Protein AF-T1I066-F1 (afdb_monomer_lite)

pLDDT: mean 80.57, std 16.74, range [31.91, 97.94]

Structure (mmCIF, N/CA/C/O backbone):
data_AF-T1I066-F1
#
_entry.id   AF-T1I066-F1
#
loop_
_atom_site.group_PDB
_atom_site.id
_atom_site.type_symbol
_atom_site.label_atom_id
_atom_site.label_alt_id
_atom_site.label_comp_id
_atom_site.label_asym_id
_atom_site.label_entity_id
_atom_site.label_seq_id
_atom_site.pdbx_PDB_ins_code
_atom_site.Cartn_x
_atom_site.Cartn_y
_atom_site.Cartn_z
_atom_site.occupancy
_atom_site.B_iso_or_equiv
_atom_site.auth_seq_id
_atom_site.auth_comp_id
_atom_site.auth_asym_id
_atom_site.auth_atom_id
_atom_site.pdbx_PDB_model_num
ATOM 1 N N . MET A 1 1 ? -7.038 36.282 51.465 1.00 53.53 1 MET A N 1
ATOM 2 C CA . MET A 1 1 ? -6.402 35.218 50.655 1.00 53.53 1 MET A CA 1
ATOM 3 C C . MET A 1 1 ? -6.785 33.832 51.149 1.00 53.53 1 MET A C 1
ATOM 5 O O . MET A 1 1 ? -7.350 33.109 50.353 1.00 53.53 1 MET A O 1
ATOM 9 N N . LEU A 1 2 ? -6.609 33.503 52.435 1.00 52.81 2 LEU A N 1
ATOM 10 C CA . LEU A 1 2 ? -6.987 32.193 53.000 1.00 52.81 2 LEU A CA 1
ATOM 11 C C . LEU A 1 2 ? -8.447 31.768 52.738 1.00 52.81 2 LEU A C 1
ATOM 13 O O . LEU A 1 2 ? -8.670 30.635 52.340 1.00 52.81 2 LEU A O 1
ATOM 17 N N . VAL A 1 3 ? -9.419 32.678 52.866 1.00 58.69 3 VAL A N 1
ATOM 18 C CA . VAL A 1 3 ? -10.846 32.373 52.619 1.00 58.69 3 VAL A CA 1
ATOM 19 C C . VAL A 1 3 ? -11.105 31.932 51.171 1.00 58.69 3 VAL A C 1
ATOM 21 O O . VAL A 1 3 ? -11.702 30.890 50.950 1.00 58.69 3 VAL A O 1
ATOM 24 N N . LYS A 1 4 ? -10.542 32.642 50.182 1.00 71.31 4 LYS A N 1
ATOM 25 C CA . LYS A 1 4 ? -10.666 32.272 48.759 1.00 71.31 4 LYS A CA 1
ATOM 26 C C . LYS A 1 4 ? -9.979 30.944 48.426 1.00 71.31 4 LYS A C 1
ATOM 28 O O . LYS A 1 4 ? -10.391 30.250 47.504 1.00 71.31 4 LYS A O 1
ATOM 33 N N . THR A 1 5 ? -8.917 30.593 49.151 1.00 76.56 5 THR A N 1
ATOM 34 C CA . THR A 1 5 ? -8.239 29.303 48.976 1.00 76.56 5 THR A CA 1
ATOM 35 C C . THR A 1 5 ? -9.090 28.156 49.517 1.00 76.56 5 THR A C 1
ATOM 37 O O . THR A 1 5 ? -9.154 27.111 48.880 1.00 76.56 5 THR A O 1
ATOM 40 N N . VAL A 1 6 ? -9.774 28.357 50.648 1.00 75.62 6 VAL A N 1
ATOM 41 C CA . VAL A 1 6 ? -10.694 27.363 51.225 1.00 75.62 6 VAL A CA 1
ATOM 42 C C . VAL A 1 6 ? -11.918 27.168 50.328 1.00 75.62 6 VAL A C 1
ATOM 44 O O . VAL A 1 6 ? -12.215 26.033 49.978 1.00 75.62 6 VAL A O 1
ATOM 47 N N . GLU A 1 7 ? -12.534 28.247 49.837 1.00 80.69 7 GLU A N 1
ATOM 48 C CA . GLU A 1 7 ? -13.676 28.173 48.907 1.00 80.69 7 GLU A CA 1
ATOM 49 C C . GLU A 1 7 ? -13.327 27.420 47.607 1.00 80.69 7 GLU A C 1
ATOM 51 O O . GLU A 1 7 ? -14.112 26.612 47.112 1.00 80.69 7 GLU A O 1
ATOM 56 N N . ASN A 1 8 ? -12.119 27.621 47.066 1.00 80.25 8 ASN A N 1
ATOM 57 C CA . ASN A 1 8 ? -11.657 26.883 45.886 1.00 80.25 8 ASN A CA 1
ATOM 58 C C . ASN A 1 8 ? -11.376 25.400 46.171 1.00 80.25 8 ASN A C 1
ATOM 60 O O . ASN A 1 8 ? -11.555 24.565 45.283 1.00 80.25 8 ASN A O 1
ATOM 64 N N . LEU A 1 9 ? -10.922 25.059 47.380 1.00 80.38 9 LEU A N 1
ATOM 65 C CA . LEU A 1 9 ? -10.704 23.667 47.781 1.00 80.38 9 LEU A CA 1
ATOM 66 C C . LEU A 1 9 ? -12.030 22.939 48.020 1.00 80.38 9 LEU A C 1
ATOM 68 O O . LEU A 1 9 ? -12.162 21.794 47.595 1.00 80.38 9 LEU A O 1
ATOM 72 N N . GLU A 1 10 ? -13.016 23.605 48.621 1.00 85.50 10 GLU A N 1
ATOM 73 C CA . GLU A 1 10 ? -14.371 23.069 48.792 1.00 85.50 10 GLU A CA 1
ATOM 74 C C . GLU A 1 10 ? -15.055 22.842 47.444 1.00 85.50 10 GLU A C 1
ATOM 76 O O . GLU A 1 10 ? -15.614 21.770 47.215 1.00 85.50 10 GLU A O 1
ATOM 81 N N . LYS A 1 11 ? -14.927 23.791 46.509 1.00 89.12 11 LYS A N 1
ATOM 82 C CA . LYS A 1 11 ? -15.463 23.639 45.152 1.00 89.12 11 LYS A CA 1
ATOM 83 C C . LYS A 1 11 ? -14.815 22.472 44.398 1.00 89.12 11 LYS A C 1
ATOM 85 O O . LYS A 1 11 ? -15.522 21.630 43.858 1.00 89.12 11 LYS A O 1
ATOM 90 N N . ASN A 1 12 ? -13.485 22.356 44.443 1.00 80.19 12 ASN A N 1
ATOM 91 C CA . ASN A 1 12 ? -12.772 21.222 43.841 1.00 80.19 12 ASN A CA 1
ATOM 92 C C . ASN A 1 12 ? -13.126 19.874 44.490 1.00 80.19 12 ASN A C 1
ATOM 94 O O . ASN A 1 12 ? -13.090 18.839 43.823 1.00 80.19 12 ASN A O 1
ATOM 98 N N . ALA A 1 13 ? -13.423 19.857 45.792 1.00 81.81 13 ALA A N 1
ATOM 99 C CA . ALA A 1 13 ? -13.867 18.650 46.476 1.00 81.81 13 ALA A CA 1
ATOM 100 C C . ALA A 1 13 ? -15.283 18.250 46.035 1.00 81.81 13 ALA A C 1
ATOM 102 O O . ALA A 1 13 ? -15.507 17.070 45.770 1.00 81.81 13 ALA A O 1
ATOM 103 N N . LEU A 1 14 ? -16.198 19.216 45.887 1.00 88.62 14 LEU A N 1
ATOM 104 C CA . LEU A 1 14 ? -17.549 18.975 45.372 1.00 88.62 14 LEU A CA 1
ATOM 105 C C . LEU A 1 14 ? -17.521 18.428 43.938 1.00 88.62 14 LEU A C 1
ATOM 107 O O . LEU A 1 14 ? -18.103 17.378 43.679 1.00 88.62 14 LEU A O 1
ATOM 111 N N . ASP A 1 15 ? -16.757 19.062 43.045 1.00 85.50 15 ASP A N 1
ATOM 112 C CA . ASP A 1 15 ? -16.645 18.639 41.641 1.00 85.50 15 ASP A CA 1
ATOM 113 C C . ASP A 1 15 ? -16.094 17.200 41.528 1.00 85.50 15 ASP A C 1
ATOM 115 O O . ASP A 1 15 ? -16.510 16.406 40.677 1.00 85.50 15 ASP A O 1
ATOM 119 N N . ARG A 1 16 ? -15.181 16.812 42.432 1.00 82.31 16 ARG A N 1
ATOM 120 C CA . ARG A 1 16 ? -14.657 15.438 42.519 1.00 82.31 16 ARG A CA 1
ATOM 121 C C . ARG A 1 16 ? -15.693 14.430 43.006 1.00 82.31 16 ARG A C 1
ATOM 123 O O . ARG A 1 16 ? -15.701 13.306 42.504 1.00 82.31 16 ARG A O 1
ATOM 130 N N . VAL A 1 17 ? -16.538 14.809 43.963 1.00 85.44 17 VAL A N 1
ATOM 131 C CA . VAL A 1 17 ? -17.626 13.953 44.457 1.00 85.44 17 VAL A CA 1
ATOM 132 C C . VAL A 1 17 ? -18.650 13.719 43.349 1.00 85.44 17 VAL A C 1
ATOM 134 O O . VAL A 1 17 ? -18.962 12.564 43.075 1.00 85.44 17 VAL A O 1
ATOM 137 N N . ASP A 1 18 ? -19.063 14.760 42.625 1.00 82.50 18 ASP A N 1
ATOM 138 C CA . ASP A 1 18 ? -20.015 14.636 41.510 1.00 82.50 18 ASP A CA 1
ATOM 139 C C . ASP A 1 18 ? -19.460 13.777 40.361 1.00 82.50 18 ASP A C 1
ATOM 141 O O . ASP A 1 18 ? -20.173 12.967 39.756 1.00 82.50 18 ASP A O 1
ATOM 145 N N . THR A 1 19 ? -18.155 13.889 40.091 1.00 83.38 19 THR A N 1
ATOM 146 C CA . THR A 1 19 ? -17.480 13.055 39.086 1.00 83.38 19 THR A CA 1
ATOM 147 C C . THR A 1 19 ? -17.452 11.581 39.504 1.00 83.38 19 THR A C 1
ATOM 149 O O . THR A 1 19 ? -17.725 10.701 38.685 1.00 83.38 19 THR A O 1
ATOM 152 N N . LEU A 1 20 ? -17.165 11.291 40.777 1.00 79.00 20 LEU A N 1
ATOM 153 C CA . LEU A 1 20 ? -17.186 9.925 41.315 1.00 79.00 20 LEU A CA 1
ATOM 154 C C . LEU A 1 20 ? -18.599 9.329 41.306 1.00 79.00 20 LEU A C 1
ATOM 156 O O . LEU A 1 20 ? -18.761 8.160 40.950 1.00 79.00 20 LEU A O 1
ATOM 160 N N . ASP A 1 21 ? -19.613 10.130 41.625 1.00 76.38 21 ASP A N 1
ATOM 161 C CA . ASP A 1 21 ? -21.015 9.708 41.631 1.00 76.38 21 ASP A CA 1
ATOM 162 C C . ASP A 1 21 ? -21.510 9.371 40.211 1.00 76.38 21 ASP A C 1
ATOM 164 O O . ASP A 1 21 ? -22.198 8.369 39.999 1.00 76.38 21 ASP A O 1
ATOM 168 N N . SER A 1 22 ? -21.085 10.147 39.208 1.00 75.88 22 SER A N 1
ATOM 169 C CA . SER A 1 22 ? -21.333 9.875 37.783 1.00 75.88 22 SER A CA 1
ATOM 170 C C . SER A 1 22 ? -20.680 8.568 37.313 1.00 75.88 22 SER A C 1
ATOM 172 O O . SER A 1 22 ? -21.327 7.741 36.660 1.00 75.88 22 SER A O 1
ATOM 174 N N . VAL A 1 23 ? -19.420 8.331 37.696 1.00 76.62 23 VAL A N 1
ATOM 175 C CA . VAL A 1 23 ? -18.688 7.094 37.370 1.00 76.62 23 VAL A CA 1
ATOM 176 C C . VAL A 1 23 ? -19.339 5.877 38.031 1.00 76.62 23 VAL A C 1
ATOM 178 O O . VAL A 1 23 ? -19.510 4.844 37.380 1.00 76.62 23 VAL A O 1
ATOM 181 N N . LEU A 1 24 ? -19.763 5.993 39.292 1.00 68.06 24 LEU A N 1
ATOM 182 C CA . LEU A 1 24 ? -20.443 4.915 40.011 1.00 68.06 24 LEU A CA 1
ATOM 183 C C . LEU A 1 24 ? -21.798 4.565 39.388 1.00 68.06 24 LEU A C 1
ATOM 185 O O . LEU A 1 24 ? -22.089 3.376 39.236 1.00 68.06 24 LEU A O 1
ATOM 189 N N . ARG A 1 25 ? -22.591 5.563 38.968 1.00 72.12 25 ARG A N 1
ATOM 190 C CA . ARG A 1 25 ? -23.880 5.349 38.278 1.00 72.12 25 ARG A CA 1
ATOM 191 C C . ARG A 1 25 ? -23.710 4.694 36.908 1.00 72.12 25 ARG A C 1
ATOM 193 O O . ARG A 1 25 ? -24.475 3.796 36.563 1.00 72.12 25 ARG A O 1
ATOM 200 N N . LYS A 1 26 ? -22.679 5.078 36.147 1.00 69.12 26 LYS A N 1
ATOM 201 C CA . LYS A 1 26 ? -22.337 4.408 34.878 1.00 69.12 26 LYS A CA 1
ATOM 202 C C . LYS A 1 26 ? -21.960 2.942 35.091 1.00 69.12 26 LYS A C 1
ATOM 204 O O . LYS A 1 26 ? -22.474 2.071 34.399 1.00 69.12 26 LYS A O 1
ATOM 209 N N . LYS A 1 27 ? -21.136 2.666 36.104 1.00 66.19 27 LYS A N 1
ATOM 210 C CA . LYS A 1 27 ? -20.667 1.309 36.418 1.00 66.19 27 LYS A CA 1
ATOM 211 C C . LYS A 1 27 ? -21.782 0.396 36.950 1.00 66.19 27 LYS A C 1
ATOM 213 O O . LYS A 1 27 ? -21.747 -0.810 36.729 1.00 66.19 27 LYS A O 1
ATOM 218 N N . THR A 1 28 ? -22.790 0.956 37.626 1.00 56.62 28 THR A N 1
ATOM 219 C CA . THR A 1 28 ? -23.986 0.201 38.046 1.00 56.62 28 THR A CA 1
ATOM 220 C C . THR A 1 28 ? -24.917 -0.105 36.873 1.00 56.62 28 THR A C 1
ATOM 222 O O . THR A 1 28 ? -25.391 -1.232 36.781 1.00 56.62 28 THR A O 1
ATOM 225 N N . ALA A 1 29 ? -25.101 0.832 35.936 1.00 58.97 29 ALA A N 1
ATOM 226 C CA . ALA A 1 29 ? -25.906 0.607 34.731 1.00 58.97 29 ALA A CA 1
ATOM 227 C C . ALA A 1 29 ? -25.288 -0.433 33.772 1.00 58.97 29 ALA A C 1
ATOM 229 O O . ALA A 1 29 ? -26.009 -1.208 33.146 1.00 58.97 29 ALA A O 1
ATOM 230 N N . GLU A 1 30 ? -23.956 -0.496 33.675 1.00 53.12 30 GLU A N 1
ATOM 231 C CA . GLU A 1 30 ? -23.261 -1.495 32.847 1.00 53.12 30 GLU A CA 1
ATOM 232 C C . GLU A 1 30 ? -23.347 -2.912 33.446 1.00 53.12 30 GLU A C 1
ATOM 234 O O . GLU A 1 30 ? -23.534 -3.883 32.706 1.00 53.12 30 GLU A O 1
ATOM 239 N N . ASN A 1 31 ? -23.324 -3.038 34.778 1.00 50.88 31 ASN A N 1
ATOM 240 C CA . ASN A 1 31 ? -23.429 -4.326 35.474 1.00 50.88 31 ASN A CA 1
ATOM 241 C C . ASN A 1 31 ? -24.823 -4.976 35.399 1.00 50.88 31 ASN A C 1
ATOM 243 O O . ASN A 1 31 ? -24.913 -6.199 35.477 1.00 50.88 31 ASN A O 1
ATOM 247 N N . GLU A 1 32 ? -25.901 -4.211 35.199 1.00 47.25 32 GLU A N 1
ATOM 248 C CA . GLU A 1 32 ? -27.258 -4.769 35.026 1.00 47.25 32 GLU A CA 1
ATOM 249 C C . GLU A 1 32 ? -27.488 -5.394 33.635 1.00 47.25 32 GLU A C 1
ATOM 251 O O . GLU A 1 32 ? -28.453 -6.131 33.436 1.00 47.25 32 GLU A O 1
ATOM 256 N N . SER A 1 33 ? -26.586 -5.154 32.674 1.00 46.78 33 SER A N 1
ATOM 257 C CA . SER A 1 33 ? -26.710 -5.630 31.286 1.00 46.78 33 SER A CA 1
ATOM 258 C C . SER A 1 33 ? -25.842 -6.850 30.938 1.00 46.78 33 SER A C 1
ATOM 260 O O . SER A 1 33 ? -25.941 -7.381 29.828 1.00 46.78 33 SER A O 1
ATOM 262 N N . ARG A 1 34 ? -24.991 -7.322 31.863 1.00 47.56 34 ARG A N 1
ATOM 263 C CA . ARG A 1 34 ? -24.011 -8.386 31.590 1.00 47.56 34 ARG A CA 1
ATOM 264 C C . ARG A 1 34 ? -24.592 -9.776 31.895 1.00 47.56 34 ARG A C 1
ATOM 266 O O . ARG A 1 34 ? -25.057 -10.008 33.011 1.00 47.56 34 ARG A O 1
ATOM 273 N N . PRO A 1 35 ? -24.570 -10.732 30.946 1.00 48.47 35 PRO A N 1
ATOM 274 C CA . PRO A 1 35 ? -24.986 -12.100 31.228 1.00 48.47 35 PRO A CA 1
ATOM 275 C C . PRO A 1 35 ? -24.038 -12.731 32.264 1.00 48.47 35 PRO A C 1
ATOM 277 O O . PRO A 1 35 ? -22.830 -12.489 32.206 1.00 48.47 35 PRO A O 1
ATOM 280 N N . PRO A 1 36 ? -24.551 -13.548 33.201 1.00 49.03 36 PRO A N 1
ATOM 281 C CA . PRO A 1 36 ? -23.745 -14.116 34.274 1.00 49.03 36 PRO A CA 1
ATOM 282 C C . PRO A 1 36 ? -22.596 -14.962 33.713 1.00 49.03 36 PRO A C 1
ATOM 284 O O . PRO A 1 36 ? -22.781 -15.767 32.794 1.00 49.03 36 PRO A O 1
ATOM 287 N N . CYS A 1 37 ? -21.401 -14.774 34.279 1.00 43.66 37 CYS A N 1
ATOM 288 C CA . CYS A 1 37 ? -20.200 -15.536 33.951 1.00 43.66 37 CYS A CA 1
ATOM 289 C C . CYS A 1 37 ? -20.472 -17.046 34.090 1.00 43.66 37 CYS A C 1
ATOM 291 O O . CYS A 1 37 ? -20.653 -17.564 35.193 1.00 43.66 37 CYS A O 1
ATOM 293 N N . LYS A 1 38 ? -20.503 -17.766 32.958 1.00 51.72 38 LYS A N 1
ATOM 294 C CA . LYS A 1 38 ? -20.820 -19.207 32.894 1.00 51.72 38 LYS A CA 1
ATOM 295 C C . LYS A 1 38 ? -19.755 -20.112 33.529 1.00 51.72 38 LYS A C 1
ATOM 297 O O . LYS A 1 38 ? -20.028 -21.286 33.751 1.00 51.72 38 LYS A O 1
ATOM 302 N N . ASN A 1 39 ? -18.571 -19.581 33.843 1.00 52.19 39 ASN A N 1
ATOM 303 C CA . ASN A 1 39 ? -17.419 -20.382 34.266 1.00 52.19 39 ASN A CA 1
ATOM 304 C C . ASN A 1 39 ? -17.207 -20.441 35.788 1.00 52.19 39 ASN A C 1
ATOM 306 O O . ASN A 1 39 ? -16.301 -21.139 36.236 1.00 52.19 39 ASN A O 1
ATOM 310 N N . CYS A 1 40 ? -18.035 -19.771 36.600 1.00 47.00 40 CYS A N 1
ATOM 311 C CA . CYS A 1 40 ? -17.955 -19.848 38.068 1.00 47.00 40 CYS A CA 1
ATOM 312 C C . CYS A 1 40 ? -19.335 -20.006 38.737 1.00 47.00 40 CYS A C 1
ATOM 314 O O . CYS A 1 40 ? -19.700 -19.194 39.593 1.00 47.00 40 CYS A O 1
ATOM 316 N N . PRO A 1 41 ? -20.122 -21.039 38.371 1.00 57.69 41 PRO A N 1
ATOM 317 C CA . PRO A 1 41 ? -21.463 -21.241 38.924 1.00 57.69 41 PRO A CA 1
ATOM 318 C C . PRO A 1 41 ? -21.449 -21.378 40.454 1.00 57.69 41 PRO A C 1
ATOM 320 O O . PRO A 1 41 ? -22.350 -20.885 41.123 1.00 57.69 41 PRO A O 1
ATOM 323 N N . ASP A 1 42 ? -20.392 -21.961 41.017 1.00 65.00 42 ASP A N 1
ATOM 324 C CA . ASP A 1 42 ? -20.318 -22.302 42.440 1.00 65.00 42 ASP A CA 1
ATOM 325 C C . ASP A 1 42 ? -20.172 -21.070 43.360 1.00 65.00 42 ASP A C 1
ATOM 327 O O . ASP A 1 42 ? -20.767 -20.996 44.435 1.00 65.00 42 ASP A O 1
ATOM 331 N N . LEU A 1 43 ? -19.440 -20.039 42.918 1.00 62.88 43 LEU A N 1
ATOM 332 C CA . LEU A 1 43 ? -19.257 -18.801 43.687 1.00 62.88 43 LEU A CA 1
ATOM 333 C C . LEU A 1 43 ? -20.469 -17.872 43.601 1.00 62.88 43 LEU A C 1
ATOM 335 O O . LEU A 1 43 ? -20.831 -17.274 44.612 1.00 62.88 43 LEU A O 1
ATOM 339 N N . ASN A 1 44 ? -21.121 -17.787 42.438 1.00 66.88 44 ASN A N 1
ATOM 340 C CA . ASN A 1 44 ? -22.350 -17.005 42.284 1.00 66.88 44 ASN A CA 1
ATOM 341 C C . ASN A 1 44 ? -23.497 -17.601 43.102 1.00 66.88 44 ASN A C 1
ATOM 343 O O . ASN A 1 44 ? -24.121 -16.884 43.881 1.00 66.88 44 ASN A O 1
ATOM 347 N N . VAL A 1 45 ? -23.687 -18.923 43.035 1.00 75.94 45 VAL A N 1
ATOM 348 C CA . VAL A 1 45 ? -24.672 -19.633 43.866 1.00 75.94 45 VAL A CA 1
ATOM 349 C C . VAL A 1 45 ? -24.379 -19.429 45.354 1.00 75.94 45 VAL A C 1
ATOM 351 O O . VAL A 1 45 ? -25.289 -19.164 46.139 1.00 75.94 45 VAL A O 1
ATOM 354 N N . ARG A 1 46 ? -23.106 -19.479 45.761 1.00 74.75 46 ARG A N 1
ATOM 355 C CA . ARG A 1 46 ? -22.713 -19.209 47.149 1.00 74.75 46 ARG A CA 1
ATOM 356 C C . ARG A 1 46 ? -22.991 -17.761 47.567 1.00 74.75 46 ARG A C 1
ATOM 358 O O . ARG A 1 46 ? -23.453 -17.542 48.684 1.00 74.75 46 ARG A O 1
ATOM 365 N N . CYS A 1 47 ? -22.749 -16.784 46.695 1.00 67.44 47 CYS A N 1
ATOM 366 C CA . CYS A 1 47 ? -23.046 -15.371 46.945 1.00 67.44 47 CYS A CA 1
ATOM 367 C C . CYS A 1 47 ? -24.551 -15.127 47.108 1.00 67.44 47 CYS A C 1
ATOM 369 O O . CYS A 1 47 ? -24.970 -14.441 48.043 1.00 67.44 47 CYS A O 1
ATOM 371 N N . ASP A 1 48 ? -25.363 -15.729 46.243 1.00 74.81 48 ASP A N 1
ATOM 372 C CA . ASP A 1 48 ? -26.820 -15.613 46.292 1.00 74.81 48 ASP A CA 1
ATOM 373 C C . ASP A 1 48 ? -27.402 -16.305 47.531 1.00 74.81 48 ASP A C 1
ATOM 375 O O . ASP A 1 48 ? -28.249 -15.727 48.218 1.00 74.81 48 ASP A O 1
ATOM 379 N N . ASN A 1 49 ? -26.871 -17.472 47.907 1.00 76.62 49 ASN A N 1
ATOM 380 C CA . ASN A 1 49 ? -27.230 -18.148 49.156 1.00 76.62 49 ASN A CA 1
ATOM 381 C C . ASN A 1 49 ? -26.875 -17.299 50.387 1.00 76.62 49 ASN A C 1
ATOM 383 O O . ASN A 1 49 ? -27.707 -17.125 51.276 1.00 76.62 49 ASN A O 1
ATOM 387 N N . MET A 1 50 ? -25.679 -16.702 50.431 1.00 73.31 50 MET A N 1
ATOM 388 C CA . MET A 1 50 ? -25.281 -15.825 51.540 1.00 73.31 50 MET A CA 1
ATOM 389 C C . MET A 1 50 ? -26.128 -14.547 51.608 1.00 73.31 50 MET A C 1
ATOM 391 O O . MET A 1 50 ? -26.465 -14.102 52.706 1.00 73.31 50 MET A O 1
ATOM 395 N N . LYS A 1 51 ? -26.522 -13.962 50.467 1.00 76.19 51 LYS A N 1
ATOM 396 C CA . LYS A 1 51 ? -27.468 -12.830 50.429 1.00 76.19 51 LYS A CA 1
ATOM 397 C C . LYS A 1 51 ? -28.836 -13.221 50.984 1.00 76.19 51 LYS A C 1
ATOM 399 O O . LYS A 1 51 ? -29.392 -12.479 51.792 1.00 76.19 51 LYS A O 1
ATOM 404 N N . ALA A 1 52 ? -29.360 -14.379 50.585 1.00 80.12 52 ALA A N 1
ATOM 405 C CA . ALA A 1 52 ? -30.633 -14.884 51.089 1.00 80.12 52 ALA A CA 1
ATOM 406 C C . ALA A 1 52 ? -30.579 -15.126 52.608 1.00 80.12 52 ALA A C 1
ATOM 408 O O . ALA A 1 52 ? -31.481 -14.719 53.341 1.00 80.12 52 ALA A O 1
ATOM 409 N N . GLU A 1 53 ? -29.489 -15.716 53.103 1.00 76.31 53 GLU A N 1
ATOM 410 C CA . GLU A 1 53 ? -29.248 -15.906 54.536 1.00 76.31 53 GLU A CA 1
ATOM 411 C C . GLU A 1 53 ? -29.127 -14.585 55.309 1.00 76.31 53 GLU A C 1
ATOM 413 O O . GLU A 1 53 ? -29.596 -14.495 56.449 1.00 76.31 53 GLU A O 1
ATOM 418 N N . LEU A 1 54 ? -28.508 -13.564 54.710 1.00 76.56 54 LEU A N 1
ATOM 419 C CA . LEU A 1 54 ? -28.385 -12.228 55.290 1.00 76.56 54 LEU A CA 1
ATOM 420 C C . LEU A 1 54 ? -29.755 -11.551 55.416 1.00 76.56 54 LEU A C 1
ATOM 422 O O . LEU A 1 54 ? -30.072 -11.013 56.477 1.00 76.56 54 LEU A O 1
ATOM 426 N N . GLU A 1 55 ? -30.584 -11.604 54.373 1.00 82.94 55 GLU A N 1
ATOM 427 C CA . GLU A 1 55 ? -31.939 -11.040 54.416 1.00 82.94 55 GLU A CA 1
ATOM 428 C C . GLU A 1 55 ? -32.830 -11.751 55.436 1.00 82.94 55 GLU A C 1
ATOM 430 O O . GLU A 1 55 ? -33.555 -11.107 56.200 1.00 82.94 55 GLU A O 1
ATOM 435 N N . ASN A 1 56 ? -32.712 -13.074 55.545 1.00 83.31 56 ASN A N 1
ATOM 436 C CA . ASN A 1 56 ? -33.462 -13.830 56.542 1.00 83.31 56 ASN A CA 1
ATOM 437 C C . ASN A 1 56 ? -33.028 -13.469 57.981 1.00 83.31 56 ASN A C 1
ATOM 439 O O . ASN A 1 56 ? -33.859 -13.329 58.885 1.00 83.31 56 ASN A O 1
ATOM 443 N N . ALA A 1 57 ? -31.727 -13.242 58.195 1.00 75.38 57 ALA A N 1
ATOM 444 C CA . ALA A 1 57 ? -31.198 -12.777 59.475 1.00 75.38 57 ALA A CA 1
ATOM 445 C C . ALA A 1 57 ? -31.673 -11.354 59.824 1.00 75.38 57 ALA A C 1
ATOM 447 O O . ALA A 1 57 ? -32.095 -11.128 60.960 1.00 75.38 57 ALA A O 1
ATOM 448 N N . LYS A 1 58 ? -31.685 -10.418 58.860 1.00 81.69 58 LYS A N 1
ATOM 449 C CA . LYS A 1 58 ? -32.241 -9.063 59.051 1.00 81.69 58 LYS A CA 1
ATOM 450 C C . LYS A 1 58 ? -33.707 -9.111 59.464 1.00 81.69 58 LYS A C 1
ATOM 452 O O . LYS A 1 58 ? -34.088 -8.473 60.443 1.00 81.69 58 LYS A O 1
ATOM 457 N N . LYS A 1 59 ? -34.515 -9.915 58.769 1.00 85.62 59 LYS A N 1
ATOM 458 C CA . LYS A 1 59 ? -35.935 -10.096 59.093 1.00 85.62 59 LYS A CA 1
ATOM 459 C C . LYS A 1 59 ? -36.131 -10.612 60.522 1.00 85.62 59 LYS A C 1
ATOM 461 O O . LYS A 1 59 ? -36.923 -10.053 61.275 1.00 85.62 59 LYS A O 1
ATOM 466 N N . THR A 1 60 ? -35.336 -11.603 60.925 1.00 81.75 60 THR A N 1
ATOM 467 C CA . THR A 1 60 ? -35.371 -12.162 62.288 1.00 81.75 60 THR A CA 1
ATOM 468 C C . THR A 1 60 ? -35.001 -11.122 63.355 1.00 81.75 60 THR A C 1
ATOM 470 O O . THR A 1 60 ? -35.558 -11.131 64.452 1.00 81.75 60 THR A O 1
ATOM 473 N N . ILE A 1 61 ? -34.050 -10.225 63.068 1.00 80.06 61 ILE A N 1
ATOM 474 C CA . ILE A 1 61 ? -33.672 -9.134 63.982 1.00 80.06 61 ILE A CA 1
ATOM 475 C C . ILE A 1 61 ? -34.841 -8.159 64.161 1.00 80.06 61 ILE A C 1
ATOM 477 O O . ILE A 1 61 ? -35.208 -7.878 65.302 1.00 80.06 61 ILE A O 1
ATOM 481 N N . ILE A 1 62 ? -35.474 -7.733 63.062 1.00 85.25 62 ILE A N 1
ATOM 482 C CA . ILE A 1 62 ? -36.628 -6.818 63.078 1.00 85.25 62 ILE A CA 1
ATOM 483 C C . ILE A 1 62 ? -37.790 -7.406 63.895 1.00 85.25 62 ILE A C 1
ATOM 485 O O . ILE A 1 62 ? -38.388 -6.719 64.725 1.00 85.25 62 ILE A O 1
ATOM 489 N N . GLU A 1 63 ? -38.096 -8.692 63.706 1.00 84.44 63 GLU A N 1
ATOM 490 C CA . GLU A 1 63 ? -39.146 -9.388 64.463 1.00 84.44 63 GLU A CA 1
ATOM 491 C C . GLU A 1 63 ? -38.854 -9.396 65.974 1.00 84.44 63 GLU A C 1
ATOM 493 O O . GLU A 1 63 ? -39.744 -9.134 66.790 1.00 84.44 63 GLU A O 1
ATOM 498 N N . LYS A 1 64 ? -37.594 -9.631 66.368 1.00 83.06 64 LYS A N 1
ATOM 499 C CA . LYS A 1 64 ? -37.185 -9.605 67.782 1.00 83.06 64 LYS A CA 1
ATOM 500 C C . LYS A 1 64 ? -37.194 -8.198 68.376 1.00 83.06 64 LYS A C 1
ATOM 502 O O . LYS A 1 64 ? -37.613 -8.046 69.522 1.00 83.06 64 LYS A O 1
ATOM 507 N N . GLU A 1 65 ? -36.790 -7.178 67.622 1.00 82.88 65 GLU A N 1
ATOM 508 C CA . GLU A 1 65 ? -36.896 -5.769 68.029 1.00 82.88 65 GLU A CA 1
ATOM 509 C C . GLU A 1 65 ? -38.348 -5.361 68.294 1.00 82.88 65 GLU A C 1
ATOM 511 O O . GLU A 1 65 ? -38.642 -4.739 69.317 1.00 82.88 65 GLU A O 1
ATOM 516 N N . CYS A 1 66 ? -39.269 -5.777 67.422 1.00 83.62 66 CYS A N 1
ATOM 517 C CA . CYS A 1 66 ? -40.700 -5.546 67.606 1.00 83.62 66 CYS A CA 1
ATOM 518 C C . CYS A 1 66 ? -41.228 -6.232 68.879 1.00 83.62 66 CYS A C 1
ATOM 520 O O . CYS A 1 66 ? -41.974 -5.634 69.656 1.00 83.62 66 CYS A O 1
ATOM 522 N N . CYS A 1 67 ? -40.785 -7.464 69.148 1.00 80.88 67 CYS A N 1
ATOM 523 C CA . CYS A 1 67 ? -41.143 -8.192 70.365 1.00 80.88 67 CYS A CA 1
ATOM 524 C C . CYS A 1 67 ? -40.633 -7.485 71.639 1.00 80.88 67 CYS A C 1
ATOM 526 O O . CYS A 1 67 ? -41.384 -7.309 72.600 1.00 80.88 67 CYS A O 1
ATOM 528 N N . ILE A 1 68 ? -39.390 -6.988 71.623 1.00 80.81 68 ILE A N 1
ATOM 529 C CA . ILE A 1 68 ? -38.816 -6.195 72.725 1.00 80.81 68 ILE A CA 1
ATOM 530 C C . ILE A 1 68 ? -39.616 -4.905 72.949 1.00 80.81 68 ILE A C 1
ATOM 532 O O . ILE A 1 68 ? -39.947 -4.587 74.090 1.00 80.81 68 ILE A O 1
ATOM 536 N N . GLN A 1 69 ? -39.966 -4.182 71.882 1.00 86.31 69 GLN A N 1
ATOM 537 C CA . GLN A 1 69 ? -40.801 -2.975 71.963 1.00 86.31 69 GLN A CA 1
ATOM 538 C C . GLN A 1 69 ? -42.166 -3.260 72.610 1.00 86.31 69 GLN A C 1
ATOM 540 O O . GLN A 1 69 ? -42.616 -2.498 73.470 1.00 86.31 69 GLN A O 1
ATOM 545 N N . ASN A 1 70 ? -42.801 -4.383 72.260 1.00 85.75 70 ASN A N 1
ATOM 546 C CA . ASN A 1 70 ? -44.073 -4.798 72.856 1.00 85.75 70 ASN A CA 1
ATOM 547 C C . ASN A 1 70 ? -43.942 -5.110 74.354 1.00 85.75 70 ASN A C 1
ATOM 549 O O . ASN A 1 70 ? -44.777 -4.665 75.144 1.00 85.75 70 ASN A O 1
ATOM 553 N N . HIS A 1 71 ? -42.889 -5.821 74.764 1.00 80.25 71 HIS A N 1
ATOM 554 C CA . HIS A 1 71 ? -42.643 -6.108 76.179 1.00 80.25 71 HIS A CA 1
ATOM 555 C C . HIS A 1 71 ? -42.306 -4.848 76.986 1.00 80.25 71 HIS A C 1
ATOM 557 O O . HIS A 1 71 ? -42.826 -4.681 78.088 1.00 80.25 71 HIS A O 1
ATOM 563 N N . LEU A 1 72 ? -41.523 -3.914 76.432 1.00 78.12 72 LEU A N 1
ATOM 564 C CA . LEU A 1 72 ? -41.266 -2.611 77.064 1.00 78.12 72 LEU A CA 1
ATOM 565 C C . LEU A 1 72 ? -42.565 -1.833 77.305 1.00 78.12 72 LEU A C 1
ATOM 567 O O . LEU A 1 72 ? -42.751 -1.249 78.372 1.00 78.12 72 LEU A O 1
ATOM 571 N N . LYS A 1 73 ? -43.491 -1.872 76.343 1.00 87.50 73 LYS A N 1
ATOM 572 C CA . LYS A 1 73 ? -44.813 -1.255 76.486 1.00 87.50 73 LYS A CA 1
ATOM 573 C C . LYS A 1 73 ? -45.645 -1.923 77.589 1.00 87.50 73 LYS A C 1
ATOM 575 O O . LYS A 1 73 ? -46.221 -1.218 78.412 1.00 87.50 73 LYS A O 1
ATOM 580 N N . GLN A 1 74 ? -45.659 -3.257 77.655 1.00 82.06 74 GLN A N 1
ATOM 581 C CA . GLN A 1 74 ? -46.336 -4.001 78.730 1.00 82.06 74 GLN A CA 1
ATOM 582 C C . GLN A 1 74 ? -45.764 -3.669 80.116 1.00 82.06 74 GLN A C 1
ATOM 584 O O . GLN A 1 74 ? -46.529 -3.437 81.050 1.00 82.06 74 GLN A O 1
ATOM 589 N N . ILE A 1 75 ? -44.435 -3.593 80.245 1.00 76.88 75 ILE A N 1
ATOM 590 C CA . ILE A 1 75 ? -43.745 -3.170 81.475 1.00 76.88 75 ILE A CA 1
ATOM 591 C C . ILE A 1 75 ? -44.211 -1.776 81.908 1.00 76.88 75 ILE A C 1
ATOM 593 O O . ILE A 1 75 ? -44.533 -1.561 83.078 1.00 76.88 75 ILE A O 1
ATOM 597 N N . GLU A 1 76 ? -44.273 -0.832 80.971 1.00 84.44 76 GLU A N 1
ATOM 598 C CA . GLU A 1 76 ? -44.692 0.546 81.233 1.00 84.44 76 GLU A CA 1
ATOM 599 C C . GLU A 1 76 ? -46.165 0.626 81.680 1.00 84.44 76 GLU A C 1
ATOM 601 O O . GLU A 1 76 ? -46.506 1.350 82.620 1.00 84.44 76 GLU A O 1
ATOM 606 N N . ASP A 1 77 ? -47.045 -0.161 81.060 1.00 81.88 77 ASP A N 1
ATOM 607 C CA . ASP A 1 77 ? -48.464 -0.240 81.420 1.00 81.88 77 ASP A CA 1
ATOM 608 C C . ASP A 1 77 ? -48.673 -0.903 82.796 1.00 81.88 77 ASP A C 1
ATOM 610 O O . ASP A 1 77 ? -49.472 -0.423 83.615 1.00 81.88 77 ASP A O 1
ATOM 614 N N . MET A 1 78 ? -47.902 -1.947 83.118 1.00 78.06 78 MET A N 1
ATOM 615 C CA . MET A 1 78 ? -47.881 -2.550 84.457 1.00 78.06 78 MET A CA 1
ATOM 616 C C . MET A 1 78 ? -47.380 -1.559 85.517 1.00 78.06 78 MET A C 1
ATOM 618 O O . MET A 1 78 ? -48.014 -1.406 86.562 1.00 78.06 78 MET A O 1
ATOM 622 N N . LYS A 1 79 ? -46.317 -0.794 85.237 1.00 78.31 79 LYS A N 1
ATOM 623 C CA . LYS A 1 79 ? -45.837 0.276 86.134 1.00 78.31 79 LYS A CA 1
ATOM 624 C C . LYS A 1 79 ? -46.904 1.347 86.380 1.00 78.31 79 LYS A C 1
ATOM 626 O O . LYS A 1 79 ? -47.114 1.756 87.524 1.00 78.31 79 LYS A O 1
ATOM 631 N N . LYS A 1 80 ? -47.639 1.765 85.343 1.00 81.00 80 LYS A N 1
ATOM 632 C CA . LYS A 1 80 ? -48.753 2.726 85.472 1.00 81.00 80 LYS A CA 1
ATOM 633 C C . LYS A 1 80 ? -49.915 2.181 86.303 1.00 81.00 80 LYS A C 1
ATOM 635 O O . LYS A 1 80 ? -50.510 2.931 87.076 1.00 81.00 80 LYS A O 1
ATOM 640 N N . THR A 1 81 ? -50.265 0.902 86.156 1.00 77.38 81 THR A N 1
ATOM 641 C CA . THR A 1 81 ? -51.339 0.281 86.957 1.00 77.38 81 THR A CA 1
ATOM 642 C C . THR A 1 81 ? -50.936 0.083 88.418 1.00 77.38 81 THR A C 1
ATOM 644 O O . THR A 1 81 ? -51.759 0.324 89.302 1.00 77.38 81 THR A O 1
ATOM 647 N N . LEU A 1 82 ? -49.670 -0.249 88.686 1.00 67.38 82 LEU A N 1
ATOM 648 C CA . LEU A 1 82 ? -49.086 -0.284 90.031 1.00 67.38 82 LEU A CA 1
ATOM 649 C C . LEU A 1 82 ? -49.094 1.097 90.699 1.00 67.38 82 LEU A C 1
ATOM 651 O O . LEU A 1 82 ? -49.536 1.228 91.839 1.00 67.38 82 LEU A O 1
ATOM 655 N N . SER A 1 83 ? -48.716 2.147 89.963 1.00 68.56 83 SER A N 1
ATOM 656 C CA . SER A 1 83 ? -48.772 3.534 90.445 1.00 68.56 83 SER A CA 1
ATOM 657 C C . SER A 1 83 ? -50.197 3.988 90.812 1.00 68.56 83 SER A C 1
ATOM 659 O O . SER A 1 83 ? -50.361 4.774 91.742 1.00 68.56 83 SER A O 1
ATOM 661 N N . LYS A 1 84 ? -51.233 3.455 90.144 1.00 67.06 84 LYS A N 1
ATOM 662 C CA . LYS A 1 84 ? -52.653 3.768 90.410 1.00 67.06 84 LYS A CA 1
ATOM 663 C C . LYS A 1 84 ? -53.299 2.936 91.529 1.00 67.06 84 LYS A C 1
ATOM 665 O O . LYS A 1 84 ? -54.310 3.366 92.076 1.00 67.06 84 LYS A O 1
ATOM 670 N N . LYS A 1 85 ? -52.765 1.756 91.871 1.00 56.38 85 LYS A N 1
ATOM 671 C CA . LYS A 1 85 ? -53.331 0.843 92.891 1.00 56.38 85 LYS A CA 1
ATOM 672 C C . LYS A 1 85 ? -52.812 1.074 94.319 1.00 56.38 85 LYS A C 1
ATOM 674 O O . LYS A 1 85 ? -53.264 0.389 95.232 1.00 56.38 85 LYS A O 1
ATOM 679 N N . SER A 1 86 ? -51.949 2.066 94.552 1.00 51.69 86 SER A N 1
ATOM 680 C CA . SER A 1 86 ? -51.376 2.384 95.875 1.00 51.69 86 SER A CA 1
ATOM 681 C C . SER A 1 86 ? -52.383 2.841 96.953 1.00 51.69 86 SER A C 1
ATOM 683 O O . SER A 1 86 ? -51.974 3.114 98.077 1.00 51.69 86 SER A O 1
ATOM 685 N N . ALA A 1 87 ? -53.691 2.882 96.657 1.00 52.41 87 ALA A N 1
ATOM 686 C CA . ALA A 1 87 ? -54.744 3.302 97.587 1.00 52.41 87 ALA A CA 1
ATOM 687 C C . ALA A 1 87 ? -55.608 2.163 98.184 1.00 52.41 87 ALA A C 1
ATOM 689 O O . ALA A 1 87 ? -56.358 2.427 99.120 1.00 52.41 87 ALA A O 1
ATOM 690 N N . VAL A 1 88 ? -55.528 0.908 97.708 1.00 55.38 88 VAL A N 1
ATOM 691 C CA . VAL A 1 88 ? -56.294 -0.222 98.291 1.00 55.38 88 VAL A CA 1
ATOM 692 C C . VAL A 1 88 ? -55.420 -1.477 98.374 1.00 55.38 88 VAL A C 1
ATOM 694 O O . VAL A 1 88 ? -55.067 -2.088 97.368 1.00 55.38 88 VAL A O 1
ATOM 697 N N . SER A 1 89 ? -55.061 -1.845 99.604 1.00 45.16 89 SER A N 1
ATOM 698 C CA . SER A 1 89 ? -54.161 -2.950 99.943 1.00 45.16 89 SER A CA 1
ATOM 699 C C . SER A 1 89 ? -54.829 -4.317 99.752 1.00 45.16 89 SER A C 1
ATOM 701 O O . SER A 1 89 ? -55.702 -4.694 100.528 1.00 45.16 89 SER A O 1
ATOM 703 N N . ASN A 1 90 ? -54.383 -5.076 98.745 1.00 54.56 90 ASN A N 1
ATOM 704 C CA . ASN A 1 90 ? -54.546 -6.531 98.666 1.00 54.56 90 ASN A CA 1
ATOM 705 C C . ASN A 1 90 ? -53.180 -7.164 98.339 1.00 54.56 90 ASN A C 1
ATOM 707 O O . ASN A 1 90 ? -52.682 -7.108 97.214 1.00 54.56 90 ASN A O 1
ATOM 711 N N . GLN A 1 91 ? -52.554 -7.763 99.353 1.00 56.44 91 GLN A N 1
ATOM 712 C CA . GLN A 1 91 ? -51.168 -8.255 99.336 1.00 56.44 91 GLN A CA 1
ATOM 713 C C . GLN A 1 91 ? -50.937 -9.449 98.382 1.00 56.44 91 GLN A C 1
ATOM 715 O O . GLN A 1 91 ? -49.817 -9.674 97.927 1.00 56.44 91 GLN A O 1
ATOM 720 N N . ALA A 1 92 ? -51.991 -10.201 98.040 1.00 58.88 92 ALA A N 1
ATOM 721 C CA . ALA A 1 92 ? -51.919 -11.345 97.124 1.00 58.88 92 ALA A CA 1
ATOM 722 C C . ALA A 1 92 ? -51.786 -10.924 95.648 1.00 58.88 92 ALA A C 1
ATOM 724 O O . ALA A 1 92 ? -51.020 -11.524 94.898 1.00 58.88 92 ALA A O 1
ATOM 725 N N . THR A 1 93 ? -52.471 -9.852 95.240 1.00 61.38 93 THR A N 1
ATOM 726 C CA . THR A 1 93 ? -52.385 -9.316 93.872 1.00 61.38 93 THR A CA 1
ATOM 727 C C . THR A 1 93 ? -51.034 -8.670 93.573 1.00 61.38 93 THR A C 1
ATOM 729 O O . THR A 1 93 ? -50.586 -8.718 92.435 1.00 61.38 93 THR A O 1
ATOM 732 N N . GLN A 1 94 ? -50.359 -8.121 94.587 1.00 64.81 94 GLN A N 1
ATOM 733 C CA . GLN A 1 94 ? -49.033 -7.522 94.423 1.00 64.81 94 GLN A CA 1
ATOM 734 C C . GLN A 1 94 ? -47.960 -8.586 94.135 1.00 64.81 94 GLN A C 1
ATOM 736 O O . GLN A 1 94 ? -47.222 -8.460 93.167 1.00 64.81 94 GLN A O 1
ATOM 741 N N . LYS A 1 95 ? -47.948 -9.695 94.892 1.00 70.69 95 LYS A N 1
ATOM 742 C CA . LYS A 1 95 ? -46.992 -10.799 94.680 1.00 70.69 95 LYS A CA 1
ATOM 743 C C . LYS A 1 95 ? -47.132 -11.479 93.311 1.00 70.69 95 LYS A C 1
ATOM 745 O O . LYS A 1 95 ? -46.134 -11.927 92.757 1.00 70.69 95 LYS A O 1
ATOM 750 N N . CYS A 1 96 ? -48.351 -11.563 92.773 1.00 72.19 96 CYS A N 1
ATOM 751 C CA . CYS A 1 96 ? -48.594 -12.108 91.432 1.00 72.19 96 CYS A CA 1
ATOM 752 C C . CYS A 1 96 ? -47.987 -11.206 90.346 1.00 72.19 96 CYS A C 1
ATOM 754 O O . CYS A 1 96 ? -47.257 -11.685 89.484 1.00 72.19 96 CYS A O 1
ATOM 756 N N . MET A 1 97 ? -48.219 -9.894 90.453 1.00 70.06 97 MET A N 1
ATOM 757 C CA . MET A 1 97 ? -47.675 -8.897 89.524 1.00 70.06 97 MET A CA 1
ATOM 758 C C . MET A 1 97 ? -46.141 -8.845 89.580 1.00 70.06 97 MET A C 1
ATOM 760 O O . MET A 1 97 ? -45.500 -8.754 88.539 1.00 70.06 97 MET A O 1
ATOM 764 N N . ASP A 1 98 ? -45.543 -8.956 90.771 1.00 74.06 98 ASP A N 1
ATOM 765 C CA . ASP A 1 98 ? -44.082 -8.952 90.930 1.00 74.06 98 ASP A CA 1
ATOM 766 C C . ASP A 1 98 ? -43.433 -10.207 90.302 1.00 74.06 98 ASP A C 1
ATOM 768 O O . ASP A 1 98 ? -42.357 -10.123 89.710 1.00 74.06 98 ASP A O 1
ATOM 772 N N . SER A 1 99 ? -44.099 -11.369 90.365 1.00 79.00 99 SER A N 1
ATOM 773 C CA . SER A 1 99 ? -43.655 -12.602 89.692 1.00 79.00 99 SER A CA 1
ATOM 774 C C . SER A 1 99 ? -43.724 -12.485 88.166 1.00 79.00 99 SER A C 1
ATOM 776 O O . SER A 1 99 ? -42.775 -12.863 87.480 1.00 79.00 99 SER A O 1
ATOM 778 N N . GLU A 1 100 ? -44.833 -11.973 87.628 1.00 77.75 100 GLU A N 1
ATOM 779 C CA . GLU A 1 100 ? -45.001 -11.747 86.184 1.00 77.75 100 GLU A CA 1
ATOM 780 C C . GLU A 1 100 ? -43.987 -10.724 85.656 1.00 77.75 100 GLU A C 1
ATOM 782 O O . GLU A 1 100 ? -43.393 -10.920 84.597 1.00 77.75 100 GLU A O 1
ATOM 787 N N . TYR A 1 101 ? -43.724 -9.672 86.432 1.00 73.62 101 TYR A N 1
ATOM 788 C CA . TYR A 1 101 ? -42.720 -8.661 86.117 1.00 73.62 101 TYR A CA 1
ATOM 789 C C . TYR A 1 101 ? -41.303 -9.255 86.060 1.00 73.62 101 TYR A C 1
ATOM 791 O O . TYR A 1 101 ? -40.565 -8.995 85.110 1.00 73.62 101 TYR A O 1
ATOM 799 N N . SER A 1 102 ? -40.947 -10.109 87.025 1.00 80.44 102 SER A N 1
ATOM 800 C CA . SER A 1 102 ? -39.642 -10.784 87.064 1.00 80.44 102 SER A CA 1
ATOM 801 C C . SER A 1 102 ? -39.446 -11.738 85.873 1.00 80.44 102 SER A C 1
ATOM 803 O O . SER A 1 102 ? -38.402 -11.724 85.222 1.00 80.44 102 SER A O 1
ATOM 805 N N . GLN A 1 103 ? -40.484 -12.507 85.513 1.00 83.06 103 GLN A N 1
ATOM 806 C CA . GLN A 1 103 ? -40.462 -13.378 84.327 1.00 83.06 103 GLN A CA 1
ATOM 807 C C . GLN A 1 103 ? -40.311 -12.577 83.025 1.00 83.06 103 GLN A C 1
ATOM 809 O O . GLN A 1 103 ? -39.616 -13.004 82.100 1.00 83.06 103 GLN A O 1
ATOM 814 N N . LEU A 1 104 ? -40.936 -11.400 82.950 1.00 79.88 104 LEU A N 1
ATOM 815 C CA . LEU A 1 104 ? -40.856 -10.520 81.789 1.00 79.88 104 LEU A CA 1
ATOM 816 C C . LEU A 1 104 ? -39.473 -9.863 81.648 1.00 79.88 104 LEU A C 1
ATOM 818 O O . LEU A 1 104 ? -38.951 -9.771 80.534 1.00 79.88 104 LEU A O 1
ATOM 822 N N . GLU A 1 105 ? -38.850 -9.449 82.755 1.00 78.81 105 GLU A N 1
ATOM 823 C CA . GLU A 1 105 ? -37.470 -8.942 82.755 1.00 78.81 105 GLU A CA 1
ATOM 824 C C . GLU A 1 105 ? -36.465 -10.019 82.324 1.00 78.81 105 GLU A C 1
ATOM 826 O O . GLU A 1 105 ? -35.582 -9.739 81.505 1.00 78.81 105 GLU A O 1
ATOM 831 N N . GLU A 1 106 ? -36.629 -11.258 82.792 1.00 89.25 106 GLU A N 1
ATOM 832 C CA . GLU A 1 106 ? -35.782 -12.386 82.389 1.00 89.25 106 GLU A CA 1
ATOM 833 C C . GLU A 1 106 ? -35.944 -12.720 80.894 1.00 89.25 106 GLU A C 1
ATOM 835 O O . GLU A 1 106 ? -34.951 -12.876 80.170 1.00 89.25 106 GLU A O 1
ATOM 840 N N . ALA A 1 107 ? -37.182 -12.735 80.385 1.00 84.31 107 ALA A N 1
ATOM 841 C CA . ALA A 1 107 ? -37.464 -12.926 78.961 1.00 84.31 107 ALA A CA 1
ATOM 842 C C . ALA A 1 107 ? -36.838 -11.819 78.091 1.00 84.31 107 ALA A C 1
ATOM 844 O O . ALA A 1 107 ? -36.240 -12.101 77.046 1.00 84.31 107 ALA A O 1
ATOM 845 N N . MET A 1 108 ? -36.911 -10.563 78.538 1.00 80.94 108 MET A N 1
ATOM 846 C CA . MET A 1 108 ? -36.319 -9.420 77.841 1.00 80.94 108 MET A CA 1
ATOM 847 C C . MET A 1 108 ? -34.784 -9.489 77.829 1.00 80.94 108 MET A C 1
ATOM 849 O O . MET A 1 108 ? -34.162 -9.220 76.796 1.00 80.94 108 MET A O 1
ATOM 853 N N . LEU A 1 109 ? -34.160 -9.893 78.940 1.00 89.38 109 LEU A N 1
ATOM 854 C CA . LEU A 1 109 ? -32.711 -10.084 79.019 1.00 89.38 109 LEU A CA 1
ATOM 855 C C . LEU A 1 109 ? -32.237 -11.201 78.072 1.00 89.38 109 LEU A C 1
ATOM 857 O O . LEU A 1 109 ? -31.221 -11.047 77.382 1.00 89.38 109 LEU A O 1
ATOM 861 N N . ASN A 1 110 ? -32.997 -12.294 77.978 1.00 91.19 110 ASN A N 1
ATOM 862 C CA . ASN A 1 110 ? -32.718 -13.394 77.055 1.00 91.19 110 ASN A CA 1
ATOM 863 C C . ASN A 1 110 ? -32.848 -12.945 75.586 1.00 91.19 110 ASN A C 1
ATOM 865 O O . ASN A 1 110 ? -31.931 -13.159 74.787 1.00 91.19 110 ASN A O 1
ATOM 869 N N . LEU A 1 111 ? -33.923 -12.225 75.239 1.00 87.81 111 LEU A N 1
ATOM 870 C CA . LEU A 1 111 ? -34.107 -11.648 73.901 1.00 87.81 111 LEU A CA 1
ATOM 871 C C . LEU A 1 111 ? -32.969 -10.693 73.526 1.00 87.81 111 LEU A C 1
ATOM 873 O O . LEU A 1 111 ? -32.407 -10.817 72.438 1.00 87.81 111 LEU A O 1
ATOM 877 N N . LYS A 1 112 ? -32.564 -9.799 74.436 1.00 88.25 112 LYS A N 1
ATOM 878 C CA . LYS A 1 112 ? -31.454 -8.857 74.218 1.00 88.25 112 LYS A CA 1
ATOM 879 C C . LYS A 1 112 ? -30.124 -9.580 73.983 1.00 88.25 112 LYS A C 1
ATOM 881 O O . LYS A 1 112 ? -29.360 -9.210 73.092 1.00 88.25 112 LYS A O 1
ATOM 886 N N . THR A 1 113 ? -29.877 -10.659 74.725 1.00 91.19 113 THR A N 1
ATOM 887 C CA . THR A 1 113 ? -28.692 -11.510 74.543 1.00 91.19 113 THR A CA 1
ATOM 888 C C . THR A 1 113 ? -28.704 -12.208 73.180 1.00 91.19 113 THR A C 1
ATOM 890 O O . THR A 1 113 ? -27.675 -12.262 72.502 1.00 91.19 113 THR A O 1
ATOM 893 N N . GLN A 1 114 ? -29.857 -12.719 72.740 1.00 87.56 114 GLN A N 1
ATOM 894 C CA . GLN A 1 114 ? -29.996 -13.311 71.407 1.00 87.56 114 GLN A CA 1
ATOM 895 C C . GLN A 1 114 ? -29.817 -12.280 70.288 1.00 87.56 114 GLN A C 1
ATOM 897 O O . GLN A 1 114 ? -29.213 -12.600 69.268 1.00 87.56 114 GLN A O 1
ATOM 902 N N . LEU A 1 115 ? -30.303 -11.053 70.478 1.00 84.56 115 LEU A N 1
ATOM 903 C CA . LEU A 1 115 ? -30.173 -9.974 69.499 1.00 84.56 115 LEU A CA 1
ATOM 904 C C . LEU A 1 115 ? -28.701 -9.592 69.300 1.00 84.56 115 LEU A C 1
ATOM 906 O O . LEU A 1 115 ? -28.227 -9.575 68.169 1.00 84.56 115 LEU A O 1
ATOM 910 N N . CYS A 1 116 ? -27.941 -9.459 70.392 1.00 90.31 116 CYS A N 1
ATOM 911 C CA . CYS A 1 116 ? -26.495 -9.227 70.335 1.00 90.31 116 CYS A CA 1
ATOM 912 C C . CYS A 1 116 ? -25.734 -10.371 69.632 1.00 90.31 116 CYS A C 1
ATOM 914 O O . CYS A 1 116 ? -24.805 -10.126 68.861 1.00 90.31 116 CYS A O 1
ATOM 916 N N . LYS A 1 117 ? -26.122 -11.636 69.861 1.00 91.31 117 LYS A N 1
ATOM 917 C CA . LYS A 1 117 ? -25.534 -12.784 69.143 1.00 91.31 117 LYS A CA 1
ATOM 918 C C . LYS A 1 117 ? -25.835 -12.727 67.643 1.00 91.31 117 LYS A C 1
ATOM 920 O O . LYS A 1 117 ? -24.926 -12.934 66.842 1.00 91.31 117 LYS A O 1
ATOM 925 N N . ASN A 1 118 ? -27.078 -12.420 67.274 1.00 85.69 118 ASN A N 1
ATOM 926 C CA . ASN A 1 118 ? -27.499 -12.315 65.879 1.00 85.69 118 ASN A CA 1
ATOM 927 C C . ASN A 1 118 ? -26.792 -11.166 65.152 1.00 85.69 118 ASN A C 1
ATOM 929 O O . ASN A 1 118 ? -26.356 -11.348 64.021 1.00 85.69 118 ASN A O 1
ATOM 933 N N . GLU A 1 119 ? -26.621 -10.020 65.808 1.00 90.25 119 GLU A N 1
ATOM 934 C CA . GLU A 1 119 ? -25.916 -8.859 65.257 1.00 90.25 119 GLU A CA 1
ATOM 935 C C . GLU A 1 119 ? -24.441 -9.173 64.957 1.00 90.25 119 GLU A C 1
ATOM 937 O O . GLU A 1 119 ? -23.948 -8.896 63.863 1.00 90.25 119 GLU A O 1
ATOM 942 N N . LYS A 1 120 ? -23.742 -9.852 65.879 1.00 91.38 120 LYS A N 1
ATOM 943 C CA . LYS A 1 120 ? -22.362 -10.316 65.644 1.00 91.38 120 LYS A CA 1
ATOM 944 C C . LYS A 1 120 ? -22.266 -11.272 64.454 1.00 91.38 120 LYS A C 1
ATOM 946 O O . LYS A 1 120 ? -21.337 -11.167 63.656 1.00 91.38 120 LYS A O 1
ATOM 951 N N . LEU A 1 121 ? -23.224 -12.188 64.329 1.00 88.44 121 LEU A N 1
ATOM 952 C CA . LEU A 1 121 ? -23.263 -13.176 63.248 1.00 88.44 121 LEU A CA 1
ATOM 953 C C . LEU A 1 121 ? -23.580 -12.516 61.893 1.00 88.44 121 LEU A C 1
ATOM 955 O O . LEU A 1 121 ? -23.000 -12.891 60.874 1.00 88.44 121 LEU A O 1
ATOM 959 N N . LEU A 1 122 ? -24.435 -11.488 61.891 1.00 85.69 122 LEU A N 1
ATOM 960 C CA . LEU A 1 122 ? -24.728 -10.658 60.722 1.00 85.69 122 LEU A CA 1
ATOM 961 C C . LEU A 1 122 ? -23.479 -9.904 60.239 1.00 85.69 122 LEU A C 1
ATOM 963 O O . LEU A 1 122 ? -23.191 -9.898 59.041 1.00 85.69 122 LEU A O 1
ATOM 967 N N . ASN A 1 123 ? -22.718 -9.310 61.162 1.00 89.06 123 ASN A N 1
ATOM 968 C CA . ASN A 1 123 ? -21.482 -8.597 60.832 1.00 89.06 123 ASN A CA 1
ATOM 969 C C . ASN A 1 123 ? -20.436 -9.536 60.221 1.00 89.06 123 ASN A C 1
ATOM 971 O O . ASN A 1 123 ? -19.891 -9.219 59.165 1.00 89.06 123 ASN A O 1
ATOM 975 N N . LEU A 1 124 ? -20.235 -10.719 60.814 1.00 91.62 124 LEU A N 1
ATOM 976 C CA . LEU A 1 124 ? -19.314 -11.730 60.285 1.00 91.62 124 LEU A CA 1
ATOM 977 C C . LEU A 1 124 ? -19.696 -12.154 58.855 1.00 91.62 124 LEU A C 1
ATOM 979 O O . LEU A 1 124 ? -18.868 -12.115 57.950 1.00 91.62 124 LEU A O 1
ATOM 983 N N . ARG A 1 125 ? -20.980 -12.457 58.617 1.00 85.19 125 ARG A N 1
ATOM 984 C CA . ARG A 1 125 ? -21.480 -12.804 57.274 1.00 85.19 125 ARG A CA 1
ATOM 985 C C . ARG A 1 125 ? -21.323 -11.668 56.266 1.00 85.19 125 ARG A C 1
ATOM 987 O O . ARG A 1 125 ? -21.087 -11.916 55.087 1.00 85.19 125 ARG A O 1
ATOM 994 N N . THR A 1 126 ? -21.464 -10.424 56.715 1.00 86.25 126 THR A N 1
ATOM 995 C CA . THR A 1 126 ? -21.287 -9.247 55.857 1.00 86.25 126 THR A CA 1
ATOM 996 C C . THR A 1 126 ? -19.830 -9.098 55.418 1.00 86.25 126 THR A C 1
ATOM 998 O O . THR A 1 126 ? -19.575 -8.743 54.266 1.00 86.25 126 THR A O 1
ATOM 1001 N N . GLU A 1 127 ? -18.867 -9.386 56.295 1.00 90.38 127 GLU A N 1
ATOM 1002 C CA . GLU A 1 127 ? -17.446 -9.406 55.928 1.00 90.38 127 GLU A CA 1
ATOM 1003 C C . GLU A 1 127 ? -17.105 -10.553 54.968 1.00 90.38 127 GLU A C 1
ATOM 1005 O O . GLU A 1 127 ? -16.427 -10.313 53.965 1.00 90.38 127 GLU A O 1
ATOM 1010 N N . ASP A 1 128 ? -17.649 -11.753 55.185 1.00 87.19 128 ASP A N 1
ATOM 1011 C CA . ASP A 1 128 ? -17.471 -12.891 54.268 1.00 87.19 128 ASP A CA 1
ATOM 1012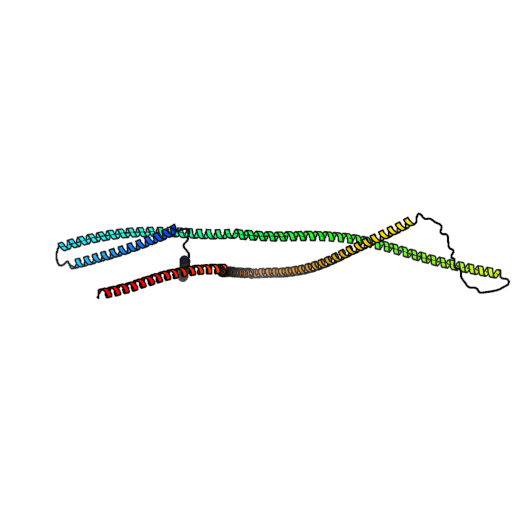 C C . ASP A 1 128 ? -18.019 -12.590 52.860 1.00 87.19 128 ASP A C 1
ATOM 1014 O O . ASP A 1 128 ? -17.370 -12.875 51.844 1.00 87.19 128 ASP A O 1
ATOM 1018 N N . LEU A 1 129 ? -19.188 -11.945 52.776 1.00 85.38 129 LEU A N 1
ATOM 1019 C CA . LEU A 1 129 ? -19.772 -11.470 51.516 1.00 85.38 129 LEU A CA 1
ATOM 1020 C C . LEU A 1 129 ? -18.887 -10.425 50.824 1.00 85.38 129 LEU A C 1
ATOM 1022 O O . LEU A 1 129 ? -18.705 -10.478 49.609 1.00 85.38 129 LEU A O 1
ATOM 1026 N N . LYS A 1 130 ? -18.297 -9.491 51.578 1.00 89.19 130 LYS A N 1
ATOM 1027 C CA . LYS A 1 130 ? -17.349 -8.517 51.013 1.00 89.19 130 LYS A CA 1
ATOM 1028 C C . LYS A 1 130 ? -16.104 -9.214 50.464 1.00 89.19 130 LYS A C 1
ATOM 1030 O O . LYS A 1 130 ? -15.707 -8.931 49.338 1.00 89.19 130 LYS A O 1
ATOM 1035 N N . CYS A 1 131 ? -15.515 -10.144 51.217 1.00 89.56 131 CYS A N 1
ATOM 1036 C CA . CYS A 1 131 ? -14.327 -10.889 50.791 1.00 89.56 131 CYS A CA 1
ATOM 1037 C C . CYS A 1 131 ? -14.588 -11.712 49.519 1.00 89.56 131 CYS A C 1
ATOM 1039 O O . CYS A 1 131 ? -13.786 -11.696 48.585 1.00 89.56 131 CYS A O 1
ATOM 1041 N N . THR A 1 132 ? -15.725 -12.407 49.455 1.00 85.50 132 THR A N 1
ATOM 1042 C CA . THR A 1 132 ? -16.103 -13.199 48.274 1.00 85.50 132 THR A CA 1
ATOM 1043 C C . THR A 1 132 ? -16.403 -12.331 47.057 1.00 85.50 132 THR A C 1
ATOM 1045 O O . THR A 1 132 ? -15.995 -12.698 45.957 1.00 85.50 132 THR A O 1
ATOM 1048 N N . LYS A 1 133 ? -17.017 -11.156 47.243 1.00 88.19 133 LYS A N 1
ATOM 1049 C CA . LYS A 1 133 ? -17.226 -10.185 46.163 1.00 88.19 133 LYS A CA 1
ATOM 1050 C C . LYS A 1 133 ? -15.905 -9.718 45.544 1.00 88.19 133 LYS A C 1
ATOM 1052 O O . LYS A 1 133 ? -15.779 -9.757 44.327 1.00 88.19 133 LYS A O 1
ATOM 1057 N N . TYR A 1 134 ? -14.913 -9.351 46.361 1.00 87.56 134 TYR A N 1
ATOM 1058 C CA . TYR A 1 134 ? -13.597 -8.939 45.854 1.00 87.56 134 TYR A CA 1
ATOM 1059 C C . TYR A 1 134 ? -12.914 -10.040 45.034 1.00 87.56 134 TYR A C 1
ATOM 1061 O O . TYR A 1 134 ? -12.407 -9.772 43.951 1.00 87.56 134 TYR A O 1
ATOM 1069 N N . LYS A 1 135 ? -12.969 -11.296 45.497 1.00 89.06 135 LYS A N 1
ATOM 1070 C CA . LYS A 1 135 ? -12.419 -12.437 44.744 1.00 89.06 135 LYS A CA 1
ATOM 1071 C C . LYS A 1 135 ? -13.124 -12.660 43.405 1.00 89.06 135 LYS A C 1
ATOM 1073 O O . LYS A 1 135 ? -12.488 -13.079 42.443 1.00 89.06 135 LYS A O 1
ATOM 1078 N N . LEU A 1 136 ? -14.433 -12.409 43.343 1.00 84.12 136 LEU A N 1
ATOM 1079 C CA . LEU A 1 136 ? -15.192 -12.516 42.099 1.00 84.12 136 LEU A CA 1
ATOM 1080 C C . LEU A 1 136 ? -14.763 -11.429 41.102 1.00 84.12 136 LEU A C 1
ATOM 1082 O O . LEU A 1 136 ? -14.500 -11.743 39.947 1.00 84.12 136 LEU A O 1
ATOM 1086 N N . GLU A 1 137 ? -14.617 -10.187 41.574 1.00 86.81 137 GLU A N 1
ATOM 1087 C CA . GLU A 1 137 ? -14.144 -9.054 40.765 1.00 86.81 137 GLU A CA 1
ATOM 1088 C C . GLU A 1 137 ? -12.717 -9.296 40.223 1.00 86.81 137 GLU A C 1
ATOM 1090 O O . GLU A 1 137 ? -12.447 -9.013 39.055 1.00 86.81 137 GLU A O 1
ATOM 1095 N N . GLU A 1 138 ? -11.811 -9.878 41.021 1.00 90.25 138 GLU A N 1
ATOM 1096 C CA . GLU A 1 138 ? -10.464 -10.270 40.566 1.00 90.25 138 GLU A CA 1
ATOM 1097 C C . GLU A 1 138 ? -10.498 -11.359 39.482 1.00 90.25 138 GLU A C 1
ATOM 1099 O O . GLU A 1 138 ? -9.780 -11.267 38.483 1.00 90.25 138 GLU A O 1
ATOM 1104 N N . MET A 1 139 ? -11.343 -12.385 39.640 1.00 86.06 139 MET A N 1
ATOM 1105 C CA . MET A 1 139 ? -11.494 -13.421 38.613 1.00 86.06 139 MET A CA 1
ATOM 1106 C C . MET A 1 139 ? -12.097 -12.875 37.317 1.00 86.06 139 MET A C 1
ATOM 1108 O O . MET A 1 139 ? -11.694 -13.303 36.236 1.00 86.06 139 MET A O 1
ATOM 1112 N N . GLU A 1 140 ? -13.053 -11.950 37.401 1.00 86.25 140 GLU A N 1
ATOM 1113 C CA . GLU A 1 140 ? -13.646 -11.316 36.221 1.00 86.25 140 GLU A CA 1
ATOM 1114 C C . GLU A 1 140 ? -12.598 -10.522 35.434 1.00 86.25 140 GLU A C 1
ATOM 1116 O O . GLU A 1 140 ? -12.488 -10.709 34.222 1.00 86.25 140 GLU A O 1
ATOM 1121 N N . GLN A 1 141 ? -11.761 -9.734 36.117 1.00 90.88 141 GLN A N 1
ATOM 1122 C CA . GLN A 1 141 ? -10.646 -9.016 35.485 1.00 90.88 141 GLN A CA 1
ATOM 1123 C C . GLN A 1 141 ? -9.634 -9.969 34.840 1.00 90.88 141 GLN A C 1
ATOM 1125 O O . GLN A 1 141 ? -9.174 -9.741 33.720 1.00 90.88 141 GLN A O 1
ATOM 1130 N N . MET A 1 142 ? -9.297 -11.067 35.522 1.00 91.06 142 MET A N 1
ATOM 1131 C CA . MET A 1 142 ? -8.399 -12.082 34.973 1.00 91.06 142 MET A CA 1
ATOM 1132 C C . MET A 1 142 ? -8.989 -12.739 33.717 1.00 91.06 142 MET A C 1
ATOM 1134 O O . MET A 1 142 ? -8.272 -12.960 32.742 1.00 91.06 142 MET A O 1
ATOM 1138 N N . ASN A 1 143 ? -10.294 -13.018 33.710 1.00 87.62 143 ASN A N 1
ATOM 1139 C CA . ASN A 1 143 ? -10.982 -13.615 32.568 1.00 87.62 143 ASN A CA 1
ATOM 1140 C C . ASN A 1 143 ? -11.060 -12.655 31.367 1.00 87.62 143 ASN A C 1
ATOM 1142 O O . ASN A 1 143 ? -10.875 -13.088 30.231 1.00 87.62 143 ASN A O 1
ATOM 1146 N N . GLU A 1 144 ? -11.272 -11.357 31.603 1.00 90.31 144 GLU A N 1
ATOM 1147 C CA . GLU A 1 144 ? -11.195 -10.324 30.558 1.00 90.31 144 GLU A CA 1
ATOM 1148 C C . GLU A 1 144 ? -9.794 -10.251 29.940 1.00 90.31 144 GLU A C 1
ATOM 1150 O O . GLU A 1 144 ? -9.651 -10.230 28.717 1.00 90.31 144 GLU A O 1
ATOM 1155 N N . MET A 1 145 ? -8.750 -10.292 30.773 1.00 91.31 145 MET A N 1
ATOM 1156 C CA . MET A 1 145 ? -7.362 -10.303 30.307 1.00 91.31 145 MET A CA 1
ATOM 1157 C C . MET A 1 145 ? -7.053 -11.552 29.464 1.00 91.31 145 MET A C 1
ATOM 1159 O O . MET A 1 145 ? -6.431 -11.447 28.407 1.00 91.31 145 MET A O 1
ATOM 1163 N N . LEU A 1 146 ? -7.535 -12.724 29.889 1.00 92.00 146 LEU A N 1
ATOM 1164 C CA . LEU A 1 146 ? -7.420 -13.985 29.147 1.00 92.00 146 LEU A CA 1
ATOM 1165 C C . LEU A 1 146 ? -8.165 -13.951 27.807 1.00 92.00 146 LEU A C 1
ATOM 1167 O O . LEU A 1 146 ? -7.650 -14.461 26.812 1.00 92.00 146 LEU A O 1
ATOM 1171 N N . GLN A 1 147 ? -9.353 -13.343 27.755 1.00 89.00 147 GLN A N 1
ATOM 1172 C CA . GLN A 1 147 ? -10.090 -13.157 26.503 1.00 89.00 147 GLN A CA 1
ATOM 1173 C C . GLN A 1 147 ? -9.340 -12.235 25.540 1.00 89.00 147 GLN A C 1
ATOM 1175 O O . GLN A 1 147 ? -9.167 -12.601 24.377 1.00 89.00 147 GLN A O 1
ATOM 1180 N N . ALA A 1 148 ? -8.821 -11.104 26.025 1.00 89.00 148 ALA A N 1
ATOM 1181 C CA . ALA A 1 148 ? -8.020 -10.190 25.212 1.00 89.00 148 ALA A CA 1
ATOM 1182 C C . ALA A 1 148 ? -6.755 -10.874 24.656 1.00 89.00 148 ALA A C 1
ATOM 1184 O O . ALA A 1 148 ? -6.394 -10.685 23.494 1.00 89.00 148 ALA A O 1
ATOM 1185 N N . GLU A 1 149 ? -6.094 -11.716 25.452 1.00 90.38 149 GLU A N 1
ATOM 1186 C CA . GLU A 1 149 ? -4.912 -12.463 25.007 1.00 90.38 149 GLU A CA 1
ATOM 1187 C C . GLU A 1 149 ? -5.257 -13.561 23.983 1.00 90.38 149 GLU A C 1
ATOM 1189 O O . GLU A 1 149 ? -4.532 -13.773 23.003 1.00 90.38 149 GLU A O 1
ATOM 1194 N N . ALA A 1 150 ? -6.407 -14.220 24.145 1.00 88.38 150 ALA A N 1
ATOM 1195 C CA . ALA A 1 150 ? -6.919 -15.175 23.166 1.00 88.38 150 ALA A CA 1
ATOM 1196 C C . ALA A 1 150 ? -7.275 -14.496 21.831 1.00 88.38 150 ALA A C 1
ATOM 1198 O O . ALA A 1 150 ? -7.022 -15.065 20.766 1.00 88.38 150 ALA A O 1
ATOM 1199 N N . GLU A 1 151 ? -7.826 -13.281 21.859 1.00 89.19 151 GLU A N 1
ATOM 1200 C CA . GLU A 1 151 ? -8.111 -12.490 20.656 1.00 89.19 151 GLU A CA 1
ATOM 1201 C C . GLU A 1 151 ? -6.834 -12.084 19.918 1.00 89.19 151 GLU A C 1
ATOM 1203 O O . GLU A 1 151 ? -6.747 -12.293 18.705 1.00 89.19 151 GLU A O 1
ATOM 1208 N N . LYS A 1 152 ? -5.801 -11.618 20.634 1.00 89.31 152 LYS A N 1
ATOM 1209 C CA . LYS A 1 152 ? -4.478 -11.366 20.031 1.00 89.31 152 LYS A CA 1
ATOM 1210 C C . LYS A 1 152 ? -3.920 -12.619 19.362 1.00 89.31 152 LYS A C 1
ATOM 1212 O O . LYS A 1 152 ? -3.463 -12.557 18.222 1.00 89.31 152 LYS A O 1
ATOM 1217 N N . SER A 1 153 ? -4.019 -13.765 20.035 1.00 90.75 153 SER A N 1
ATOM 1218 C CA . SER A 1 153 ? -3.548 -15.047 19.500 1.00 90.75 153 SER A CA 1
ATOM 1219 C C . SER A 1 153 ? -4.283 -15.455 18.217 1.00 90.75 153 SER A C 1
ATOM 1221 O O . SER A 1 153 ? -3.668 -16.012 17.310 1.00 90.75 153 SER A O 1
ATOM 1223 N N . ARG A 1 154 ? -5.577 -15.123 18.078 1.00 90.56 154 ARG A N 1
ATOM 1224 C CA . ARG A 1 154 ? -6.346 -15.357 16.838 1.00 90.56 154 ARG A CA 1
ATOM 1225 C C . ARG A 1 154 ? -5.918 -14.464 15.671 1.00 90.56 154 ARG A C 1
ATOM 1227 O O . ARG A 1 154 ? -6.168 -14.829 14.524 1.00 90.56 154 ARG A O 1
ATOM 1234 N N . CYS A 1 155 ? -5.298 -13.315 15.932 1.00 91.19 155 CYS A N 1
ATOM 1235 C CA . CYS A 1 155 ? -4.811 -12.416 14.883 1.00 91.19 155 CYS A CA 1
ATOM 1236 C C . CYS A 1 155 ? -3.447 -12.837 14.313 1.00 91.19 155 CYS A C 1
ATOM 1238 O O . CYS A 1 155 ? -3.142 -12.489 13.172 1.00 91.19 155 CYS A O 1
ATOM 1240 N N . ILE A 1 156 ? -2.651 -13.619 15.054 1.00 91.31 156 ILE A N 1
ATOM 1241 C CA . ILE A 1 156 ? -1.308 -14.055 14.631 1.00 91.31 156 ILE A CA 1
ATOM 1242 C C . ILE A 1 156 ? -1.317 -14.769 13.262 1.00 91.31 156 ILE A C 1
ATOM 1244 O O . ILE A 1 156 ? -0.526 -14.368 12.407 1.00 91.31 156 ILE A O 1
ATOM 1248 N N . PRO A 1 157 ? -2.205 -15.745 12.977 1.00 92.88 157 PRO A N 1
ATOM 1249 C CA . PRO A 1 157 ? -2.213 -16.431 11.683 1.00 92.88 157 PRO A CA 1
ATOM 1250 C C . PRO A 1 157 ? -2.512 -15.500 10.503 1.00 92.88 157 PRO A C 1
ATOM 1252 O O . PRO A 1 157 ? -1.884 -15.619 9.457 1.00 92.88 157 PRO A O 1
ATOM 1255 N N . LYS A 1 158 ? -3.414 -14.523 10.681 1.00 91.69 158 LYS A N 1
ATOM 1256 C CA . LYS A 1 158 ? -3.744 -13.537 9.636 1.00 91.69 158 LYS A CA 1
ATOM 1257 C C . LYS A 1 158 ? -2.552 -12.641 9.310 1.00 91.69 158 LYS A C 1
ATOM 1259 O O . LYS A 1 158 ? -2.299 -12.335 8.150 1.00 91.69 158 LYS A O 1
ATOM 1264 N N . LEU A 1 159 ? -1.803 -12.231 10.336 1.00 91.38 159 LEU A N 1
ATOM 1265 C CA . LEU A 1 159 ? -0.571 -11.465 10.147 1.00 91.38 159 LEU A CA 1
ATOM 1266 C C . LEU A 1 159 ? 0.508 -12.309 9.458 1.00 91.38 159 LEU A C 1
ATOM 1268 O O . LEU A 1 159 ? 1.206 -11.801 8.587 1.00 91.38 159 LEU A O 1
ATOM 1272 N N . GLN A 1 160 ? 0.627 -13.593 9.802 1.00 94.25 160 GLN A N 1
ATOM 1273 C CA . GLN A 1 160 ? 1.557 -14.512 9.139 1.00 94.25 160 GLN A CA 1
ATOM 1274 C C . GLN A 1 160 ? 1.209 -14.720 7.658 1.00 94.25 160 GLN A C 1
ATOM 1276 O O . GLN A 1 160 ? 2.110 -14.707 6.823 1.00 94.25 160 GLN A O 1
ATOM 1281 N N . GLU A 1 161 ? -0.076 -14.845 7.324 1.00 95.19 161 GLU A N 1
ATOM 1282 C CA . GLU A 1 161 ? -0.561 -14.924 5.941 1.00 95.19 161 GLU A CA 1
ATOM 1283 C C . GLU A 1 161 ? -0.239 -13.642 5.157 1.00 95.19 161 GLU A C 1
ATOM 1285 O O . GLU A 1 161 ? 0.344 -13.711 4.075 1.00 95.19 161 GLU A O 1
ATOM 1290 N N . ALA A 1 162 ? -0.512 -12.466 5.733 1.00 92.69 162 ALA A N 1
ATOM 1291 C CA . ALA A 1 162 ? -0.180 -11.182 5.113 1.00 92.69 162 ALA A CA 1
ATOM 1292 C C . ALA A 1 162 ? 1.335 -11.008 4.885 1.00 92.69 162 ALA A C 1
ATOM 1294 O O . ALA A 1 162 ? 1.753 -10.525 3.833 1.00 92.69 162 ALA A O 1
ATOM 1295 N N . ILE A 1 163 ? 2.168 -11.438 5.841 1.00 94.19 163 ILE A N 1
ATOM 1296 C CA . ILE A 1 163 ? 3.632 -11.457 5.688 1.00 94.19 163 ILE A CA 1
ATOM 1297 C C . ILE A 1 163 ? 4.053 -12.399 4.549 1.00 94.19 163 ILE A C 1
ATOM 1299 O O . ILE A 1 163 ? 4.984 -12.070 3.815 1.00 94.19 163 ILE A O 1
ATOM 1303 N N . GLY A 1 164 ? 3.381 -13.544 4.391 1.00 95.56 164 GLY A N 1
ATOM 1304 C CA . GLY A 1 164 ? 3.605 -14.472 3.280 1.00 95.56 164 GLY A CA 1
ATOM 1305 C C . GLY A 1 164 ? 3.353 -13.814 1.923 1.00 95.56 164 GLY A C 1
ATOM 1306 O O . GLY A 1 164 ? 4.254 -13.769 1.093 1.00 95.56 164 GLY A O 1
ATOM 1307 N N . LEU A 1 165 ? 2.183 -13.195 1.749 1.00 94.69 165 LEU A N 1
ATOM 1308 C CA . LEU A 1 165 ? 1.821 -12.498 0.508 1.00 94.69 165 LEU A CA 1
ATOM 1309 C C . LEU A 1 165 ? 2.792 -11.360 0.163 1.00 94.69 165 LEU A C 1
ATOM 1311 O O . LEU A 1 165 ? 3.170 -11.188 -0.995 1.00 94.69 165 LEU A O 1
ATOM 1315 N N . LEU A 1 166 ? 3.228 -10.590 1.165 1.00 94.19 166 LEU A N 1
ATOM 1316 C CA . LEU A 1 166 ? 4.223 -9.536 0.960 1.00 94.19 166 LEU A CA 1
ATOM 1317 C C . LEU A 1 166 ? 5.585 -10.103 0.548 1.00 94.19 166 LEU A C 1
ATOM 1319 O O . LEU A 1 166 ? 6.260 -9.506 -0.287 1.00 94.19 166 LEU A O 1
ATOM 1323 N N . ARG A 1 167 ? 5.988 -11.249 1.106 1.00 97.00 167 ARG A N 1
ATOM 1324 C CA . ARG A 1 167 ? 7.234 -11.922 0.723 1.00 97.00 167 ARG A CA 1
ATOM 1325 C C . ARG A 1 167 ? 7.188 -12.390 -0.728 1.00 97.00 167 ARG A C 1
ATOM 1327 O O . ARG A 1 167 ? 8.153 -12.171 -1.450 1.00 97.00 167 ARG A O 1
ATOM 1334 N N . ASP A 1 168 ? 6.074 -12.974 -1.154 1.00 93.69 168 ASP A N 1
ATOM 1335 C CA . ASP A 1 168 ? 5.901 -13.432 -2.535 1.00 93.69 168 ASP A CA 1
ATOM 1336 C C . ASP A 1 168 ? 5.939 -12.257 -3.522 1.00 93.69 168 ASP A C 1
ATOM 1338 O O . ASP A 1 168 ? 6.627 -12.327 -4.539 1.00 93.69 168 ASP A O 1
ATOM 1342 N N . ALA A 1 169 ? 5.298 -11.134 -3.179 1.00 93.94 169 ALA A N 1
ATOM 1343 C CA . ALA A 1 169 ? 5.345 -9.917 -3.986 1.00 93.94 169 ALA A CA 1
ATOM 1344 C C . ALA A 1 169 ? 6.761 -9.318 -4.086 1.00 93.94 169 ALA A C 1
ATOM 1346 O O . ALA A 1 169 ? 7.152 -8.839 -5.149 1.00 93.94 169 ALA A O 1
ATOM 1347 N N . VAL A 1 170 ? 7.542 -9.339 -2.998 1.00 94.00 170 VAL A N 1
ATOM 1348 C CA . VAL A 1 170 ? 8.950 -8.900 -3.024 1.00 94.00 170 VAL A CA 1
ATOM 1349 C C . VAL A 1 170 ? 9.781 -9.815 -3.922 1.00 94.00 170 VAL A C 1
ATOM 1351 O O . VAL A 1 170 ? 10.492 -9.311 -4.786 1.00 94.00 170 VAL A O 1
ATOM 1354 N N . ASN A 1 171 ? 9.619 -11.135 -3.800 1.00 94.12 171 ASN A N 1
ATOM 1355 C CA . ASN A 1 171 ? 10.329 -12.099 -4.643 1.00 94.12 171 ASN A CA 1
ATOM 1356 C C . ASN A 1 171 ? 10.017 -11.900 -6.137 1.00 94.12 171 ASN A C 1
ATOM 1358 O O . ASN A 1 171 ? 10.917 -11.973 -6.970 1.00 94.12 171 ASN A O 1
ATOM 1362 N N . GLU A 1 172 ? 8.762 -11.604 -6.491 1.00 96.12 172 GLU A N 1
ATOM 1363 C CA . GLU A 1 172 ? 8.380 -11.286 -7.873 1.00 96.12 172 GLU A CA 1
ATOM 1364 C C . GLU A 1 172 ? 9.122 -10.043 -8.394 1.00 96.12 172 GLU A C 1
ATOM 1366 O O . GLU A 1 172 ? 9.620 -10.034 -9.522 1.00 96.12 172 GLU A O 1
ATOM 1371 N N . LYS A 1 173 ? 9.240 -8.994 -7.568 1.00 93.06 173 LYS A N 1
ATOM 1372 C CA . LYS A 1 173 ? 9.987 -7.781 -7.932 1.00 93.06 173 LYS A CA 1
ATOM 1373 C C . LYS A 1 173 ? 11.486 -8.031 -8.057 1.00 93.06 173 LYS A C 1
ATOM 1375 O O . LYS A 1 173 ? 12.090 -7.472 -8.971 1.00 93.06 173 LYS A O 1
ATOM 1380 N N . ASP A 1 174 ? 12.060 -8.883 -7.216 1.00 93.81 174 ASP A N 1
ATOM 1381 C CA . ASP A 1 174 ? 13.469 -9.271 -7.315 1.00 93.81 174 ASP A CA 1
ATOM 1382 C C . ASP A 1 174 ? 13.749 -10.033 -8.621 1.00 93.81 174 ASP A C 1
ATOM 1384 O O . ASP A 1 174 ? 14.721 -9.719 -9.310 1.00 93.81 174 ASP A O 1
ATOM 1388 N N . CYS A 1 175 ? 12.858 -10.940 -9.042 1.00 92.44 175 CYS A N 1
ATOM 1389 C CA . CYS A 1 175 ? 12.974 -11.610 -10.344 1.00 92.44 175 CYS A CA 1
ATOM 1390 C C . CYS A 1 175 ? 12.919 -10.623 -11.522 1.00 92.44 175 CYS A C 1
ATOM 1392 O O . CYS A 1 175 ? 13.686 -10.754 -12.475 1.00 92.44 175 CYS A O 1
ATOM 1394 N N . ILE A 1 176 ? 12.036 -9.621 -11.464 1.00 93.88 176 ILE A N 1
ATOM 1395 C CA . ILE A 1 176 ? 11.948 -8.578 -12.500 1.00 93.88 176 ILE A CA 1
ATOM 1396 C C . ILE A 1 176 ? 13.227 -7.725 -12.524 1.00 93.88 176 ILE A C 1
ATOM 1398 O O . ILE A 1 176 ? 13.741 -7.407 -13.595 1.00 93.88 176 ILE A O 1
ATOM 1402 N N . LEU A 1 177 ? 13.775 -7.371 -11.359 1.00 92.06 177 LEU A N 1
ATOM 1403 C CA . LEU A 1 177 ? 15.041 -6.638 -11.273 1.00 92.06 177 LEU A CA 1
ATOM 1404 C C . LEU A 1 177 ? 16.210 -7.439 -11.852 1.00 92.06 177 LEU A C 1
ATOM 1406 O O . LEU A 1 177 ? 17.079 -6.866 -12.507 1.00 92.06 177 LEU A O 1
ATOM 1410 N N . GLU A 1 178 ? 16.238 -8.753 -11.640 1.00 94.50 178 GLU A N 1
ATOM 1411 C CA . GLU A 1 178 ? 17.258 -9.626 -12.219 1.00 94.50 178 GLU A CA 1
ATOM 1412 C C . GLU A 1 178 ? 17.161 -9.683 -13.752 1.00 94.50 178 GLU A C 1
ATOM 1414 O O . GLU A 1 178 ? 18.187 -9.613 -14.429 1.00 94.50 178 GLU A O 1
ATOM 1419 N N . GLN A 1 179 ? 15.945 -9.697 -14.310 1.00 92.62 179 GLN A N 1
ATOM 1420 C CA . GLN A 1 179 ? 15.730 -9.584 -15.758 1.00 92.62 179 GLN A CA 1
ATOM 1421 C C . GLN A 1 179 ? 16.250 -8.252 -16.312 1.00 92.62 179 GLN A C 1
ATOM 1423 O O . GLN A 1 179 ? 16.980 -8.249 -17.303 1.00 92.62 179 GLN A O 1
ATOM 1428 N N . TYR A 1 180 ? 15.953 -7.129 -15.649 1.00 91.62 180 TYR A N 1
ATOM 1429 C CA . TYR A 1 180 ? 16.472 -5.827 -16.075 1.00 91.62 180 TYR A CA 1
ATOM 1430 C C . TYR A 1 180 ? 17.998 -5.739 -15.987 1.00 91.62 180 TYR A C 1
ATOM 1432 O O . TYR A 1 180 ? 18.624 -5.143 -16.861 1.00 91.62 180 TYR A O 1
ATOM 1440 N N . HIS A 1 181 ? 18.625 -6.347 -14.977 1.00 91.56 181 HIS A N 1
ATOM 1441 C CA . HIS A 1 181 ? 20.087 -6.412 -14.920 1.00 91.56 181 HIS A CA 1
ATOM 1442 C C . HIS A 1 181 ? 20.675 -7.195 -16.100 1.00 91.56 181 HIS A C 1
ATOM 1444 O O . HIS A 1 181 ? 21.638 -6.730 -16.709 1.00 91.56 181 HIS A O 1
ATOM 1450 N N . GLN A 1 182 ? 20.078 -8.335 -16.462 1.00 92.31 182 GLN A N 1
ATOM 1451 C CA . GLN A 1 182 ? 20.514 -9.118 -17.624 1.00 92.31 182 GLN A CA 1
ATOM 1452 C C . GLN A 1 182 ? 20.369 -8.331 -18.933 1.00 92.31 182 GLN A C 1
ATOM 1454 O O . GLN A 1 182 ? 21.272 -8.363 -19.770 1.00 92.31 182 GLN A O 1
ATOM 1459 N N . GLU A 1 183 ? 19.270 -7.593 -19.100 1.00 93.12 183 GLU A N 1
ATOM 1460 C CA . GLU A 1 183 ? 19.040 -6.738 -20.269 1.00 93.12 183 GLU A CA 1
ATOM 1461 C C . GLU A 1 183 ? 20.070 -5.602 -20.353 1.00 93.12 183 GLU A C 1
ATOM 1463 O O . GLU A 1 183 ? 20.679 -5.392 -21.402 1.00 93.12 183 GLU A O 1
ATOM 1468 N N . ILE A 1 184 ? 20.347 -4.929 -19.231 1.00 90.31 184 ILE A N 1
ATOM 1469 C CA . ILE A 1 184 ? 21.381 -3.888 -19.149 1.00 90.31 184 ILE A CA 1
ATOM 1470 C C . ILE A 1 184 ? 22.754 -4.443 -19.544 1.00 90.31 184 ILE A C 1
ATOM 1472 O O . ILE A 1 184 ? 23.502 -3.778 -20.262 1.00 90.31 184 ILE A O 1
ATOM 1476 N N . ASP A 1 185 ? 23.110 -5.643 -19.090 1.00 90.50 185 ASP A N 1
ATOM 1477 C CA . ASP A 1 185 ? 24.399 -6.246 -19.430 1.00 90.50 185 ASP A CA 1
ATOM 1478 C C . ASP A 1 185 ? 24.471 -6.678 -20.904 1.00 90.50 185 ASP A C 1
ATOM 1480 O O . ASP A 1 185 ? 25.524 -6.527 -21.528 1.00 90.50 185 ASP A O 1
ATOM 1484 N N . CYS A 1 186 ? 23.359 -7.120 -21.502 1.00 90.31 186 CYS A N 1
ATOM 1485 C CA . CYS A 1 186 ? 23.281 -7.350 -22.948 1.00 90.31 186 CYS A CA 1
ATOM 1486 C C . CYS A 1 186 ? 23.510 -6.050 -23.733 1.00 90.31 186 CYS A C 1
ATOM 1488 O O . CYS A 1 186 ? 24.365 -6.016 -24.618 1.00 90.31 186 CYS A O 1
ATOM 1490 N N . LEU A 1 187 ? 22.828 -4.964 -23.354 1.00 90.38 187 LEU A N 1
ATOM 1491 C CA . LEU A 1 187 ? 22.978 -3.657 -24.001 1.00 90.38 187 LEU A CA 1
ATOM 1492 C C . LEU A 1 187 ? 24.402 -3.100 -23.869 1.00 90.38 187 LEU A C 1
ATOM 1494 O O . LEU A 1 187 ? 24.934 -2.537 -24.824 1.00 90.38 187 LEU A O 1
ATOM 1498 N N . LYS A 1 188 ? 25.066 -3.291 -22.721 1.00 91.25 188 LYS A N 1
ATOM 1499 C CA . LYS A 1 188 ? 26.483 -2.916 -22.564 1.00 91.25 188 LYS A CA 1
ATOM 1500 C C . LYS A 1 188 ? 27.382 -3.665 -23.545 1.00 91.25 188 LYS A C 1
ATOM 1502 O O . LYS A 1 188 ? 28.263 -3.048 -24.138 1.00 91.25 188 LYS A O 1
ATOM 1507 N N . ASN A 1 189 ? 27.166 -4.968 -23.729 1.00 89.75 189 ASN A N 1
ATOM 1508 C CA . ASN A 1 189 ? 27.952 -5.755 -24.680 1.00 89.75 189 ASN A CA 1
ATOM 1509 C C . ASN A 1 189 ? 27.737 -5.260 -26.119 1.00 89.75 189 ASN A C 1
ATOM 1511 O O . ASN A 1 189 ? 28.704 -5.091 -26.863 1.00 89.75 189 ASN A O 1
ATOM 1515 N N . GLU A 1 190 ? 26.495 -4.953 -26.499 1.00 89.94 190 GLU A N 1
ATOM 1516 C CA . GLU A 1 190 ? 26.187 -4.366 -27.810 1.00 89.94 190 GLU A CA 1
ATOM 1517 C C . GLU A 1 190 ? 26.855 -2.998 -28.002 1.00 89.94 190 GLU A C 1
ATOM 1519 O O . GLU A 1 190 ? 27.454 -2.749 -29.049 1.00 89.94 190 GLU A O 1
ATOM 1524 N N . MET A 1 191 ? 26.840 -2.136 -26.979 1.00 86.25 191 MET A N 1
ATOM 1525 C CA . MET A 1 191 ? 27.556 -0.858 -27.012 1.00 86.25 191 MET A CA 1
ATOM 1526 C C . MET A 1 191 ? 29.058 -1.048 -27.239 1.00 86.25 191 MET A C 1
ATOM 1528 O O . MET A 1 191 ? 29.621 -0.404 -28.122 1.00 86.25 191 MET A O 1
ATOM 1532 N N . THR A 1 192 ? 29.704 -1.966 -26.513 1.00 88.62 192 THR A N 1
ATOM 1533 C CA . THR A 1 192 ? 31.138 -2.240 -26.718 1.00 88.62 192 THR A CA 1
ATOM 1534 C C . THR A 1 192 ? 31.432 -2.763 -28.126 1.00 88.62 192 THR A C 1
ATOM 1536 O O . THR A 1 192 ? 32.438 -2.398 -28.731 1.00 88.62 192 THR A O 1
ATOM 1539 N N . GLN A 1 193 ? 30.526 -3.559 -28.702 1.00 88.75 193 GLN A N 1
ATOM 1540 C CA . GLN A 1 193 ? 30.664 -4.031 -30.077 1.00 88.75 193 GLN A CA 1
ATOM 1541 C C . GLN A 1 193 ? 30.541 -2.885 -31.093 1.00 88.75 193 GLN A C 1
ATOM 1543 O O . GLN A 1 193 ? 31.266 -2.880 -32.091 1.00 88.75 193 GLN A O 1
ATOM 1548 N N . MET A 1 194 ? 29.650 -1.917 -30.856 1.00 85.81 194 MET A N 1
ATOM 1549 C CA . MET A 1 194 ? 29.559 -0.718 -31.695 1.00 85.81 194 MET A CA 1
ATOM 1550 C C . MET A 1 194 ? 30.840 0.116 -31.629 1.00 85.81 194 MET A C 1
ATOM 1552 O O . MET A 1 194 ? 31.354 0.508 -32.672 1.00 85.81 194 MET A O 1
ATOM 1556 N N . GLU A 1 195 ? 31.417 0.307 -30.441 1.00 87.81 195 GLU A N 1
ATOM 1557 C CA . GLU A 1 195 ? 32.687 1.032 -30.279 1.00 87.81 195 GLU A CA 1
ATOM 1558 C C . GLU A 1 195 ? 33.841 0.365 -31.056 1.00 87.81 195 GLU A C 1
ATOM 1560 O O . GLU A 1 195 ? 34.660 1.039 -31.692 1.00 87.81 195 GLU A O 1
ATOM 1565 N N . GLU A 1 196 ? 33.892 -0.972 -31.073 1.00 89.69 196 GLU A N 1
ATOM 1566 C CA . GLU A 1 196 ? 34.849 -1.717 -31.900 1.00 89.69 196 GLU A CA 1
ATOM 1567 C C . GLU A 1 196 ? 34.610 -1.521 -33.405 1.00 89.69 196 GLU A C 1
ATOM 1569 O O . GLU A 1 196 ? 35.566 -1.469 -34.189 1.00 89.69 196 GLU A O 1
ATOM 1574 N N . GLN A 1 197 ? 33.347 -1.446 -33.833 1.00 87.81 197 GLN A N 1
ATOM 1575 C CA . GLN A 1 197 ? 32.997 -1.172 -35.228 1.00 87.81 197 GLN A CA 1
ATOM 1576 C C . GLN A 1 197 ? 33.383 0.252 -35.632 1.00 87.81 197 GLN A C 1
ATOM 1578 O O . GLN A 1 197 ? 33.988 0.419 -36.692 1.00 87.81 197 GLN A O 1
ATOM 1583 N N . ASP A 1 198 ? 33.150 1.246 -34.777 1.00 88.25 198 ASP A N 1
ATOM 1584 C CA . ASP A 1 198 ? 33.574 2.631 -35.009 1.00 88.25 198 ASP A CA 1
ATOM 1585 C C . ASP A 1 198 ? 35.095 2.723 -35.171 1.00 88.25 198 ASP A C 1
ATOM 1587 O O . ASP A 1 198 ? 35.596 3.357 -36.102 1.00 88.25 198 ASP A O 1
ATOM 1591 N N . CYS A 1 199 ? 35.856 1.999 -34.346 1.00 88.50 199 CYS A N 1
ATOM 1592 C CA . CYS A 1 199 ? 37.308 1.895 -34.505 1.00 88.50 199 CYS A CA 1
ATOM 1593 C C . CYS A 1 199 ? 37.720 1.322 -35.874 1.00 88.50 199 CYS A C 1
ATOM 1595 O O . CYS A 1 199 ? 38.681 1.806 -36.480 1.00 88.50 199 CYS A O 1
ATOM 1597 N N . LYS A 1 200 ? 37.001 0.318 -36.394 1.00 90.94 200 LYS A N 1
ATOM 1598 C CA . LYS A 1 200 ? 37.242 -0.228 -37.745 1.00 90.94 200 LYS A CA 1
ATOM 1599 C C . LYS A 1 200 ? 36.885 0.781 -38.834 1.00 90.94 200 LYS A C 1
ATOM 1601 O O . LYS A 1 200 ? 37.615 0.876 -39.819 1.00 90.94 200 LYS A O 1
ATOM 1606 N N . ILE A 1 201 ? 35.806 1.544 -38.657 1.00 88.81 201 ILE A N 1
ATOM 1607 C CA . ILE A 1 201 ? 35.413 2.611 -39.584 1.00 88.81 201 ILE A CA 1
ATOM 1608 C C . ILE A 1 201 ? 36.530 3.654 -39.679 1.00 88.81 201 ILE A C 1
ATOM 1610 O O . ILE A 1 201 ? 36.994 3.923 -40.785 1.00 88.81 201 ILE A O 1
ATOM 1614 N N . TYR A 1 202 ? 37.055 4.145 -38.552 1.00 91.00 202 TYR A N 1
ATOM 1615 C CA . TYR A 1 202 ? 38.171 5.101 -38.557 1.00 91.00 202 TYR A CA 1
ATOM 1616 C C . TYR A 1 202 ? 39.411 4.570 -39.300 1.00 91.00 202 TYR A C 1
ATOM 1618 O O . TYR A 1 202 ? 40.029 5.292 -40.084 1.00 91.00 202 TYR A O 1
ATOM 1626 N N . GLN A 1 203 ? 39.757 3.291 -39.119 1.00 91.50 203 GLN A N 1
ATOM 1627 C CA . GLN A 1 203 ? 40.876 2.666 -39.842 1.00 91.50 203 GLN A CA 1
ATOM 1628 C C . GLN A 1 203 ? 40.637 2.598 -41.360 1.00 91.50 203 GLN A C 1
ATOM 1630 O O . GLN A 1 203 ? 41.564 2.800 -42.157 1.00 91.50 203 GLN A O 1
ATOM 1635 N N . LEU A 1 204 ? 39.400 2.314 -41.775 1.00 90.12 204 LEU A N 1
ATOM 1636 C CA . LEU A 1 204 ? 39.018 2.299 -43.186 1.00 90.12 204 LEU A CA 1
ATOM 1637 C C . LEU A 1 204 ? 39.040 3.706 -43.788 1.00 90.12 204 LEU A C 1
ATOM 1639 O O . LEU A 1 204 ? 39.552 3.873 -44.894 1.00 90.12 204 LEU A O 1
ATOM 1643 N N . GLU A 1 205 ? 38.561 4.719 -43.069 1.00 90.44 205 GLU A N 1
ATOM 1644 C CA . GLU A 1 205 ? 38.605 6.116 -43.515 1.00 90.44 205 GLU A CA 1
ATOM 1645 C C . GLU A 1 205 ? 40.037 6.596 -43.768 1.00 90.44 205 GLU A C 1
ATOM 1647 O O . GLU A 1 205 ? 40.313 7.227 -44.792 1.00 90.44 205 GLU A O 1
ATOM 1652 N N . ASP A 1 206 ? 40.973 6.269 -42.878 1.00 93.06 206 ASP A N 1
ATOM 1653 C CA . ASP A 1 206 ? 42.380 6.624 -43.067 1.00 93.06 206 ASP A CA 1
ATOM 1654 C C . ASP A 1 206 ? 43.012 5.876 -44.248 1.00 93.06 206 ASP A C 1
ATOM 1656 O O . ASP A 1 206 ? 43.779 6.462 -45.021 1.00 93.06 206 ASP A O 1
ATOM 1660 N N . SER A 1 207 ? 42.624 4.616 -44.459 1.00 92.06 207 SER A N 1
ATOM 1661 C CA . SER A 1 207 ? 43.028 3.852 -45.644 1.00 92.06 207 SER A CA 1
ATOM 1662 C C . SER A 1 207 ? 42.501 4.494 -46.934 1.00 92.06 207 SER A C 1
ATOM 1664 O O . SER A 1 207 ? 43.248 4.632 -47.904 1.00 92.06 207 SER A O 1
ATOM 1666 N N . ILE A 1 208 ? 41.241 4.942 -46.948 1.00 92.88 208 ILE A N 1
ATOM 1667 C CA . ILE A 1 208 ? 40.638 5.650 -48.087 1.00 92.88 208 ILE A CA 1
ATOM 1668 C C . ILE A 1 208 ? 41.406 6.943 -48.375 1.00 92.88 208 ILE A C 1
ATOM 1670 O O . ILE A 1 208 ? 41.836 7.141 -49.513 1.00 92.88 208 ILE A O 1
ATOM 1674 N N . LYS A 1 209 ? 41.666 7.781 -47.360 1.00 95.19 209 LYS A N 1
ATOM 1675 C CA . LYS A 1 209 ? 42.449 9.024 -47.523 1.00 95.19 209 LYS A CA 1
ATOM 1676 C C . LYS A 1 209 ? 43.826 8.755 -48.131 1.00 95.19 209 LYS A C 1
ATOM 1678 O O . LYS A 1 209 ? 44.271 9.493 -49.015 1.00 95.19 209 LYS A O 1
ATOM 1683 N N . TYR A 1 210 ? 44.498 7.693 -47.683 1.00 96.00 210 TYR A N 1
ATOM 1684 C CA . TYR A 1 210 ? 45.780 7.275 -48.244 1.00 96.00 210 TYR A CA 1
ATOM 1685 C C . TYR A 1 210 ? 45.658 6.923 -49.735 1.00 96.00 210 TYR A C 1
ATOM 1687 O O . TYR A 1 210 ? 46.408 7.456 -50.561 1.00 96.00 210 TYR A O 1
ATOM 1695 N N . TYR A 1 211 ? 44.689 6.083 -50.111 1.00 93.75 211 TYR A N 1
ATOM 1696 C CA . TYR A 1 211 ? 44.491 5.693 -51.511 1.00 93.75 211 TYR A CA 1
ATOM 1697 C C . TYR A 1 211 ? 44.069 6.864 -52.404 1.00 93.75 211 TYR A C 1
ATOM 1699 O O . TYR A 1 211 ? 44.560 6.972 -53.529 1.00 93.75 211 TYR A O 1
ATOM 1707 N N . GLU A 1 212 ? 43.243 7.789 -51.914 1.00 93.50 212 GLU A N 1
ATOM 1708 C CA . GLU A 1 212 ? 42.905 9.024 -52.630 1.00 93.50 212 GLU A CA 1
ATOM 1709 C C . GLU A 1 212 ? 44.147 9.872 -52.932 1.00 93.50 212 GLU A C 1
ATOM 1711 O O . GLU A 1 212 ? 44.279 10.436 -54.023 1.00 93.50 212 GLU A O 1
ATOM 1716 N N . GLN A 1 213 ? 45.086 9.962 -51.986 1.00 95.12 213 GLN A N 1
ATOM 1717 C CA . GLN A 1 213 ? 46.339 10.684 -52.191 1.00 95.12 213 GLN A CA 1
ATOM 1718 C C . GLN A 1 213 ? 47.217 10.003 -53.248 1.00 95.12 213 GLN A C 1
ATOM 1720 O O . GLN A 1 213 ? 47.783 10.684 -54.110 1.00 95.12 213 GLN A O 1
ATOM 1725 N N . VAL A 1 214 ? 47.303 8.670 -53.219 1.00 95.19 214 VAL A N 1
ATOM 1726 C CA . VAL A 1 214 ? 48.025 7.888 -54.234 1.00 95.19 214 VAL A CA 1
ATOM 1727 C C . VAL A 1 214 ? 47.399 8.081 -55.616 1.00 95.19 214 VAL A C 1
ATOM 1729 O O . VAL A 1 214 ? 48.126 8.327 -56.582 1.00 95.19 214 VAL A O 1
ATOM 1732 N N . LEU A 1 215 ? 46.068 8.037 -55.724 1.00 92.25 215 LEU A N 1
ATOM 1733 C CA . LEU A 1 215 ? 45.350 8.276 -56.979 1.00 92.25 215 LEU A CA 1
ATOM 1734 C C . LEU A 1 215 ? 45.638 9.676 -57.532 1.00 92.25 215 LEU A C 1
ATOM 1736 O O . LEU A 1 215 ? 46.065 9.790 -58.680 1.00 92.25 215 LEU A O 1
ATOM 1740 N N . LYS A 1 216 ? 45.566 10.723 -56.698 1.00 95.12 216 LYS A N 1
ATOM 1741 C CA . LYS A 1 216 ? 45.929 12.098 -57.100 1.00 95.12 216 LYS A CA 1
ATOM 1742 C C . LYS A 1 216 ? 47.352 12.192 -57.664 1.00 95.12 216 LYS A C 1
ATOM 1744 O O . LYS A 1 216 ? 47.589 12.901 -58.643 1.00 95.12 216 LYS A O 1
ATOM 1749 N N . GLN A 1 217 ? 48.314 11.477 -57.076 1.00 95.44 217 GLN A N 1
ATOM 1750 C CA . GLN A 1 217 ? 49.686 11.432 -57.599 1.00 95.44 217 GLN A CA 1
ATOM 1751 C C . GLN A 1 217 ? 49.773 10.712 -58.952 1.00 95.44 217 GLN A C 1
ATOM 1753 O O . GLN A 1 217 ? 50.523 11.145 -59.835 1.00 95.44 217 GLN A O 1
ATOM 1758 N N . LYS A 1 218 ? 49.023 9.617 -59.128 1.00 93.50 218 LYS A N 1
ATOM 1759 C CA . LYS A 1 218 ? 48.957 8.871 -60.393 1.00 93.50 218 LYS A CA 1
ATOM 1760 C C . LYS A 1 218 ? 48.309 9.701 -61.499 1.00 93.50 218 LYS A C 1
ATOM 1762 O O . LYS A 1 218 ? 48.877 9.755 -62.589 1.00 93.50 218 LYS A O 1
ATOM 1767 N N . ASP A 1 219 ? 47.230 10.419 -61.205 1.00 95.06 219 ASP A N 1
ATOM 1768 C CA . ASP A 1 219 ? 46.573 11.326 -62.153 1.00 95.06 219 ASP A CA 1
ATOM 1769 C C . ASP A 1 219 ? 47.517 12.441 -62.617 1.00 95.06 219 ASP A C 1
ATOM 1771 O O . ASP A 1 219 ? 47.634 12.708 -63.816 1.00 95.06 219 ASP A O 1
ATOM 1775 N N . LEU A 1 220 ? 48.289 13.032 -61.696 1.00 96.06 220 LEU A N 1
ATOM 1776 C CA . LEU A 1 220 ? 49.300 14.035 -62.042 1.00 96.06 220 LEU A CA 1
ATOM 1777 C C . LEU A 1 220 ? 50.383 13.470 -62.978 1.00 96.06 220 LEU A C 1
ATOM 1779 O O . LEU A 1 220 ? 50.814 14.147 -63.916 1.00 96.06 220 LEU A O 1
ATOM 1783 N N . MET A 1 221 ? 50.849 12.241 -62.736 1.00 94.94 221 MET A N 1
ATOM 1784 C CA . MET A 1 221 ? 51.802 11.572 -63.631 1.00 94.94 221 MET A CA 1
ATOM 1785 C C . MET A 1 221 ? 51.192 11.291 -65.006 1.00 94.94 221 MET A C 1
ATOM 1787 O O . MET A 1 221 ? 51.863 11.471 -66.024 1.00 94.94 221 MET A O 1
ATOM 1791 N N . LEU A 1 222 ? 49.927 10.885 -65.042 1.00 93.94 222 LEU A N 1
ATOM 1792 C CA . LEU A 1 222 ? 49.210 10.591 -66.275 1.00 93.94 222 LEU A CA 1
ATOM 1793 C C . LEU A 1 222 ? 49.038 11.857 -67.131 1.00 93.94 222 LEU A C 1
ATOM 1795 O O . LEU A 1 222 ? 49.278 11.810 -68.339 1.00 93.94 222 LEU A O 1
ATOM 1799 N N . GLU A 1 223 ? 48.742 13.007 -66.520 1.00 95.12 223 GLU A N 1
ATOM 1800 C CA . GLU A 1 223 ? 48.712 14.300 -67.219 1.00 95.12 223 GLU A CA 1
ATOM 1801 C C . GLU A 1 223 ? 50.088 14.721 -67.760 1.00 95.12 223 GLU A C 1
ATOM 1803 O O . GLU A 1 223 ? 50.194 15.174 -68.904 1.00 95.12 223 GLU A O 1
ATOM 1808 N N . LYS A 1 224 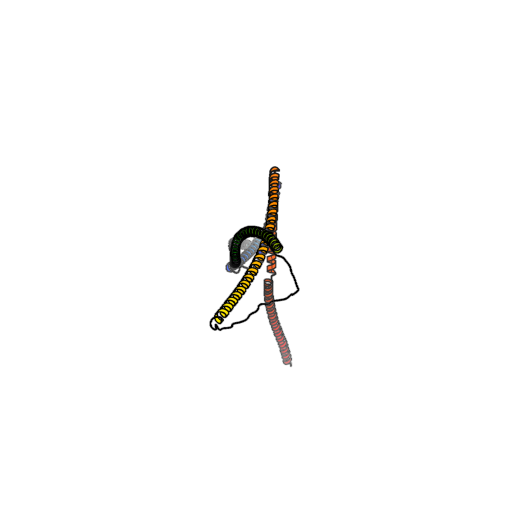? 51.176 14.489 -67.009 1.00 95.56 224 LYS A N 1
ATOM 1809 C CA . LYS A 1 224 ? 52.545 14.716 -67.519 1.00 95.56 224 LYS A CA 1
ATOM 1810 C C . LYS A 1 224 ? 52.853 13.843 -68.739 1.00 95.56 224 LYS A C 1
ATOM 1812 O O . LYS A 1 224 ? 53.404 14.334 -69.724 1.00 95.56 224 LYS A O 1
ATOM 1817 N N . LEU A 1 225 ? 52.476 12.564 -68.703 1.00 94.25 225 LEU A N 1
ATOM 1818 C CA . LEU A 1 225 ? 52.658 11.647 -69.832 1.00 94.25 225 LEU A CA 1
ATOM 1819 C C . LEU A 1 225 ? 51.829 12.071 -71.050 1.00 94.25 225 LEU A C 1
ATOM 1821 O O . LEU A 1 225 ? 52.358 12.097 -72.162 1.00 94.25 225 LEU A O 1
ATOM 1825 N N . LYS A 1 226 ? 50.567 12.477 -70.857 1.00 94.31 226 LYS A N 1
ATOM 1826 C CA . LYS A 1 226 ? 49.731 13.043 -71.932 1.00 94.31 226 LYS A CA 1
ATOM 1827 C C . LYS A 1 226 ? 50.387 14.270 -72.571 1.00 94.31 226 LYS A C 1
ATOM 1829 O O . LYS A 1 226 ? 50.410 14.375 -73.800 1.00 94.31 226 LYS A O 1
ATOM 1834 N N . ALA A 1 227 ? 50.955 15.172 -71.767 1.00 93.88 227 ALA A N 1
ATOM 1835 C CA . ALA A 1 227 ? 51.669 16.347 -72.265 1.00 93.88 227 ALA A CA 1
ATOM 1836 C C . ALA A 1 227 ? 52.903 15.963 -73.104 1.00 93.88 227 ALA A C 1
ATOM 1838 O O . ALA A 1 227 ? 53.082 16.497 -74.202 1.00 93.88 227 ALA A O 1
ATOM 1839 N N . HIS A 1 228 ? 53.701 14.991 -72.652 1.00 93.06 228 HIS A N 1
ATOM 1840 C CA . HIS A 1 228 ? 54.833 14.469 -73.426 1.00 93.06 228 HIS A CA 1
ATOM 1841 C C . HIS A 1 228 ? 54.401 13.813 -74.742 1.00 93.06 228 HIS A C 1
ATOM 1843 O O . HIS A 1 228 ? 54.990 14.095 -75.785 1.00 93.06 228 HIS A O 1
ATOM 1849 N N . ILE A 1 229 ? 53.344 12.995 -74.735 1.00 93.44 229 ILE A N 1
ATOM 1850 C CA . ILE A 1 229 ? 52.793 12.395 -75.962 1.00 93.44 229 ILE A CA 1
ATOM 1851 C C . ILE A 1 229 ? 52.370 13.490 -76.949 1.00 93.44 229 ILE A C 1
ATOM 1853 O O . ILE A 1 229 ? 52.637 13.380 -78.146 1.00 93.44 229 ILE A O 1
ATOM 1857 N N . LYS A 1 230 ? 51.745 14.571 -76.467 1.00 94.31 230 LYS A N 1
ATOM 1858 C CA . LYS A 1 230 ? 51.360 15.714 -77.306 1.00 94.31 230 LYS A CA 1
ATOM 1859 C C . LYS A 1 230 ? 52.579 16.399 -77.936 1.00 94.31 230 LYS A C 1
ATOM 1861 O O . LYS A 1 230 ? 52.549 16.677 -79.133 1.00 94.31 230 LYS A O 1
ATOM 1866 N N . GLN A 1 231 ? 53.646 16.625 -77.166 1.00 93.62 231 GLN A N 1
ATOM 1867 C CA . GLN A 1 231 ? 54.908 17.177 -77.677 1.00 93.62 231 GLN A CA 1
ATOM 1868 C C . GLN A 1 231 ? 55.536 16.266 -78.739 1.00 93.62 231 GLN A C 1
ATOM 1870 O O . GLN A 1 231 ? 55.893 16.740 -79.814 1.00 93.62 231 GLN A O 1
ATOM 1875 N N . LEU A 1 232 ? 55.604 14.956 -78.482 1.00 92.94 232 LEU A N 1
ATOM 1876 C CA . LEU A 1 232 ? 56.128 13.981 -79.443 1.00 92.94 232 LEU A CA 1
ATOM 1877 C C . LEU A 1 232 ? 55.328 13.986 -80.749 1.00 92.94 232 LEU A C 1
ATOM 1879 O O . LEU A 1 232 ? 55.921 14.034 -81.823 1.00 92.94 232 LEU A O 1
ATOM 1883 N N . ARG A 1 233 ? 53.989 14.010 -80.676 1.00 91.75 233 ARG A N 1
ATOM 1884 C CA . ARG A 1 233 ? 53.122 14.135 -81.863 1.00 91.75 233 ARG A CA 1
ATOM 1885 C C . ARG A 1 233 ? 53.401 15.419 -82.649 1.00 91.75 233 ARG A C 1
ATOM 1887 O O . ARG A 1 233 ? 53.408 15.384 -83.875 1.00 91.75 233 ARG A O 1
ATOM 1894 N N . GLN A 1 234 ? 53.656 16.534 -81.964 1.00 90.56 234 GLN A N 1
ATOM 1895 C CA . GLN A 1 234 ? 53.998 17.802 -82.611 1.00 90.56 234 GLN A CA 1
ATOM 1896 C C . GLN A 1 234 ? 55.361 17.736 -83.317 1.00 90.56 234 GLN A C 1
ATOM 1898 O O . GLN A 1 234 ? 55.459 18.156 -84.469 1.00 90.56 234 GLN A O 1
ATOM 1903 N N . CYS A 1 235 ? 56.386 17.167 -82.676 1.00 88.69 235 CYS A N 1
ATOM 1904 C CA . CYS A 1 235 ? 57.696 16.948 -83.297 1.00 88.69 235 CYS A CA 1
ATOM 1905 C C . CYS A 1 235 ? 57.600 16.021 -84.516 1.00 88.69 235 CYS A C 1
ATOM 1907 O O . CYS A 1 235 ? 58.168 16.325 -85.562 1.00 88.69 235 CYS A O 1
ATOM 1909 N N . LEU A 1 236 ? 56.844 14.923 -84.409 1.00 86.56 236 LEU A N 1
ATOM 1910 C CA . LEU A 1 236 ? 56.605 14.006 -85.526 1.00 86.56 236 LEU A CA 1
ATOM 1911 C C . LEU A 1 236 ? 55.912 14.712 -86.696 1.00 86.56 236 LEU A C 1
ATOM 1913 O O . LEU A 1 236 ? 56.349 14.568 -87.830 1.00 86.56 236 LEU A O 1
ATOM 1917 N N . SER A 1 237 ? 54.896 15.536 -86.429 1.00 86.31 237 SER A N 1
ATOM 1918 C CA . SER A 1 237 ? 54.224 16.330 -87.466 1.00 86.31 237 SER A CA 1
ATOM 1919 C C . SER A 1 237 ? 55.166 17.336 -88.144 1.00 86.31 237 SER A C 1
ATOM 1921 O O . SER A 1 237 ? 55.101 17.511 -89.360 1.00 86.31 237 SER A O 1
ATOM 1923 N N . GLN A 1 238 ? 56.081 17.963 -87.395 1.00 85.44 238 GLN A N 1
ATOM 1924 C CA . GLN A 1 238 ? 57.102 18.852 -87.963 1.00 85.44 238 GLN A CA 1
ATOM 1925 C C . GLN A 1 238 ? 58.106 18.102 -88.841 1.00 85.44 238 GLN A C 1
ATOM 1927 O O . GLN A 1 238 ? 58.429 18.583 -89.927 1.00 85.44 238 GLN A O 1
ATOM 1932 N N . LEU A 1 239 ? 58.577 16.934 -88.393 1.00 81.88 239 LEU A N 1
ATOM 1933 C CA . LEU A 1 239 ? 59.452 16.063 -89.180 1.00 81.88 239 LEU A CA 1
ATOM 1934 C C . LEU A 1 239 ? 58.753 15.599 -90.460 1.00 81.88 239 LEU A C 1
ATOM 1936 O O . LEU A 1 239 ? 59.347 15.662 -91.530 1.00 81.88 239 LEU A O 1
ATOM 1940 N N . GLN A 1 240 ? 57.473 15.237 -90.375 1.00 79.88 240 GLN A N 1
ATOM 1941 C CA . GLN A 1 240 ? 56.673 14.858 -91.535 1.00 79.88 240 GLN A CA 1
ATOM 1942 C C . GLN A 1 240 ? 56.510 16.027 -92.518 1.00 79.88 240 GLN A C 1
ATOM 1944 O O . GLN A 1 240 ? 56.761 15.854 -93.700 1.00 79.88 240 GLN A O 1
ATOM 1949 N N . CYS A 1 241 ? 56.253 17.253 -92.044 1.00 73.25 241 CYS A N 1
ATOM 1950 C CA . CYS A 1 241 ? 56.230 18.443 -92.908 1.00 73.25 241 CYS A CA 1
ATOM 1951 C C . CYS A 1 241 ? 57.592 18.749 -93.560 1.00 73.25 241 CYS A C 1
ATOM 1953 O O . CYS A 1 241 ? 57.646 19.309 -94.656 1.00 73.25 241 CYS A O 1
ATOM 1955 N N . GLN A 1 242 ? 58.706 18.458 -92.880 1.00 75.19 242 GLN A N 1
ATOM 1956 C CA . GLN A 1 242 ? 60.047 18.600 -93.455 1.00 75.19 242 GLN A CA 1
ATOM 1957 C C . GLN A 1 242 ? 60.297 17.545 -94.529 1.00 75.19 242 GLN A C 1
ATOM 1959 O O . GLN A 1 242 ? 60.804 17.889 -95.594 1.00 75.19 242 GLN A O 1
ATOM 1964 N N . GLN A 1 243 ? 59.888 16.306 -94.271 1.00 73.75 243 GLN A N 1
ATOM 1965 C CA . GLN A 1 243 ? 59.981 15.207 -95.218 1.00 73.75 243 GLN A CA 1
ATOM 1966 C C . GLN A 1 243 ? 59.105 15.462 -96.448 1.00 73.75 243 GLN A C 1
ATOM 1968 O O . GLN A 1 243 ? 59.616 15.408 -97.559 1.00 73.75 243 GLN A O 1
ATOM 1973 N N . ASP A 1 244 ? 57.863 15.916 -96.267 1.00 72.56 244 ASP A N 1
ATOM 1974 C CA . ASP A 1 244 ? 56.978 16.329 -97.361 1.00 72.56 244 ASP A CA 1
ATOM 1975 C C . ASP A 1 244 ? 57.594 17.474 -98.181 1.00 72.56 244 ASP A C 1
ATOM 1977 O O . ASP A 1 244 ? 57.525 17.469 -99.407 1.00 72.56 244 ASP A O 1
ATOM 1981 N N . ARG A 1 245 ? 58.259 18.450 -97.539 1.00 69.00 245 ARG A N 1
ATOM 1982 C CA . ARG A 1 245 ? 58.998 19.523 -98.238 1.00 69.00 245 ARG A CA 1
ATOM 1983 C C . ARG A 1 245 ? 60.221 19.006 -98.994 1.00 69.00 245 ARG A C 1
ATOM 1985 O O . ARG A 1 245 ? 60.541 19.543 -100.057 1.00 69.00 245 ARG A O 1
ATOM 1992 N N . GLU A 1 246 ? 60.941 18.030 -98.453 1.00 66.56 246 GLU A N 1
ATOM 1993 C CA . GLU A 1 246 ? 62.070 17.391 -99.134 1.00 66.56 246 GLU A CA 1
ATOM 1994 C C . GLU A 1 246 ? 61.614 16.530 -100.306 1.00 66.56 246 GLU A C 1
ATOM 1996 O O . GLU A 1 246 ? 62.231 16.584 -101.369 1.00 66.56 246 GLU A O 1
ATOM 2001 N N . ASP A 1 247 ? 60.514 15.805 -100.152 1.00 66.75 247 ASP A N 1
ATOM 2002 C CA . ASP A 1 247 ? 59.924 14.989 -101.202 1.00 66.75 247 ASP A CA 1
ATOM 2003 C C . ASP A 1 247 ? 59.329 15.881 -102.300 1.00 66.75 247 ASP A C 1
ATOM 2005 O O . ASP A 1 247 ? 59.596 15.642 -103.477 1.00 66.75 247 ASP A O 1
ATOM 2009 N N . TYR A 1 248 ? 58.711 17.021 -101.959 1.00 59.94 248 TYR A N 1
ATOM 2010 C CA . TYR A 1 248 ? 58.350 18.057 -102.939 1.00 59.94 248 TYR A CA 1
ATOM 2011 C C . TYR A 1 248 ? 59.581 18.618 -103.674 1.00 59.94 248 TYR A C 1
ATOM 2013 O O . TYR A 1 248 ? 59.535 18.832 -104.884 1.00 59.94 248 TYR A O 1
ATOM 2021 N N . ARG A 1 249 ? 60.718 18.833 -102.988 1.00 58.44 249 ARG A N 1
ATOM 2022 C CA . ARG A 1 249 ? 61.978 19.259 -103.640 1.00 58.44 249 ARG A CA 1
ATOM 2023 C C . ARG A 1 249 ? 62.586 18.175 -104.531 1.00 58.44 249 ARG A C 1
ATOM 2025 O O . ARG A 1 249 ? 63.204 18.527 -105.534 1.00 58.44 249 ARG A O 1
ATOM 2032 N N . LYS A 1 250 ? 62.458 16.894 -104.174 1.00 57.12 250 LYS A N 1
ATOM 2033 C CA . LYS A 1 250 ? 62.917 15.762 -104.997 1.00 57.12 250 LYS A CA 1
ATOM 2034 C C . LYS A 1 250 ? 62.040 15.602 -106.237 1.00 57.12 250 LYS A C 1
ATOM 2036 O O . LYS A 1 250 ? 62.584 15.500 -107.331 1.00 57.12 250 LYS A O 1
ATOM 2041 N N . ILE A 1 251 ? 60.717 15.709 -106.098 1.00 55.31 251 ILE A N 1
ATOM 2042 C CA . ILE A 1 251 ? 59.768 15.713 -107.223 1.00 55.31 251 ILE A CA 1
ATOM 2043 C C . ILE A 1 251 ? 60.062 16.893 -108.169 1.00 55.31 251 ILE A C 1
ATOM 2045 O O . ILE A 1 251 ? 60.105 16.715 -109.384 1.00 55.31 251 ILE A O 1
ATOM 2049 N N . ASN A 1 252 ? 60.405 18.071 -107.635 1.00 44.59 252 ASN A N 1
ATOM 2050 C CA . ASN A 1 252 ? 60.762 19.247 -108.443 1.00 44.59 252 ASN A CA 1
ATOM 2051 C C . ASN A 1 252 ? 62.180 19.195 -109.065 1.00 44.59 252 ASN A C 1
ATOM 2053 O O . ASN A 1 252 ? 62.549 20.082 -109.831 1.00 44.59 252 ASN A O 1
ATOM 2057 N N . ARG A 1 253 ? 62.991 18.171 -108.753 1.00 42.28 253 ARG A N 1
ATOM 2058 C CA . ARG A 1 253 ? 64.273 17.874 -109.428 1.00 42.28 253 ARG A CA 1
ATOM 2059 C C . ARG A 1 253 ? 64.171 16.731 -110.442 1.00 42.28 253 ARG A C 1
ATOM 2061 O O . ARG A 1 253 ? 65.162 16.439 -111.106 1.00 42.28 253 ARG A O 1
ATOM 2068 N N . SER A 1 254 ? 63.010 16.090 -110.579 1.00 38.78 254 SER A N 1
ATOM 2069 C CA . SER A 1 254 ? 62.851 14.895 -111.419 1.00 38.78 254 SER A CA 1
ATOM 2070 C C . SER A 1 254 ? 61.561 14.874 -112.244 1.00 38.78 254 SER A C 1
ATOM 2072 O O . SER A 1 254 ? 61.171 13.812 -112.711 1.00 38.78 254 SER A O 1
ATOM 2074 N N . SER A 1 255 ? 60.920 16.023 -112.478 1.00 32.44 255 SER A N 1
ATOM 2075 C CA . SER A 1 255 ? 59.742 16.113 -113.349 1.00 32.44 255 SER A CA 1
ATOM 2076 C C . SER A 1 255 ? 60.061 16.873 -114.638 1.00 32.44 255 SER A C 1
ATOM 2078 O O . SER A 1 255 ? 59.985 18.100 -114.706 1.00 32.44 255 SER A O 1
ATOM 2080 N N . SER A 1 256 ? 60.462 16.111 -115.658 1.00 33.81 256 SER A N 1
ATOM 2081 C CA . SER A 1 256 ? 60.240 16.442 -117.062 1.00 33.81 256 SER A CA 1
ATOM 2082 C C . SER A 1 256 ? 59.039 15.630 -117.541 1.00 33.81 256 SER A C 1
ATOM 2084 O O . SER A 1 256 ? 59.105 14.409 -117.474 1.00 33.81 256 SER A O 1
ATOM 2086 N N . TYR A 1 257 ? 58.030 16.333 -118.054 1.00 33.56 257 TYR A N 1
ATOM 2087 C CA . TYR A 1 257 ? 56.920 15.862 -118.891 1.00 33.56 257 TYR A CA 1
ATOM 2088 C C . TYR A 1 257 ? 55.994 14.741 -118.382 1.00 33.56 257 TYR A C 1
ATOM 2090 O O . TYR A 1 257 ? 56.427 13.655 -118.027 1.00 33.56 257 TYR A O 1
ATOM 2098 N N . GLU A 1 258 ? 54.698 15.048 -118.558 1.00 31.91 258 GLU A N 1
ATOM 2099 C CA . GLU A 1 258 ? 53.599 14.129 -118.906 1.00 31.91 258 GLU A CA 1
ATOM 2100 C C . GLU A 1 258 ? 53.129 13.146 -117.819 1.00 31.91 258 GLU A C 1
ATOM 2102 O O . GLU A 1 258 ? 53.905 12.583 -117.066 1.00 31.91 258 GLU A O 1
ATOM 2107 N N . GLU A 1 259 ? 51.852 12.815 -117.655 1.00 34.00 259 GLU A N 1
ATOM 2108 C CA . GLU A 1 259 ? 50.548 13.280 -118.133 1.00 34.00 259 GLU A CA 1
ATOM 2109 C C . GLU A 1 259 ? 49.525 12.412 -117.347 1.00 34.00 259 GLU A C 1
ATOM 2111 O O . GLU A 1 259 ? 49.886 11.365 -116.810 1.00 34.00 259 GLU A O 1
ATOM 2116 N N . ASN A 1 260 ? 48.244 12.786 -117.384 1.00 32.22 260 ASN A N 1
ATOM 2117 C CA . ASN A 1 260 ? 47.087 11.872 -117.381 1.00 32.22 260 ASN A CA 1
ATOM 2118 C C . ASN A 1 260 ? 46.461 11.299 -116.080 1.00 32.22 260 ASN A C 1
ATOM 2120 O O . ASN A 1 260 ? 47.061 10.503 -115.373 1.00 32.22 260 ASN A O 1
ATOM 2124 N N . TYR A 1 261 ? 45.159 11.646 -115.941 1.00 32.06 261 TYR A N 1
ATOM 2125 C CA . TYR A 1 261 ? 43.968 10.866 -115.512 1.00 32.06 261 TYR A CA 1
ATOM 2126 C C . TYR A 1 261 ? 44.004 10.101 -114.170 1.00 32.06 261 TYR A C 1
ATOM 2128 O O . TYR A 1 261 ? 45.018 9.592 -113.737 1.00 32.06 261 TYR A O 1
ATOM 2136 N N . SER A 1 262 ? 42.914 9.803 -113.468 1.00 33.62 262 SER A N 1
ATOM 2137 C CA . SER A 1 262 ? 41.554 10.318 -113.274 1.00 33.62 262 SER A CA 1
ATOM 2138 C C . SER A 1 262 ? 40.937 9.385 -112.217 1.00 33.62 262 SER A C 1
ATOM 2140 O O . SER A 1 262 ? 41.186 8.189 -112.289 1.00 33.62 262 SER A O 1
ATOM 2142 N N . VAL A 1 263 ? 40.128 9.931 -111.303 1.00 36.75 263 VAL A N 1
ATOM 2143 C CA . VAL A 1 263 ? 38.902 9.356 -110.694 1.00 36.75 263 VAL A CA 1
ATOM 2144 C C . VAL A 1 263 ? 38.864 7.848 -110.368 1.00 36.75 263 VAL A C 1
ATOM 2146 O O . VAL A 1 263 ? 38.892 7.015 -111.266 1.00 36.75 263 VAL A O 1
ATOM 2149 N N . GLY A 1 264 ? 38.572 7.491 -109.108 1.00 33.38 264 GLY A N 1
ATOM 2150 C CA . GLY A 1 264 ? 38.026 6.156 -108.823 1.00 33.38 264 GLY A CA 1
ATOM 2151 C C . GLY A 1 264 ? 38.049 5.697 -107.369 1.00 33.38 264 GLY A C 1
ATOM 2152 O O . GLY A 1 264 ? 38.987 5.065 -106.914 1.00 33.38 264 GLY A O 1
ATOM 2153 N N . GLU A 1 265 ? 36.965 6.026 -106.689 1.00 40.59 265 GLU A N 1
ATOM 2154 C CA . GLU A 1 265 ? 36.375 5.489 -105.460 1.00 40.59 265 GLU A CA 1
ATOM 2155 C C . GLU A 1 265 ? 36.401 3.934 -105.289 1.00 40.59 265 GLU A C 1
ATOM 2157 O O . GLU A 1 265 ? 36.429 3.196 -106.270 1.00 40.59 265 GLU A O 1
ATOM 2162 N N . VAL A 1 266 ? 36.228 3.478 -104.028 1.00 36.94 266 VAL A N 1
ATOM 2163 C CA . VAL A 1 266 ? 35.545 2.229 -103.564 1.00 36.94 266 VAL A CA 1
ATOM 2164 C C . VAL A 1 266 ? 36.377 1.053 -102.970 1.00 36.94 266 VAL A C 1
ATOM 2166 O O . VAL A 1 266 ? 37.146 0.395 -103.651 1.00 36.94 266 VAL A O 1
ATOM 2169 N N . SER A 1 267 ? 36.036 0.734 -101.701 1.00 46.53 267 SER A N 1
ATOM 2170 C CA . SER A 1 267 ? 35.821 -0.586 -101.039 1.00 46.53 267 SER A CA 1
ATOM 2171 C C . SER A 1 267 ? 36.908 -1.670 -100.957 1.00 46.53 267 SER A C 1
ATOM 2173 O O . SER A 1 267 ? 37.606 -1.984 -101.911 1.00 46.53 267 SER A O 1
ATOM 2175 N N . GLY A 1 268 ? 36.911 -2.380 -99.820 1.00 34.75 268 GLY A N 1
ATOM 2176 C CA . GLY A 1 268 ? 37.545 -3.693 -99.697 1.00 34.75 268 GLY A CA 1
ATOM 2177 C C . GLY A 1 268 ? 37.428 -4.311 -98.304 1.00 34.75 268 GLY A C 1
ATOM 2178 O O . GLY A 1 268 ? 38.303 -4.123 -97.466 1.00 34.75 268 GLY A O 1
ATOM 2179 N N . TYR A 1 269 ? 36.350 -5.064 -98.075 1.00 38.88 269 TYR A N 1
ATOM 2180 C CA . TYR A 1 269 ? 36.191 -6.022 -96.975 1.00 38.88 269 TYR A CA 1
ATOM 2181 C C . TYR A 1 269 ? 37.276 -7.112 -97.013 1.00 38.88 269 TYR A C 1
ATOM 2183 O O . TYR A 1 269 ? 37.672 -7.550 -98.091 1.00 38.88 269 TYR A O 1
ATOM 2191 N N . ALA A 1 270 ? 37.653 -7.642 -95.847 1.00 36.91 270 ALA A N 1
ATOM 2192 C CA . ALA A 1 270 ? 38.354 -8.919 -95.739 1.00 36.91 270 ALA A CA 1
ATOM 2193 C C . ALA A 1 270 ? 37.593 -9.854 -94.788 1.00 36.91 270 ALA A C 1
ATOM 2195 O O . ALA A 1 270 ? 37.450 -9.595 -93.595 1.00 36.91 270 ALA A O 1
ATOM 2196 N N . THR A 1 271 ? 37.090 -10.953 -95.343 1.00 41.53 271 THR A N 1
ATOM 2197 C CA . THR A 1 271 ? 36.574 -12.118 -94.623 1.00 41.53 271 THR A CA 1
ATOM 2198 C C . THR A 1 271 ? 37.097 -13.348 -95.351 1.00 41.53 271 THR A C 1
ATOM 2200 O O . THR A 1 271 ? 36.810 -13.506 -96.534 1.00 41.53 271 THR A O 1
ATOM 2203 N N . LEU A 1 272 ? 37.819 -14.227 -94.656 1.00 39.69 272 LEU A N 1
ATOM 2204 C CA . LEU A 1 272 ? 37.993 -15.622 -95.061 1.00 39.69 272 LEU A CA 1
ATOM 2205 C C . LEU A 1 272 ? 37.851 -16.533 -93.831 1.00 39.69 272 LEU A C 1
ATOM 2207 O O . LEU A 1 272 ? 38.677 -16.535 -92.924 1.00 39.69 272 LEU A O 1
ATOM 2211 N N . ARG A 1 273 ? 36.724 -17.255 -93.850 1.00 38.62 273 ARG A N 1
ATOM 2212 C CA . ARG A 1 273 ? 36.460 -18.620 -93.353 1.00 38.62 273 ARG A CA 1
ATOM 2213 C C . ARG A 1 273 ? 37.524 -19.605 -93.874 1.00 38.62 273 ARG A C 1
ATOM 2215 O O . ARG A 1 273 ? 38.122 -19.309 -94.900 1.00 38.62 273 ARG A O 1
ATOM 2222 N N . ASN A 1 274 ? 37.759 -20.812 -93.368 1.00 43.47 274 ASN A N 1
ATOM 2223 C CA . ASN A 1 274 ? 37.204 -21.718 -92.350 1.00 43.47 274 ASN A CA 1
ATOM 2224 C C . ASN A 1 274 ? 38.304 -22.785 -92.144 1.00 43.47 274 ASN A C 1
ATOM 2226 O O . ASN A 1 274 ? 39.056 -23.010 -93.084 1.00 43.47 274 ASN A O 1
ATOM 2230 N N . ASP A 1 275 ? 38.332 -23.479 -91.005 1.00 37.88 275 ASP A N 1
ATOM 2231 C CA . ASP A 1 275 ? 38.563 -24.934 -90.972 1.00 37.88 275 ASP A CA 1
ATOM 2232 C C . ASP A 1 275 ? 38.131 -25.484 -89.603 1.00 37.88 275 ASP A C 1
ATOM 2234 O O . ASP A 1 275 ? 38.796 -25.306 -88.584 1.00 37.88 275 ASP A O 1
ATOM 2238 N N . ASP A 1 276 ? 36.963 -26.129 -89.611 1.00 43.03 276 ASP A N 1
ATOM 2239 C CA . ASP A 1 276 ? 36.485 -27.030 -88.569 1.00 43.03 276 ASP A CA 1
ATOM 2240 C C . ASP A 1 276 ? 37.240 -28.359 -88.694 1.00 43.03 276 ASP A C 1
ATOM 2242 O O . ASP A 1 276 ? 37.059 -29.099 -89.663 1.00 43.03 276 ASP A O 1
ATOM 2246 N N . ALA A 1 277 ? 38.047 -28.696 -87.689 1.00 42.50 277 ALA A N 1
ATOM 2247 C CA . ALA A 1 277 ? 38.569 -30.043 -87.494 1.00 42.50 277 ALA A CA 1
ATOM 2248 C C . ALA A 1 277 ? 38.671 -30.363 -85.993 1.00 42.50 277 ALA A C 1
ATOM 2250 O O . ALA A 1 277 ? 39.651 -30.052 -85.330 1.00 42.50 277 ALA A O 1
ATOM 2251 N N . ILE A 1 278 ? 37.605 -30.985 -85.482 1.00 46.88 278 ILE A N 1
ATOM 2252 C CA . ILE A 1 278 ? 37.613 -32.115 -84.540 1.00 46.88 278 ILE A CA 1
ATOM 2253 C C . ILE A 1 278 ? 38.675 -32.049 -83.421 1.00 46.88 278 ILE A C 1
ATOM 2255 O O . ILE A 1 278 ? 39.773 -32.578 -83.555 1.00 46.88 278 ILE A O 1
ATOM 2259 N N . MET A 1 279 ? 38.261 -31.551 -82.252 1.00 45.31 279 MET A N 1
ATOM 2260 C CA . MET A 1 279 ? 38.764 -31.999 -80.945 1.00 45.31 279 MET A CA 1
ATOM 2261 C C . MET A 1 279 ? 37.573 -32.307 -80.025 1.00 45.31 279 MET A C 1
ATOM 2263 O O . MET A 1 279 ? 37.293 -31.626 -79.043 1.00 45.31 279 MET A O 1
ATOM 2267 N N . ALA A 1 280 ? 36.827 -33.354 -80.379 1.00 51.16 280 ALA A N 1
ATOM 2268 C CA . ALA A 1 280 ? 35.828 -33.945 -79.499 1.00 51.16 280 ALA A CA 1
ATOM 2269 C C . ALA A 1 280 ? 36.548 -34.670 -78.348 1.00 51.16 280 ALA A C 1
ATOM 2271 O O . ALA A 1 280 ? 37.123 -35.739 -78.548 1.00 51.16 280 ALA A O 1
ATOM 2272 N N . GLY A 1 281 ? 36.534 -34.067 -77.157 1.00 48.03 281 GLY A N 1
ATOM 2273 C CA . GLY A 1 281 ? 37.008 -34.707 -75.927 1.00 48.03 281 GLY A CA 1
ATOM 2274 C C . GLY A 1 281 ? 37.235 -33.781 -74.727 1.00 48.03 281 GLY A C 1
ATOM 2275 O O . GLY A 1 281 ? 37.152 -34.266 -73.608 1.00 48.03 281 GLY A O 1
ATOM 2276 N N . GLY A 1 282 ? 37.477 -32.476 -74.930 1.00 52.72 282 GLY A N 1
ATOM 2277 C CA . GLY A 1 282 ? 37.845 -31.547 -73.839 1.00 52.72 282 GLY A CA 1
ATOM 2278 C C . GLY A 1 282 ? 36.844 -30.424 -73.522 1.00 52.72 282 GLY A C 1
ATOM 2279 O O . GLY A 1 282 ? 36.771 -29.9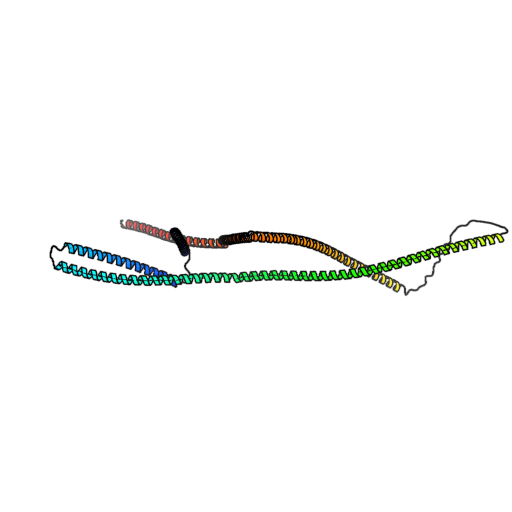71 -72.384 1.00 52.72 282 GLY A O 1
ATOM 2280 N N . ASP A 1 283 ? 36.023 -29.996 -74.487 1.00 54.75 283 ASP A N 1
ATOM 2281 C CA . ASP A 1 283 ? 35.171 -28.804 -74.313 1.00 54.75 283 ASP A CA 1
ATOM 2282 C C . ASP A 1 283 ? 33.915 -29.050 -73.465 1.00 54.75 283 ASP A C 1
ATOM 2284 O O . ASP A 1 283 ? 33.400 -28.128 -72.836 1.00 54.75 283 ASP A O 1
ATOM 2288 N N . SER A 1 284 ? 33.427 -30.293 -73.390 1.00 63.47 284 SER A N 1
ATOM 2289 C CA . SER A 1 284 ? 32.264 -30.617 -72.551 1.00 63.47 284 SER A CA 1
ATOM 2290 C C . SER A 1 284 ? 32.575 -30.482 -71.060 1.00 63.47 284 SER A C 1
ATOM 2292 O O . SER A 1 284 ? 31.692 -30.115 -70.290 1.00 63.47 284 SER A O 1
ATOM 2294 N N . GLU A 1 285 ? 33.812 -30.766 -70.652 1.00 69.44 285 GLU A N 1
ATOM 2295 C CA . GLU A 1 285 ? 34.253 -30.652 -69.260 1.00 69.44 285 GLU A CA 1
ATOM 2296 C C . GLU A 1 285 ? 34.488 -29.180 -68.885 1.00 69.44 285 GLU A C 1
ATOM 2298 O O . GLU A 1 285 ? 34.043 -28.722 -67.836 1.00 69.44 285 GLU A O 1
ATOM 2303 N N . LEU A 1 286 ? 35.061 -28.398 -69.806 1.00 75.69 286 LEU A N 1
ATOM 2304 C CA . LEU A 1 286 ? 35.283 -26.957 -69.653 1.00 75.69 286 LEU A CA 1
ATOM 2305 C C . LEU A 1 286 ? 33.973 -26.155 -69.578 1.00 75.69 286 LEU A C 1
ATOM 2307 O O . LEU A 1 286 ? 33.838 -25.254 -68.748 1.00 75.69 286 LEU A O 1
ATOM 2311 N N . VAL A 1 287 ? 32.984 -26.493 -70.411 1.00 78.62 287 VAL A N 1
ATOM 2312 C CA . VAL A 1 287 ? 31.653 -25.863 -70.382 1.00 78.62 287 VAL A CA 1
ATOM 2313 C C . VAL A 1 287 ? 30.903 -26.214 -69.098 1.00 78.62 287 VAL A C 1
ATOM 2315 O O . VAL A 1 287 ? 30.259 -25.341 -68.510 1.00 78.62 287 VAL A O 1
ATOM 2318 N N . GLU A 1 288 ? 31.001 -27.457 -68.632 1.00 79.94 288 GLU A N 1
ATOM 2319 C CA . GLU A 1 288 ? 30.354 -27.870 -67.386 1.00 79.94 288 GLU A CA 1
ATOM 2320 C C . GLU A 1 288 ? 31.034 -27.239 -66.161 1.00 79.94 288 GLU A C 1
ATOM 2322 O O . GLU A 1 288 ? 30.360 -26.798 -65.227 1.00 79.94 288 GLU A O 1
ATOM 2327 N N . GLU A 1 289 ? 32.356 -27.063 -66.198 1.00 82.94 289 GLU A N 1
ATOM 2328 C CA . GLU A 1 289 ? 33.079 -26.341 -65.155 1.00 82.94 289 GLU A CA 1
ATOM 2329 C C . GLU A 1 289 ? 32.747 -24.839 -65.133 1.00 82.94 289 GLU A C 1
ATOM 2331 O O . GLU A 1 289 ? 32.576 -24.260 -64.056 1.00 82.94 289 GLU A O 1
ATOM 2336 N N . LEU A 1 290 ? 32.573 -24.200 -66.295 1.00 83.88 290 LEU A N 1
ATOM 2337 C CA . LEU A 1 290 ? 32.101 -22.812 -66.376 1.00 83.88 290 LEU A CA 1
ATOM 2338 C C . LEU A 1 290 ? 30.666 -22.661 -65.854 1.00 83.88 290 LEU A C 1
ATOM 2340 O O . LEU A 1 290 ? 30.379 -21.703 -65.135 1.00 83.88 290 LEU A O 1
ATOM 2344 N N . ARG A 1 291 ? 29.771 -23.616 -66.142 1.00 85.81 291 ARG A N 1
ATOM 2345 C CA . ARG A 1 291 ? 28.410 -23.628 -65.573 1.00 85.81 291 ARG A CA 1
ATOM 2346 C C . ARG A 1 291 ? 28.424 -23.787 -64.061 1.00 85.81 291 ARG A C 1
ATOM 2348 O O . ARG A 1 291 ? 27.680 -23.083 -63.382 1.00 85.81 291 ARG A O 1
ATOM 2355 N N . LYS A 1 292 ? 29.283 -24.659 -63.531 1.00 88.12 292 LYS A N 1
ATOM 2356 C CA . LYS A 1 292 ? 29.441 -24.852 -62.085 1.00 88.12 292 LYS A CA 1
ATOM 2357 C C . LYS A 1 292 ? 29.986 -23.597 -61.402 1.00 88.12 292 LYS A C 1
ATOM 2359 O O . LYS A 1 292 ? 29.477 -23.215 -60.354 1.00 88.12 292 LYS A O 1
ATOM 2364 N N . LYS A 1 293 ? 30.962 -22.912 -62.009 1.00 89.31 293 LYS A N 1
ATOM 2365 C CA . LYS A 1 293 ? 31.468 -21.619 -61.511 1.00 89.31 293 LYS A CA 1
ATOM 2366 C C . LYS A 1 293 ? 30.376 -20.549 -61.512 1.00 89.31 293 LYS A C 1
ATOM 2368 O O . LYS A 1 293 ? 30.198 -19.883 -60.500 1.00 89.31 293 LYS A O 1
ATOM 2373 N N . LEU A 1 294 ? 29.593 -20.457 -62.588 1.00 88.69 294 LEU A N 1
ATOM 2374 C CA . LEU A 1 294 ? 28.477 -19.513 -62.686 1.00 88.69 294 LEU A CA 1
ATOM 2375 C C . LEU A 1 294 ? 27.358 -19.815 -61.672 1.00 88.69 294 LEU A C 1
ATOM 2377 O O . LEU A 1 294 ? 26.747 -18.894 -61.138 1.00 88.69 294 LEU A O 1
ATOM 2381 N N . ALA A 1 295 ? 27.075 -21.093 -61.407 1.00 86.94 295 ALA A N 1
ATOM 2382 C CA . ALA A 1 295 ? 26.119 -21.504 -60.381 1.00 86.94 295 ALA A CA 1
ATOM 2383 C C . ALA A 1 295 ? 26.617 -21.134 -58.975 1.00 86.94 295 ALA A C 1
ATOM 2385 O O . ALA A 1 295 ? 25.894 -20.472 -58.238 1.00 86.94 295 ALA A O 1
ATOM 2386 N N . ASN A 1 296 ? 27.877 -21.443 -58.655 1.00 89.69 296 ASN A N 1
ATOM 2387 C CA . ASN A 1 296 ? 28.490 -21.073 -57.377 1.00 89.69 296 ASN A CA 1
ATOM 2388 C C . ASN A 1 296 ? 28.504 -19.550 -57.155 1.00 89.69 296 ASN A C 1
ATOM 2390 O O . ASN A 1 296 ? 28.294 -19.083 -56.039 1.00 89.69 296 ASN A O 1
ATOM 2394 N N . GLU A 1 297 ? 28.748 -18.765 -58.206 1.00 89.38 297 GLU A N 1
ATOM 2395 C CA . GLU A 1 297 ? 28.747 -17.302 -58.129 1.00 89.38 297 GLU A CA 1
ATOM 2396 C C . GLU A 1 297 ? 27.338 -16.745 -57.881 1.00 89.38 297 GLU A C 1
ATOM 2398 O O . GLU A 1 297 ? 27.173 -15.830 -57.074 1.00 89.38 297 GLU A O 1
ATOM 2403 N N . LYS A 1 298 ? 26.305 -17.347 -58.488 1.00 90.31 298 LYS A N 1
ATOM 2404 C CA . LYS A 1 298 ? 24.902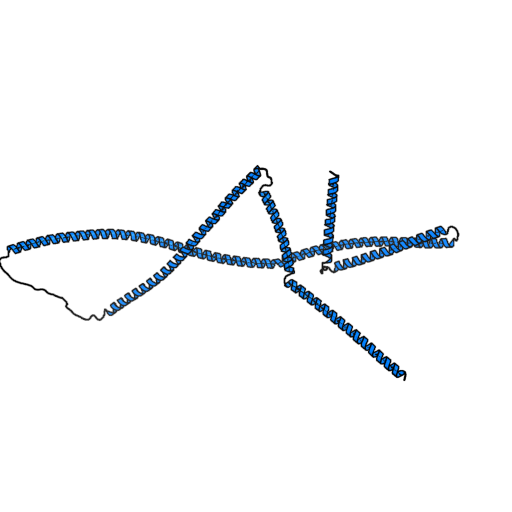 -17.017 -58.193 1.00 90.31 298 LYS A CA 1
ATOM 2405 C C . LYS A 1 298 ? 24.510 -17.384 -56.765 1.00 90.31 298 LYS A C 1
ATOM 2407 O O . LYS A 1 298 ? 23.870 -16.573 -56.103 1.00 90.31 298 LYS A O 1
ATOM 2412 N N . ASP A 1 299 ? 24.914 -18.555 -56.280 1.00 89.75 299 ASP A N 1
ATOM 2413 C CA . ASP A 1 299 ? 24.638 -18.980 -54.904 1.00 89.75 299 ASP A CA 1
ATOM 2414 C C . ASP A 1 299 ? 25.322 -18.048 -53.892 1.00 89.75 299 ASP A C 1
ATOM 2416 O O . ASP A 1 299 ? 24.704 -17.626 -52.914 1.00 89.75 299 ASP A O 1
ATOM 2420 N N . MET A 1 300 ? 26.562 -17.633 -54.171 1.00 92.19 300 MET A N 1
ATOM 2421 C CA . MET A 1 300 ? 27.274 -16.630 -53.376 1.00 92.19 300 MET A CA 1
ATOM 2422 C C . MET A 1 300 ? 26.570 -15.266 -53.414 1.00 92.19 300 MET A C 1
ATOM 2424 O O . MET A 1 300 ? 26.444 -14.610 -52.381 1.00 92.19 300 MET A O 1
ATOM 2428 N N . GLN A 1 301 ? 26.069 -14.841 -54.576 1.00 90.06 301 GLN A N 1
ATOM 2429 C CA . GLN A 1 301 ? 25.330 -13.585 -54.714 1.00 90.06 301 GLN A CA 1
ATOM 2430 C C . GLN A 1 301 ? 23.998 -13.610 -53.947 1.00 90.06 301 GLN A C 1
ATOM 2432 O O . GLN A 1 301 ? 23.627 -12.612 -53.325 1.00 90.06 301 GLN A O 1
ATOM 2437 N N . ILE A 1 302 ? 23.299 -14.749 -53.943 1.00 90.44 302 ILE A N 1
ATOM 2438 C CA . ILE A 1 302 ? 22.075 -14.954 -53.155 1.00 90.44 302 ILE A CA 1
ATOM 2439 C C . ILE A 1 302 ? 22.393 -14.901 -51.657 1.00 90.44 302 ILE A C 1
ATOM 2441 O O . ILE A 1 302 ? 21.709 -14.186 -50.924 1.00 90.44 302 ILE A O 1
ATOM 2445 N N . ALA A 1 303 ? 23.448 -15.588 -51.209 1.00 92.56 303 ALA A N 1
ATOM 2446 C CA . ALA A 1 303 ? 23.878 -15.577 -49.811 1.00 92.56 303 ALA A CA 1
ATOM 2447 C C . ALA A 1 303 ? 24.251 -14.163 -49.333 1.00 92.56 303 ALA A C 1
ATOM 2449 O O . ALA A 1 303 ? 23.762 -13.718 -48.297 1.00 92.56 303 ALA A O 1
ATOM 2450 N N . LEU A 1 304 ? 25.027 -13.420 -50.131 1.00 91.06 304 LEU A N 1
ATOM 2451 C CA . LEU A 1 304 ? 25.376 -12.025 -49.845 1.00 91.06 304 LEU A CA 1
ATOM 2452 C C . LEU A 1 304 ? 24.139 -11.126 -49.776 1.00 91.06 304 LEU A C 1
ATOM 2454 O O . LEU A 1 304 ? 24.045 -10.269 -48.905 1.00 91.06 304 LEU A O 1
ATOM 2458 N N . THR A 1 305 ? 23.173 -11.320 -50.676 1.00 92.44 305 THR A N 1
ATOM 2459 C CA . THR A 1 305 ? 21.935 -10.525 -50.677 1.00 92.44 305 THR A CA 1
ATOM 2460 C C . THR A 1 305 ? 21.104 -10.787 -49.420 1.00 92.44 305 THR A C 1
ATOM 2462 O O . THR A 1 305 ? 20.578 -9.844 -48.830 1.00 92.44 305 THR A O 1
ATOM 2465 N N . ALA A 1 306 ? 21.009 -12.048 -48.989 1.00 91.00 306 ALA A N 1
ATOM 2466 C CA . ALA A 1 306 ? 20.317 -12.420 -47.758 1.00 91.00 306 ALA A CA 1
ATOM 2467 C C . ALA A 1 306 ? 21.010 -11.836 -46.516 1.00 91.00 306 ALA A C 1
ATOM 2469 O O . ALA A 1 306 ? 20.344 -11.247 -45.666 1.00 91.00 306 ALA A O 1
ATOM 2470 N N . GLU A 1 307 ? 22.341 -11.920 -46.449 1.00 94.19 307 GLU A N 1
ATOM 2471 C CA . GLU A 1 307 ? 23.116 -11.356 -45.341 1.00 94.19 307 GLU A CA 1
ATOM 2472 C C . GLU A 1 307 ? 22.985 -9.826 -45.280 1.00 94.19 307 GLU A C 1
ATOM 2474 O O . GLU A 1 307 ? 22.752 -9.266 -44.211 1.00 94.19 307 GLU A O 1
ATOM 2479 N N . VAL A 1 308 ? 23.051 -9.133 -46.423 1.00 94.19 308 VAL A N 1
ATOM 2480 C CA . VAL A 1 308 ? 22.861 -7.673 -46.483 1.00 94.19 308 VAL A CA 1
ATOM 2481 C C . VAL A 1 308 ? 21.469 -7.269 -45.992 1.00 94.19 308 VAL A C 1
ATOM 2483 O O . VAL A 1 308 ? 21.357 -6.290 -45.254 1.00 94.19 308 VAL A O 1
ATOM 2486 N N . ALA A 1 309 ? 20.421 -8.015 -46.354 1.00 90.19 309 ALA A N 1
ATOM 2487 C CA . ALA A 1 309 ? 19.065 -7.748 -45.877 1.00 90.19 309 ALA A CA 1
ATOM 2488 C C . ALA A 1 309 ? 18.951 -7.931 -44.352 1.00 90.19 309 ALA A C 1
ATOM 2490 O O . ALA A 1 309 ? 18.465 -7.039 -43.659 1.00 90.19 309 ALA A O 1
ATOM 2491 N N . GLU A 1 310 ? 19.487 -9.026 -43.808 1.00 92.12 310 GLU A N 1
ATOM 2492 C CA . GLU A 1 310 ? 19.468 -9.292 -42.364 1.00 92.12 310 GLU A CA 1
ATOM 2493 C C . GLU A 1 310 ? 20.257 -8.239 -41.565 1.00 92.12 310 GLU A C 1
ATOM 2495 O O . GLU A 1 310 ? 19.821 -7.772 -40.502 1.00 92.12 310 GLU A O 1
ATOM 2500 N N . LYS A 1 311 ? 21.419 -7.818 -42.081 1.00 92.88 311 LYS A N 1
ATOM 2501 C CA . LYS A 1 311 ? 22.213 -6.743 -41.472 1.00 92.88 311 LYS A CA 1
ATOM 2502 C C . LYS A 1 311 ? 21.505 -5.395 -41.561 1.00 92.88 311 LYS A C 1
ATOM 2504 O O . LYS A 1 311 ? 21.539 -4.651 -40.584 1.00 92.88 311 LYS A O 1
ATOM 2509 N N . HIS A 1 312 ? 20.832 -5.095 -42.670 1.00 92.38 312 HIS A N 1
ATOM 2510 C CA . HIS A 1 312 ? 20.034 -3.878 -42.811 1.00 92.38 312 HIS A CA 1
ATOM 2511 C C . HIS A 1 312 ? 18.884 -3.836 -41.793 1.00 92.38 312 HIS A C 1
ATOM 2513 O O . HIS A 1 312 ? 18.702 -2.824 -41.115 1.00 92.38 312 HIS A O 1
ATOM 2519 N N . ASP A 1 313 ? 18.155 -4.937 -41.615 1.00 92.38 313 ASP A N 1
ATOM 2520 C CA . ASP A 1 313 ? 17.067 -5.022 -40.632 1.00 92.38 313 ASP A CA 1
ATOM 2521 C C . ASP A 1 313 ? 17.581 -4.893 -39.192 1.00 92.38 313 ASP A C 1
ATOM 2523 O O . ASP A 1 313 ? 16.949 -4.271 -38.336 1.00 92.38 313 ASP A O 1
ATOM 2527 N N . SER A 1 314 ? 18.763 -5.444 -38.915 1.00 88.81 314 SER A N 1
ATOM 2528 C CA . SER A 1 314 ? 19.426 -5.290 -37.616 1.00 88.81 314 SER A CA 1
ATOM 2529 C C . SER A 1 314 ? 19.867 -3.844 -37.370 1.00 88.81 314 SER A C 1
ATOM 2531 O O . SER A 1 314 ? 19.626 -3.314 -36.287 1.00 88.81 314 SER A O 1
ATOM 2533 N N . LEU A 1 315 ? 20.409 -3.169 -38.387 1.00 91.62 315 LEU A N 1
ATOM 2534 C CA . LEU A 1 315 ? 20.779 -1.753 -38.318 1.00 91.62 315 LEU A CA 1
ATOM 2535 C C . LEU A 1 315 ? 19.553 -0.865 -38.076 1.00 91.62 315 LEU A C 1
ATOM 2537 O O . LEU A 1 315 ? 19.605 0.043 -37.247 1.00 91.62 315 LEU A O 1
ATOM 2541 N N . MET A 1 316 ? 18.434 -1.141 -38.748 1.00 90.06 316 MET A N 1
ATOM 2542 C CA . MET A 1 316 ? 17.186 -0.404 -38.534 1.00 90.06 316 MET A CA 1
ATOM 2543 C C . MET A 1 316 ? 16.663 -0.575 -37.106 1.00 90.06 316 MET A C 1
ATOM 2545 O O . MET A 1 316 ? 16.323 0.421 -36.470 1.00 90.06 316 MET A O 1
ATOM 2549 N N . ARG A 1 317 ? 16.693 -1.798 -36.559 1.00 91.75 317 ARG A N 1
ATOM 2550 C CA . ARG A 1 317 ? 16.338 -2.038 -35.152 1.00 91.75 317 ARG A CA 1
ATOM 2551 C C . ARG A 1 317 ? 17.253 -1.281 -34.196 1.00 91.75 317 ARG A C 1
ATOM 2553 O O . ARG A 1 317 ? 16.750 -0.634 -33.285 1.00 91.75 317 ARG A O 1
ATOM 2560 N N . MET A 1 318 ? 18.568 -1.314 -34.400 1.00 91.62 318 MET A N 1
ATOM 2561 C CA . MET A 1 318 ? 19.507 -0.569 -33.550 1.00 91.62 318 MET A CA 1
ATOM 2562 C C . MET A 1 318 ? 19.254 0.941 -33.608 1.00 91.62 318 MET A C 1
ATOM 2564 O O . MET A 1 318 ? 19.274 1.613 -32.581 1.00 91.62 318 MET A O 1
ATOM 2568 N N . LYS A 1 319 ? 18.941 1.475 -34.792 1.00 90.00 319 LYS A N 1
ATOM 2569 C CA . LYS A 1 319 ? 18.590 2.888 -34.967 1.00 90.00 319 LYS A CA 1
ATOM 2570 C C . LYS A 1 319 ? 17.307 3.273 -34.224 1.00 90.00 319 LYS A C 1
ATOM 2572 O O . LYS A 1 319 ? 17.210 4.391 -33.720 1.00 90.00 319 LYS A O 1
ATOM 2577 N N . ASP A 1 320 ? 16.329 2.376 -34.159 1.00 90.56 320 ASP A N 1
ATOM 2578 C CA . ASP A 1 320 ? 15.112 2.584 -33.369 1.00 90.56 320 ASP A CA 1
ATOM 2579 C C . ASP A 1 320 ? 15.430 2.604 -31.868 1.00 90.56 320 ASP A C 1
ATOM 2581 O O . ASP A 1 320 ? 15.081 3.570 -31.194 1.00 90.56 320 ASP A O 1
ATOM 2585 N N . HIS A 1 321 ? 16.210 1.635 -31.377 1.00 90.81 321 HIS A N 1
ATOM 2586 C CA . HIS A 1 321 ? 16.638 1.594 -29.972 1.00 90.81 321 HIS A CA 1
ATOM 2587 C C . HIS A 1 321 ? 17.466 2.823 -29.574 1.00 90.81 321 HIS A C 1
ATOM 2589 O O . HIS A 1 321 ? 17.261 3.378 -28.498 1.00 90.81 321 HIS A O 1
ATOM 2595 N N . MET A 1 322 ? 18.367 3.296 -30.443 1.00 90.88 322 MET A N 1
ATOM 2596 C CA . MET A 1 322 ? 19.119 4.532 -30.199 1.00 90.88 322 MET A CA 1
ATOM 2597 C C . MET A 1 322 ? 18.193 5.735 -30.017 1.00 90.88 322 MET A C 1
ATOM 2599 O O . MET A 1 322 ? 18.393 6.516 -29.090 1.00 90.88 322 MET A O 1
ATOM 2603 N N . ARG A 1 323 ? 17.161 5.873 -30.859 1.00 88.75 323 ARG A N 1
ATOM 2604 C CA . ARG A 1 323 ? 16.192 6.972 -30.733 1.00 88.75 323 ARG A CA 1
ATOM 2605 C C . ARG A 1 323 ? 15.408 6.901 -29.427 1.00 88.75 323 ARG A C 1
ATOM 2607 O O . ARG A 1 323 ? 15.185 7.934 -28.798 1.00 88.75 323 ARG A O 1
ATOM 2614 N N . ASP A 1 324 ? 15.023 5.702 -29.006 1.00 88.62 324 ASP A N 1
ATOM 2615 C CA . ASP A 1 324 ? 14.311 5.511 -27.743 1.00 88.62 324 ASP A CA 1
ATOM 2616 C C . ASP A 1 324 ? 15.202 5.852 -26.539 1.00 88.62 324 ASP A C 1
ATOM 2618 O O . ASP A 1 324 ? 14.760 6.541 -25.618 1.00 88.62 324 ASP A O 1
ATOM 2622 N N . LEU A 1 325 ? 16.475 5.444 -26.566 1.00 91.88 325 LEU A N 1
ATOM 2623 C CA . LEU A 1 325 ? 17.454 5.785 -25.529 1.00 91.88 325 LEU A CA 1
ATOM 2624 C C . LEU A 1 325 ? 17.747 7.293 -25.475 1.00 91.88 325 LEU A C 1
ATOM 2626 O O . LEU A 1 325 ? 17.835 7.857 -24.383 1.00 91.88 325 LEU A O 1
ATOM 2630 N N . GLU A 1 326 ? 17.847 7.968 -26.622 1.00 90.44 326 GLU A N 1
ATOM 2631 C CA . GLU A 1 326 ? 18.005 9.427 -26.689 1.00 90.44 326 GLU A CA 1
ATOM 2632 C C . GLU A 1 326 ? 16.806 10.164 -26.068 1.00 90.44 326 GLU A C 1
ATOM 2634 O O . GLU A 1 326 ? 16.986 11.123 -25.311 1.00 90.44 326 GLU A O 1
ATOM 2639 N N . GLU A 1 327 ? 15.576 9.706 -26.325 1.00 89.69 327 GLU A N 1
ATOM 2640 C CA . GLU A 1 327 ? 14.381 10.297 -25.713 1.00 89.69 327 GLU A CA 1
ATOM 2641 C C . GLU A 1 327 ? 14.311 10.008 -24.206 1.00 89.69 327 GLU A C 1
ATOM 2643 O O . GLU A 1 327 ? 13.972 10.905 -23.428 1.00 89.69 327 GLU A O 1
ATOM 2648 N N . GLN A 1 328 ? 14.689 8.805 -23.764 1.00 88.50 328 GLN A N 1
ATOM 2649 C CA . GLN A 1 328 ? 14.794 8.488 -22.336 1.00 88.50 328 GLN A CA 1
ATOM 2650 C C . GLN A 1 328 ? 15.822 9.382 -21.629 1.00 88.50 328 GLN A C 1
ATOM 2652 O O . GLN A 1 328 ? 15.541 9.901 -20.543 1.00 88.50 328 GLN A O 1
ATOM 2657 N N . LEU A 1 329 ? 16.979 9.625 -22.252 1.00 91.19 329 LEU A N 1
ATOM 2658 C CA . LEU A 1 329 ? 17.995 10.537 -21.727 1.00 91.19 329 LEU A CA 1
ATOM 2659 C C . LEU A 1 329 ? 17.440 11.962 -21.604 1.00 91.19 329 LEU A C 1
ATOM 2661 O O . LEU A 1 329 ? 17.534 12.573 -20.538 1.00 91.19 329 LEU A O 1
ATOM 2665 N N . ARG A 1 330 ? 16.761 12.456 -22.646 1.00 93.38 330 ARG A N 1
ATOM 2666 C CA . ARG A 1 330 ? 16.127 13.784 -22.643 1.00 93.38 330 ARG A CA 1
ATOM 2667 C C . ARG A 1 330 ? 15.089 13.930 -21.524 1.00 93.38 330 ARG A C 1
ATOM 2669 O O . ARG A 1 330 ? 14.999 14.983 -20.886 1.00 93.38 330 ARG A O 1
ATOM 2676 N N . GLN A 1 331 ? 14.308 12.883 -21.261 1.00 90.44 331 GLN A N 1
ATOM 2677 C CA . GLN A 1 331 ? 13.341 12.861 -20.160 1.00 90.44 331 GLN A CA 1
ATOM 2678 C C . GLN A 1 331 ? 14.026 12.840 -18.789 1.00 90.44 331 GLN A C 1
ATOM 2680 O O . GLN A 1 331 ? 13.598 13.563 -17.884 1.00 90.44 331 GLN A O 1
ATOM 2685 N N . SER A 1 332 ? 15.094 12.055 -18.635 1.00 90.50 332 SER A N 1
ATOM 2686 C CA . SER A 1 332 ? 15.899 11.999 -17.409 1.00 90.50 332 SER A CA 1
ATOM 2687 C C . SER A 1 332 ? 16.528 13.357 -17.074 1.00 90.50 332 SER A C 1
ATOM 2689 O O . SER A 1 332 ? 16.444 13.819 -15.930 1.00 90.50 332 SER A O 1
ATOM 2691 N N . ASP A 1 333 ? 17.069 14.057 -18.073 1.00 91.12 333 ASP A N 1
ATOM 2692 C CA . ASP A 1 333 ? 17.636 15.401 -17.908 1.00 91.12 333 ASP A CA 1
ATOM 2693 C C . ASP A 1 333 ? 16.572 16.410 -17.465 1.00 91.12 333 ASP A C 1
ATOM 2695 O O . ASP A 1 333 ? 16.780 17.184 -16.525 1.00 91.12 333 ASP A O 1
ATOM 2699 N N . MET A 1 334 ? 15.383 16.355 -18.073 1.00 92.12 334 MET A N 1
ATOM 2700 C CA . MET A 1 334 ? 14.256 17.192 -17.665 1.00 92.12 334 MET A CA 1
ATOM 2701 C C . MET A 1 334 ? 13.856 16.924 -16.205 1.00 92.12 334 MET A C 1
ATOM 2703 O O . MET A 1 334 ? 13.662 17.866 -15.434 1.00 92.12 334 MET A O 1
ATOM 2707 N N . GLN A 1 335 ? 13.772 15.656 -15.791 1.00 89.81 335 GLN A N 1
ATOM 2708 C CA . GLN A 1 335 ? 13.479 15.304 -14.398 1.00 89.81 335 GLN A CA 1
ATOM 2709 C C . GLN A 1 335 ? 14.571 15.778 -13.435 1.00 89.81 335 GLN A C 1
ATOM 2711 O O . GLN A 1 335 ? 14.260 16.231 -12.331 1.00 89.81 335 GLN A O 1
ATOM 2716 N N . THR A 1 336 ? 15.836 15.688 -13.837 1.00 91.25 336 THR A N 1
ATOM 2717 C CA . THR A 1 336 ? 16.975 16.159 -13.041 1.00 91.25 336 THR A CA 1
ATOM 2718 C C . THR A 1 336 ? 16.899 17.668 -12.833 1.00 91.25 336 THR A C 1
ATOM 2720 O O . THR A 1 336 ? 16.978 18.125 -11.693 1.00 91.25 336 THR A O 1
ATOM 2723 N N . HIS A 1 337 ? 16.595 18.436 -13.882 1.00 91.12 337 HIS A N 1
ATOM 2724 C CA . HIS A 1 337 ? 16.348 19.874 -13.766 1.00 91.12 337 HIS A CA 1
ATOM 2725 C C . HIS A 1 337 ? 15.188 20.208 -12.819 1.00 91.12 337 HIS A C 1
ATOM 2727 O O . HIS A 1 337 ? 15.328 21.085 -11.962 1.00 91.12 337 HIS A O 1
ATOM 2733 N N . PHE A 1 338 ? 14.069 19.482 -12.906 1.00 92.00 338 PHE A N 1
ATOM 2734 C CA . PHE A 1 338 ? 12.952 19.647 -11.969 1.00 92.00 338 PHE A CA 1
ATOM 2735 C C . PHE A 1 338 ? 13.366 19.368 -10.517 1.00 92.00 338 PHE A C 1
ATOM 2737 O O . PHE A 1 338 ? 13.030 20.140 -9.613 1.00 92.00 338 PHE A O 1
ATOM 2744 N N . LYS A 1 339 ? 14.114 18.285 -10.274 1.00 91.94 339 LYS A N 1
ATOM 2745 C CA . LYS A 1 339 ? 14.630 17.946 -8.937 1.00 91.94 339 LYS A CA 1
ATOM 2746 C C . LYS A 1 339 ? 15.575 19.030 -8.415 1.00 91.94 339 LYS A C 1
ATOM 2748 O O . LYS A 1 339 ? 15.458 19.430 -7.254 1.00 91.94 339 LYS A O 1
ATOM 2753 N N . ASP A 1 340 ? 16.450 19.559 -9.262 1.00 93.94 340 ASP A N 1
ATOM 2754 C CA . ASP A 1 340 ? 17.364 20.645 -8.904 1.00 93.94 340 ASP A CA 1
ATOM 2755 C C . ASP A 1 340 ? 16.631 21.942 -8.551 1.00 93.94 340 ASP A C 1
ATOM 2757 O O . ASP A 1 340 ? 17.021 22.636 -7.604 1.00 93.94 340 ASP A O 1
ATOM 2761 N N . ASP A 1 341 ? 15.548 22.267 -9.256 1.00 94.44 341 ASP A N 1
ATOM 2762 C CA . ASP A 1 341 ? 14.708 23.426 -8.950 1.00 94.44 341 ASP A CA 1
ATOM 2763 C C . ASP A 1 341 ? 14.018 23.283 -7.586 1.00 94.44 341 ASP A C 1
ATOM 2765 O O . ASP A 1 341 ? 14.034 24.229 -6.785 1.00 94.44 341 ASP A O 1
ATOM 2769 N N . ILE A 1 342 ? 13.506 22.089 -7.266 1.00 92.88 342 ILE A N 1
ATOM 2770 C CA . ILE A 1 342 ? 12.945 21.775 -5.942 1.00 92.88 342 ILE A CA 1
ATOM 2771 C C . ILE A 1 342 ? 14.015 21.941 -4.860 1.00 92.88 342 ILE A C 1
ATOM 2773 O O . ILE A 1 342 ? 13.797 22.643 -3.869 1.00 92.88 342 ILE A O 1
ATOM 2777 N N . ILE A 1 343 ? 15.202 21.357 -5.051 1.00 92.62 343 ILE A N 1
ATOM 2778 C CA . ILE A 1 343 ? 16.314 21.474 -4.098 1.00 92.62 343 ILE A CA 1
ATOM 2779 C C . ILE A 1 343 ? 16.708 22.944 -3.913 1.00 92.62 343 ILE A C 1
ATOM 2781 O O . ILE A 1 343 ? 16.945 23.393 -2.785 1.00 92.62 343 ILE A O 1
ATOM 2785 N N . ARG A 1 344 ? 16.761 23.727 -4.997 1.00 96.31 344 ARG A N 1
ATOM 2786 C CA . ARG A 1 344 ? 17.070 25.161 -4.945 1.00 96.31 344 ARG A CA 1
ATOM 2787 C C . ARG A 1 344 ? 16.027 25.921 -4.127 1.00 96.31 344 ARG A C 1
ATOM 2789 O O . ARG A 1 344 ? 16.409 26.788 -3.336 1.00 96.31 344 ARG A O 1
ATOM 2796 N N . GLN A 1 345 ? 14.747 25.593 -4.279 1.00 93.44 345 GLN A N 1
ATOM 2797 C CA . GLN A 1 345 ? 13.662 26.210 -3.521 1.00 93.44 345 GLN A CA 1
ATOM 2798 C C . GLN A 1 345 ? 13.713 25.830 -2.035 1.00 93.44 345 GLN A C 1
ATOM 2800 O O . GLN A 1 345 ? 13.728 26.720 -1.183 1.00 93.44 345 GLN A O 1
ATOM 2805 N N . LEU A 1 346 ? 13.884 24.545 -1.715 1.00 92.00 346 LEU A N 1
ATOM 2806 C CA . LEU A 1 346 ? 14.042 24.071 -0.335 1.00 92.00 346 LEU A CA 1
ATOM 2807 C C . LEU A 1 346 ? 15.242 24.728 0.359 1.00 92.00 346 LEU A C 1
ATOM 2809 O O . LEU A 1 346 ? 15.156 25.152 1.511 1.00 92.00 346 LEU A O 1
ATOM 2813 N N . ARG A 1 347 ? 16.364 24.910 -0.349 1.00 93.06 347 ARG A N 1
ATOM 2814 C CA . ARG A 1 347 ? 17.529 25.637 0.186 1.00 93.06 347 ARG A CA 1
ATOM 2815 C C . ARG A 1 347 ? 17.204 27.096 0.519 1.00 93.06 347 ARG A C 1
ATOM 2817 O O . ARG A 1 347 ? 17.725 27.608 1.512 1.00 93.06 347 ARG A O 1
ATOM 2824 N N . LYS A 1 348 ? 16.371 27.778 -0.279 1.00 94.81 348 LYS A N 1
ATOM 2825 C CA . LYS A 1 348 ? 15.913 29.146 0.032 1.00 94.81 348 LYS A CA 1
ATOM 2826 C C . LYS A 1 348 ? 15.044 29.157 1.288 1.00 94.81 348 LYS A C 1
ATOM 2828 O O . LYS A 1 348 ? 15.269 29.995 2.160 1.00 94.81 348 LYS A O 1
ATOM 2833 N N . GLU A 1 349 ? 14.114 28.216 1.410 1.00 89.38 349 GLU A N 1
ATOM 2834 C CA . GLU A 1 349 ? 13.227 28.100 2.574 1.00 89.38 349 GLU A CA 1
ATOM 2835 C C . GLU A 1 349 ? 13.995 27.802 3.858 1.00 89.38 349 GLU A C 1
ATOM 2837 O O . GLU A 1 349 ? 13.773 28.469 4.865 1.00 89.38 349 GLU A O 1
ATOM 2842 N N . VAL A 1 350 ? 14.968 26.889 3.817 1.00 91.38 350 VAL A N 1
ATOM 2843 C CA . VAL A 1 350 ? 15.834 26.592 4.967 1.00 91.38 350 VAL A CA 1
ATOM 2844 C C . VAL A 1 350 ? 16.639 27.823 5.385 1.00 91.38 350 VAL A C 1
ATOM 2846 O O . VAL A 1 350 ? 16.721 28.124 6.577 1.00 91.38 350 VAL A O 1
ATOM 2849 N N . LYS A 1 351 ? 17.213 28.572 4.431 1.00 92.25 351 LYS A N 1
ATOM 2850 C CA . LYS A 1 351 ? 17.924 29.827 4.736 1.00 92.25 351 LYS A CA 1
ATOM 2851 C C . LYS A 1 351 ? 16.999 30.848 5.401 1.00 92.25 351 LYS A C 1
ATOM 2853 O O . LYS A 1 351 ? 17.377 31.455 6.400 1.00 92.25 351 LYS A O 1
ATOM 2858 N N . LEU A 1 352 ? 15.786 31.008 4.876 1.00 86.75 352 LEU A N 1
ATOM 2859 C CA . LEU A 1 352 ? 14.788 31.929 5.414 1.00 86.75 352 LEU A CA 1
ATOM 2860 C C . LEU A 1 352 ? 14.277 31.482 6.794 1.00 86.75 352 LEU A C 1
ATOM 2862 O O . LEU A 1 352 ? 14.094 32.316 7.678 1.00 86.75 352 LEU A O 1
ATOM 2866 N N . GLY A 1 353 ? 14.107 30.176 7.005 1.00 81.44 353 GLY A N 1
ATOM 2867 C CA . GLY A 1 353 ? 13.760 29.573 8.289 1.00 81.44 353 GLY A CA 1
ATOM 2868 C C . GLY A 1 353 ? 14.822 29.838 9.353 1.00 81.44 353 GLY A C 1
ATOM 2869 O O . GLY A 1 353 ? 14.490 30.340 10.423 1.00 81.44 353 GLY A O 1
ATOM 2870 N N . ARG A 1 354 ? 16.105 29.622 9.030 1.00 84.75 354 ARG A N 1
ATOM 2871 C CA . ARG A 1 354 ? 17.226 29.932 9.937 1.00 84.75 354 ARG A CA 1
ATOM 2872 C C . ARG A 1 354 ? 17.315 31.421 10.271 1.00 84.75 354 ARG A C 1
ATOM 2874 O O . ARG A 1 354 ? 17.541 31.771 11.423 1.00 84.75 354 ARG A O 1
ATOM 2881 N N . ALA A 1 355 ? 17.101 32.302 9.291 1.00 82.44 355 ALA A N 1
ATOM 2882 C CA . ALA A 1 355 ? 17.082 33.746 9.528 1.00 82.44 355 ALA A CA 1
ATOM 2883 C C . ALA A 1 355 ? 15.924 34.165 10.452 1.00 82.44 355 ALA A C 1
ATOM 2885 O O . ALA A 1 355 ? 16.115 34.983 11.349 1.00 82.44 355 ALA A O 1
ATOM 2886 N N . LYS A 1 356 ? 14.736 33.571 10.278 1.00 80.12 356 LYS A N 1
ATOM 2887 C CA . LYS A 1 356 ? 13.582 33.795 11.162 1.00 80.12 356 LYS A CA 1
ATOM 2888 C C . LYS A 1 356 ? 13.806 33.245 12.570 1.00 80.12 356 LYS A C 1
ATOM 2890 O O . LYS A 1 356 ? 13.385 33.886 13.527 1.00 80.12 356 LYS A O 1
ATOM 2895 N N . GLU A 1 357 ? 14.455 32.089 12.702 1.00 72.56 357 GLU A N 1
ATOM 2896 C CA . GLU A 1 357 ? 14.806 31.496 13.999 1.00 72.56 357 GLU A CA 1
ATOM 2897 C C . GLU A 1 357 ? 15.820 32.380 14.740 1.00 72.56 357 GLU A C 1
ATOM 2899 O O . GLU A 1 357 ? 15.578 32.742 15.888 1.00 72.56 357 GLU A O 1
ATOM 2904 N N . SER A 1 358 ? 16.862 32.853 14.048 1.00 79.62 358 SER A N 1
ATOM 2905 C CA . SER A 1 358 ? 17.854 33.788 14.599 1.00 79.62 358 SER A CA 1
ATOM 2906 C C . SER A 1 358 ? 17.246 35.147 14.981 1.00 79.62 358 SER A C 1
ATOM 2908 O O . SER A 1 358 ? 17.568 35.700 16.030 1.00 79.62 358 SER A O 1
ATOM 2910 N N . LEU A 1 359 ? 16.308 35.675 14.184 1.00 73.94 359 LEU A N 1
ATOM 2911 C CA . LEU A 1 359 ? 15.577 36.899 14.526 1.00 73.94 359 LEU A CA 1
ATOM 2912 C C . LEU A 1 359 ? 14.666 36.700 15.748 1.00 73.94 359 LEU A C 1
ATOM 2914 O O . LEU A 1 359 ? 14.610 37.565 16.617 1.00 73.94 359 LEU A O 1
ATOM 2918 N N . ALA A 1 360 ? 13.966 35.567 15.838 1.00 63.47 360 ALA A N 1
ATOM 2919 C CA . ALA A 1 360 ? 13.119 35.241 16.985 1.00 63.47 360 ALA A CA 1
ATOM 2920 C C . ALA A 1 360 ? 13.935 35.059 18.278 1.00 63.47 360 ALA A C 1
ATOM 2922 O O . ALA A 1 360 ? 13.481 35.473 19.346 1.00 63.47 360 ALA A O 1
ATOM 2923 N N . GLU A 1 361 ? 15.143 34.498 18.169 1.00 72.50 361 GLU A N 1
ATOM 2924 C CA . GLU A 1 361 ? 16.111 34.384 19.263 1.00 72.50 361 GLU A CA 1
ATOM 2925 C C . GLU A 1 361 ? 16.605 35.765 19.723 1.00 72.50 361 GLU A C 1
ATOM 2927 O O . GLU A 1 361 ? 16.537 36.070 20.915 1.00 72.50 361 GLU A O 1
ATOM 2932 N N . MET A 1 362 ? 16.991 36.648 18.791 1.00 67.75 362 MET A N 1
ATOM 2933 C CA . MET A 1 362 ? 17.393 38.029 19.107 1.00 67.75 362 MET A CA 1
ATOM 2934 C C . MET A 1 362 ? 16.268 38.864 19.732 1.00 67.75 362 MET A C 1
ATOM 2936 O O . MET A 1 362 ? 16.531 39.719 20.572 1.00 67.75 362 MET A O 1
ATOM 2940 N N . LEU A 1 363 ? 15.012 38.623 19.345 1.00 69.19 363 LEU A N 1
ATOM 2941 C CA . LEU A 1 363 ? 13.847 39.329 19.888 1.00 69.19 363 LEU A CA 1
ATOM 2942 C C . LEU A 1 363 ? 13.373 38.772 21.243 1.00 69.19 363 LEU A C 1
ATOM 2944 O O . LEU A 1 363 ? 12.375 39.252 21.779 1.00 69.19 363 LEU A O 1
ATOM 2948 N N . GLY A 1 364 ? 14.049 37.762 21.806 1.00 61.09 364 GLY A N 1
ATOM 2949 C CA . GLY A 1 364 ? 13.705 37.196 23.115 1.00 61.09 364 GLY A CA 1
ATOM 2950 C C . GLY A 1 364 ? 12.325 36.531 23.160 1.00 61.09 364 GLY A C 1
ATOM 2951 O O . GLY A 1 364 ? 11.797 36.254 24.241 1.00 61.09 364 GLY A O 1
ATOM 2952 N N . LEU A 1 365 ? 11.732 36.252 21.995 1.00 63.00 365 LEU A N 1
ATOM 2953 C CA . LEU A 1 365 ? 10.458 35.560 21.873 1.00 63.00 365 LEU A CA 1
ATOM 2954 C C . LEU A 1 365 ? 10.705 34.081 22.190 1.00 63.00 365 LEU A C 1
ATOM 2956 O O . LEU A 1 365 ? 10.890 33.260 21.296 1.00 63.00 365 LEU A O 1
ATOM 2960 N N . LYS A 1 366 ? 10.661 33.713 23.478 1.00 53.78 366 LYS A N 1
ATOM 2961 C CA . LYS A 1 366 ? 10.722 32.316 23.971 1.00 53.78 366 LYS A CA 1
ATOM 2962 C C . LYS A 1 366 ? 9.565 31.415 23.480 1.00 53.78 366 LYS A C 1
ATOM 2964 O O . LYS A 1 366 ? 9.399 30.301 23.961 1.00 53.78 366 LYS A O 1
ATOM 2969 N N . GLY A 1 367 ? 8.795 31.879 22.499 1.00 57.25 367 GLY A N 1
ATOM 2970 C CA . GLY A 1 367 ? 7.832 31.126 21.707 1.00 57.25 367 GLY A CA 1
ATOM 2971 C C . GLY A 1 367 ? 8.024 31.416 20.217 1.00 57.25 367 GLY A C 1
ATOM 2972 O O . GLY A 1 367 ? 7.099 31.886 19.561 1.00 57.25 367 GLY A O 1
ATOM 2973 N N . GLY A 1 368 ? 9.238 31.205 19.695 1.00 62.53 368 GLY A N 1
ATOM 2974 C CA . GLY A 1 368 ? 9.550 31.422 18.280 1.00 62.53 368 GLY A CA 1
ATOM 2975 C C . GLY A 1 368 ? 8.672 30.589 17.326 1.00 62.53 368 GLY A C 1
ATOM 2976 O O . GLY A 1 368 ? 7.897 29.739 17.774 1.00 62.53 368 GLY A O 1
ATOM 2977 N N . PRO A 1 369 ? 8.816 30.759 15.998 1.00 66.75 369 PRO A N 1
ATOM 2978 C CA . PRO A 1 369 ? 8.044 30.019 14.990 1.00 66.75 369 PRO A CA 1
ATOM 2979 C C . PRO A 1 369 ? 8.024 28.503 15.223 1.00 66.75 369 PRO A C 1
ATOM 2981 O O . PRO A 1 369 ? 7.029 27.843 14.955 1.00 66.75 369 PRO A O 1
ATOM 2984 N N . ARG A 1 370 ? 9.098 27.958 15.804 1.00 66.94 370 ARG A N 1
ATOM 2985 C CA . ARG A 1 370 ? 9.222 26.549 16.184 1.00 66.94 370 ARG A CA 1
ATOM 2986 C C . ARG A 1 370 ? 8.288 26.126 17.322 1.00 66.94 370 ARG A C 1
ATOM 2988 O O . ARG A 1 370 ? 7.752 25.029 17.267 1.00 66.94 370 ARG A O 1
ATOM 2995 N N . ALA A 1 371 ? 8.058 26.976 18.322 1.00 68.69 371 ALA A N 1
ATOM 2996 C CA . ALA A 1 371 ? 7.095 26.706 19.391 1.00 68.69 371 ALA A CA 1
ATOM 2997 C C . ALA A 1 371 ? 5.650 26.819 18.882 1.00 68.69 371 ALA A C 1
ATOM 2999 O O . ALA A 1 371 ? 4.814 26.002 19.249 1.00 68.69 371 ALA A O 1
ATOM 3000 N N . GLN A 1 372 ? 5.374 27.772 17.983 1.00 75.00 372 GLN A N 1
ATOM 3001 C CA . GLN A 1 372 ? 4.072 27.881 17.313 1.00 75.00 372 GLN A CA 1
ATOM 3002 C C . GLN A 1 372 ? 3.808 26.694 16.378 1.00 75.00 372 GLN A C 1
ATOM 3004 O O . GLN A 1 372 ? 2.713 26.141 16.385 1.00 75.00 372 GLN A O 1
ATOM 3009 N N . MET A 1 373 ? 4.814 26.256 15.611 1.00 78.25 373 MET A N 1
ATOM 3010 C CA . MET A 1 373 ? 4.728 25.037 14.804 1.00 78.25 373 MET A CA 1
ATOM 3011 C C . MET A 1 373 ? 4.550 23.808 15.684 1.00 78.25 373 MET A C 1
ATOM 3013 O O . MET A 1 373 ? 3.712 22.983 15.358 1.00 78.25 373 MET A O 1
ATOM 3017 N N . LYS A 1 374 ? 5.268 23.700 16.808 1.00 83.12 374 LYS A N 1
ATOM 3018 C CA . LYS A 1 374 ? 5.087 22.595 17.751 1.00 83.12 374 LYS A CA 1
ATOM 3019 C C . LYS A 1 374 ? 3.669 22.579 18.324 1.00 83.12 374 LYS A C 1
ATOM 3021 O O . LYS A 1 374 ? 3.014 21.559 18.226 1.00 83.12 374 LYS A O 1
ATOM 3026 N N . ALA A 1 375 ? 3.151 23.713 18.797 1.00 78.62 375 ALA A N 1
ATOM 3027 C CA . ALA A 1 375 ? 1.775 23.806 19.286 1.00 78.62 375 ALA A CA 1
ATOM 3028 C C . ALA A 1 375 ? 0.740 23.459 18.201 1.00 78.62 375 ALA A C 1
ATOM 3030 O O . ALA A 1 375 ? -0.255 22.800 18.483 1.00 78.62 375 ALA A O 1
ATOM 3031 N N . LYS A 1 376 ? 0.983 23.863 16.947 1.00 88.50 376 LYS A N 1
ATOM 3032 C CA . LYS A 1 376 ? 0.128 23.498 15.810 1.00 88.50 376 LYS A CA 1
ATOM 3033 C C . LYS A 1 376 ? 0.219 22.007 15.474 1.00 88.50 376 LYS A C 1
ATOM 3035 O O . LYS A 1 376 ? -0.798 21.408 15.154 1.00 88.50 376 LYS A O 1
ATOM 3040 N N . ILE A 1 377 ? 1.411 21.419 15.546 1.00 88.25 377 ILE A N 1
ATOM 3041 C CA . ILE A 1 377 ? 1.634 19.981 15.366 1.00 88.25 377 ILE A CA 1
ATOM 3042 C C . ILE A 1 377 ? 0.920 19.207 16.474 1.00 88.25 377 ILE A C 1
ATOM 3044 O O . ILE A 1 377 ? 0.185 18.283 16.154 1.00 88.25 377 ILE A O 1
ATOM 3048 N N . ASP A 1 378 ? 1.079 19.609 17.734 1.00 88.88 378 ASP A N 1
ATOM 3049 C CA . ASP A 1 378 ? 0.444 18.970 18.890 1.00 88.88 378 ASP A CA 1
ATOM 3050 C C . ASP A 1 378 ? -1.093 19.055 18.781 1.00 88.88 378 ASP A C 1
ATOM 3052 O O . ASP A 1 378 ? -1.792 18.072 19.013 1.00 88.88 378 ASP A O 1
ATOM 3056 N N . HIS A 1 379 ? -1.629 20.199 18.336 1.00 92.75 379 HIS A N 1
ATOM 3057 C CA . HIS A 1 379 ? -3.062 20.358 18.080 1.00 92.75 379 HIS A CA 1
ATOM 3058 C C . HIS A 1 379 ? -3.563 19.454 16.946 1.00 92.75 379 HIS A C 1
ATOM 3060 O O . HIS A 1 379 ? -4.565 18.769 17.123 1.00 92.75 379 HIS A O 1
ATOM 3066 N N . LEU A 1 380 ? -2.851 19.407 15.813 1.00 94.62 380 LEU A N 1
ATOM 3067 C CA . LEU A 1 380 ? -3.202 18.530 14.693 1.00 94.62 380 LEU A CA 1
ATOM 3068 C C . LEU A 1 380 ? -3.096 17.044 15.063 1.00 94.62 380 LEU A C 1
ATOM 3070 O O . LEU A 1 380 ? -3.893 16.254 14.573 1.00 94.62 380 LEU A O 1
ATOM 3074 N N . HIS A 1 381 ? -2.151 16.658 15.927 1.00 93.00 381 HIS A N 1
ATOM 3075 C CA . HIS A 1 381 ? -2.069 15.290 16.449 1.00 93.00 381 HIS A CA 1
ATOM 3076 C C . HIS A 1 381 ? -3.280 14.957 17.321 1.00 93.00 381 HIS A C 1
ATOM 3078 O O . HIS A 1 381 ? -3.889 13.914 17.121 1.00 93.00 381 HIS A O 1
ATOM 3084 N N . SER A 1 382 ? -3.681 15.862 18.221 1.00 93.19 382 SER A N 1
ATOM 3085 C CA . SER A 1 382 ? -4.888 15.676 19.036 1.00 93.19 382 SER A CA 1
ATOM 3086 C C . SER A 1 382 ? -6.151 15.562 18.175 1.00 93.19 382 SER A C 1
ATOM 3088 O O . SER A 1 382 ? -6.991 14.707 18.435 1.00 93.19 382 SER A O 1
ATOM 3090 N N . GLU A 1 383 ? -6.289 16.389 17.132 1.00 95.06 383 GLU A N 1
ATOM 3091 C CA . GLU A 1 383 ? -7.408 16.275 16.187 1.00 95.06 383 GLU A CA 1
ATOM 3092 C C . GLU A 1 383 ? -7.369 14.952 15.413 1.00 95.06 383 GLU A C 1
ATOM 3094 O O . GLU A 1 383 ? -8.415 14.360 15.153 1.00 95.06 383 GLU A O 1
ATOM 3099 N N . LEU A 1 384 ? -6.180 14.475 15.037 1.00 94.75 384 LEU A N 1
ATOM 3100 C CA . LEU A 1 384 ? -6.019 13.207 14.331 1.00 94.75 384 LEU A CA 1
ATOM 3101 C C . LEU A 1 384 ? -6.405 12.019 15.222 1.00 94.75 384 LEU A C 1
ATOM 3103 O O . LEU A 1 384 ? -7.183 11.179 14.779 1.00 94.75 384 LEU A O 1
ATOM 3107 N N . GLU A 1 385 ? -5.974 12.007 16.485 1.00 95.00 385 GLU A N 1
ATOM 3108 C CA . GLU A 1 385 ? -6.384 11.004 17.479 1.00 95.00 385 GLU A CA 1
ATOM 3109 C C . GLU A 1 385 ? -7.909 11.006 17.693 1.00 95.00 385 GLU A C 1
ATOM 3111 O O . GLU A 1 385 ? -8.545 9.951 17.682 1.00 95.00 385 GLU A O 1
ATOM 3116 N N . GLU A 1 386 ? -8.540 12.182 17.810 1.00 95.38 386 GLU A N 1
ATOM 3117 C CA . GLU A 1 386 ? -10.004 12.287 17.904 1.00 95.38 386 GLU A CA 1
ATOM 3118 C C . GLU A 1 386 ? -10.708 11.710 16.665 1.00 95.38 386 GLU A C 1
ATOM 3120 O O . GLU A 1 386 ? -11.737 11.032 16.778 1.00 95.38 386 GLU A O 1
ATOM 3125 N N . ARG A 1 387 ? -10.156 11.951 15.470 1.00 95.62 387 ARG A N 1
ATOM 3126 C CA . ARG A 1 387 ? -10.698 11.416 14.213 1.00 95.62 387 ARG A CA 1
ATOM 3127 C C . ARG A 1 387 ? -10.502 9.910 14.098 1.00 95.62 387 ARG A C 1
ATOM 3129 O O . ARG A 1 387 ? -11.425 9.245 13.637 1.00 95.62 387 ARG A O 1
ATOM 3136 N N . GLU A 1 388 ? -9.374 9.366 14.537 1.00 96.06 388 GLU A N 1
ATOM 3137 C CA . GLU A 1 388 ? -9.128 7.919 14.584 1.00 96.06 388 GLU A CA 1
ATOM 3138 C C . GLU A 1 388 ? -10.095 7.207 15.538 1.00 96.06 388 GLU A C 1
ATOM 3140 O O . GLU A 1 388 ? -10.657 6.160 15.194 1.00 96.06 388 GLU A O 1
ATOM 3145 N N . ILE A 1 389 ? -10.368 7.807 16.702 1.00 95.56 389 ILE A N 1
ATOM 3146 C CA . ILE A 1 389 ? -11.374 7.306 17.648 1.00 95.56 389 ILE A CA 1
ATOM 3147 C C . ILE A 1 389 ? -12.767 7.318 17.002 1.00 95.56 389 ILE A C 1
ATOM 3149 O O . ILE A 1 389 ? -13.505 6.332 17.098 1.00 95.56 389 ILE A O 1
ATOM 3153 N N . GLU A 1 390 ? -13.142 8.403 16.317 1.00 96.81 390 GLU A N 1
ATOM 3154 C CA . GLU A 1 390 ? -14.447 8.486 15.654 1.00 96.81 390 GLU A CA 1
ATOM 3155 C C . GLU A 1 390 ? -14.565 7.509 14.476 1.00 96.81 390 GLU A C 1
ATOM 3157 O O . GLU A 1 390 ? -15.613 6.879 14.322 1.00 96.81 390 GLU A O 1
ATOM 3162 N N . ILE A 1 391 ? -13.504 7.316 13.685 1.00 95.62 391 ILE A N 1
ATOM 3163 C CA . ILE A 1 391 ? -13.457 6.296 12.625 1.00 95.62 391 ILE A CA 1
ATOM 3164 C C . ILE A 1 391 ? -13.670 4.910 13.231 1.00 95.62 391 ILE A C 1
ATOM 3166 O O . ILE A 1 391 ? -14.584 4.208 12.807 1.00 95.62 391 ILE A O 1
ATOM 3170 N N . SER A 1 392 ? -12.936 4.560 14.289 1.00 94.38 392 SER A N 1
ATOM 3171 C CA . SER A 1 392 ? -13.080 3.270 14.981 1.00 94.38 392 SER A CA 1
ATOM 3172 C C . SER A 1 392 ? -14.510 3.050 15.501 1.00 94.38 392 SER A C 1
ATOM 3174 O O . SER A 1 392 ? -15.078 1.953 15.417 1.00 94.38 392 SER A O 1
ATOM 3176 N N . ARG A 1 393 ? -15.148 4.116 16.007 1.00 95.75 393 ARG A N 1
ATOM 3177 C CA . ARG A 1 393 ? -16.551 4.094 16.446 1.00 95.75 393 ARG A CA 1
ATOM 3178 C C . ARG A 1 393 ? -17.512 3.864 15.278 1.00 95.75 393 ARG A C 1
ATOM 3180 O O . ARG A 1 393 ? -18.485 3.118 15.425 1.00 95.75 393 ARG A O 1
ATOM 3187 N N . LEU A 1 394 ? -17.281 4.515 14.140 1.00 93.69 394 LEU A N 1
ATOM 3188 C CA . LEU A 1 394 ? -18.098 4.360 12.935 1.00 93.69 394 LEU A CA 1
ATOM 3189 C C . LEU A 1 394 ? -17.915 2.981 12.298 1.00 93.69 394 LEU A C 1
ATOM 3191 O O . LEU A 1 394 ? -18.911 2.369 11.919 1.00 93.69 394 LEU A O 1
ATOM 3195 N N . GLU A 1 395 ? -16.696 2.452 12.258 1.00 94.00 395 GLU A N 1
ATOM 3196 C CA . GLU A 1 395 ? -16.404 1.091 11.804 1.00 94.00 395 GLU A CA 1
ATOM 3197 C C . GLU A 1 395 ? -17.115 0.055 12.672 1.00 94.00 395 GLU A C 1
ATOM 3199 O O . GLU A 1 395 ? -17.785 -0.826 12.143 1.00 94.00 395 GLU A O 1
ATOM 3204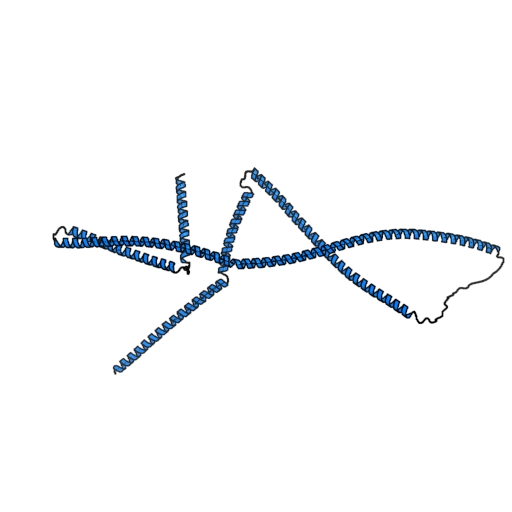 N N . SER A 1 396 ? -17.094 0.218 13.998 1.00 91.38 396 SER A N 1
ATOM 3205 C CA . SER A 1 396 ? -17.836 -0.657 14.917 1.00 91.38 396 SER A CA 1
ATOM 3206 C C . SER A 1 396 ? -19.349 -0.636 14.650 1.00 91.38 396 SER A C 1
ATOM 3208 O O . SER A 1 396 ? -20.015 -1.674 14.678 1.00 91.38 396 SER A O 1
ATOM 3210 N N . LYS A 1 397 ? -19.917 0.542 14.350 1.00 93.00 397 LYS A N 1
ATOM 3211 C CA . LYS A 1 397 ? -21.333 0.666 13.957 1.00 93.00 397 LYS A CA 1
ATOM 3212 C C . LYS A 1 397 ? -21.612 0.032 12.598 1.00 93.00 397 LYS A C 1
ATOM 3214 O O . LYS A 1 397 ? -22.668 -0.579 12.421 1.00 93.00 397 LYS A O 1
ATOM 3219 N N . LEU A 1 398 ? -20.693 0.185 11.649 1.00 92.00 398 LEU A N 1
ATOM 3220 C CA . LEU A 1 398 ? -20.802 -0.409 10.325 1.00 92.00 398 LEU A CA 1
ATOM 3221 C C . LEU A 1 398 ? -20.749 -1.936 10.418 1.00 92.00 398 LEU A C 1
ATOM 3223 O O . LEU A 1 398 ? -21.608 -2.589 9.840 1.00 92.00 398 LEU A O 1
ATOM 3227 N N . GLU A 1 399 ? -19.829 -2.496 11.206 1.00 89.00 399 GLU A N 1
ATOM 3228 C CA . GLU A 1 399 ? -19.735 -3.932 11.510 1.00 89.00 399 GLU A CA 1
ATOM 3229 C C . GLU A 1 399 ? -21.027 -4.473 12.122 1.00 89.00 399 GLU A C 1
ATOM 3231 O O . GLU A 1 399 ? -21.575 -5.471 11.654 1.00 89.00 399 GLU A O 1
ATOM 3236 N N . ALA A 1 400 ? -21.594 -3.766 13.103 1.00 84.88 400 ALA A N 1
ATOM 3237 C CA . ALA A 1 400 ? -22.881 -4.130 13.699 1.00 84.88 400 ALA A CA 1
ATOM 3238 C C . ALA A 1 400 ? -24.062 -4.070 12.706 1.00 84.88 400 ALA A C 1
ATOM 3240 O O . ALA A 1 400 ? -25.117 -4.664 12.964 1.00 84.88 400 ALA A O 1
ATOM 3241 N N . SER A 1 401 ? -23.879 -3.343 11.601 1.00 88.31 401 SER A N 1
ATOM 3242 C CA . SER A 1 401 ? -24.834 -3.182 10.500 1.00 88.31 401 SER A CA 1
ATOM 3243 C C . SER A 1 401 ? -24.497 -4.057 9.290 1.00 88.31 401 SER A C 1
ATOM 3245 O O . SER A 1 401 ? -25.224 -4.019 8.298 1.00 88.31 401 SER A O 1
ATOM 3247 N N . ARG A 1 402 ? -23.410 -4.841 9.332 1.00 91.12 402 ARG A N 1
ATOM 3248 C CA . ARG A 1 402 ? -23.065 -5.739 8.231 1.00 91.12 402 ARG A CA 1
ATOM 3249 C C . ARG A 1 402 ? -24.064 -6.876 8.129 1.00 91.12 402 ARG A C 1
ATOM 3251 O O . ARG A 1 402 ? -24.618 -7.350 9.124 1.00 91.12 402 ARG A O 1
ATOM 3258 N N . LEU A 1 403 ? -24.222 -7.341 6.894 1.00 80.75 403 LEU A N 1
ATOM 3259 C CA . LEU A 1 403 ? -25.167 -8.381 6.516 1.00 80.75 403 LEU A CA 1
ATOM 3260 C C . LEU A 1 403 ? -25.111 -9.619 7.433 1.00 80.75 403 LEU A C 1
ATOM 3262 O O . LEU A 1 403 ? -26.168 -9.976 7.940 1.00 80.75 403 LEU A O 1
ATOM 3266 N N . PRO A 1 404 ? -23.941 -10.183 7.804 1.00 86.69 404 PRO A N 1
ATOM 3267 C CA . PRO A 1 404 ? -23.905 -11.374 8.659 1.00 86.69 404 PRO A CA 1
ATOM 3268 C C . PRO A 1 404 ? -24.453 -11.131 10.073 1.00 86.69 404 PRO A C 1
ATOM 3270 O O . PRO A 1 404 ? -25.058 -12.012 10.677 1.00 86.69 404 PRO A O 1
ATOM 3273 N N . MET A 1 405 ? -24.265 -9.925 10.621 1.00 87.69 405 MET A N 1
ATOM 3274 C CA . MET A 1 405 ? -24.807 -9.557 11.935 1.00 87.69 405 MET A CA 1
ATOM 3275 C C . MET A 1 405 ? -26.315 -9.324 11.879 1.00 87.69 405 MET A C 1
ATOM 3277 O O . MET A 1 405 ? -27.025 -9.637 12.837 1.00 87.69 405 MET A O 1
ATOM 3281 N N . LEU A 1 406 ? -26.818 -8.800 10.761 1.00 88.75 406 LEU A N 1
ATOM 3282 C CA . LEU A 1 406 ? -28.252 -8.668 10.520 1.00 88.75 406 LEU A CA 1
ATOM 3283 C C . LEU A 1 406 ? -28.911 -10.031 10.281 1.00 88.75 406 LEU A C 1
ATOM 3285 O O . LEU A 1 406 ? -29.957 -10.291 10.864 1.00 88.75 406 LEU A O 1
ATOM 3289 N N . GLU A 1 407 ? -28.277 -10.924 9.524 1.00 91.00 407 GLU A N 1
ATOM 3290 C CA . GLU A 1 407 ? -28.720 -12.309 9.313 1.00 91.00 407 GLU A CA 1
ATOM 3291 C C . GLU A 1 407 ? -28.750 -13.097 10.631 1.00 91.00 407 GLU A C 1
ATOM 3293 O O . GLU A 1 407 ? -29.726 -13.787 10.924 1.00 91.00 407 GLU A O 1
ATOM 3298 N N . ALA A 1 408 ? -27.740 -12.936 11.492 1.00 91.12 408 ALA A N 1
ATOM 3299 C CA . ALA A 1 408 ? -27.734 -13.534 12.829 1.00 91.12 408 ALA A CA 1
ATOM 3300 C C . ALA A 1 408 ? -28.872 -13.000 13.724 1.00 91.12 408 ALA A C 1
ATOM 3302 O O . ALA A 1 408 ? -29.481 -13.746 14.492 1.00 91.12 408 ALA A O 1
ATOM 3303 N N . LYS A 1 409 ? -29.193 -11.701 13.631 1.00 92.88 409 LYS A N 1
ATOM 3304 C CA . LYS A 1 409 ? -30.345 -11.116 14.340 1.00 92.88 409 LYS A CA 1
ATOM 3305 C C . LYS A 1 409 ? -31.672 -11.624 13.778 1.00 92.88 409 LYS A C 1
ATOM 3307 O O . LYS A 1 409 ? -32.572 -11.917 14.561 1.00 92.88 409 LYS A O 1
ATOM 3312 N N . LEU A 1 410 ? -31.784 -11.738 12.455 1.00 94.06 410 LEU A N 1
ATOM 3313 C CA . LEU A 1 410 ? -32.975 -12.238 11.774 1.00 94.06 410 LEU A CA 1
ATOM 3314 C C . LEU A 1 410 ? -33.252 -13.691 12.168 1.00 94.06 410 LEU A C 1
ATOM 3316 O O . LEU A 1 410 ? -34.330 -13.981 12.669 1.00 94.06 410 LEU A O 1
ATOM 3320 N N . THR A 1 411 ? -32.252 -14.565 12.064 1.00 94.44 411 THR A N 1
ATOM 3321 C CA . THR A 1 411 ? -32.366 -15.982 12.451 1.00 94.44 411 THR A CA 1
ATOM 3322 C C . THR A 1 411 ? -32.741 -16.156 13.923 1.00 94.44 411 THR A C 1
ATOM 3324 O O . THR A 1 411 ? -33.580 -16.991 14.256 1.00 94.44 411 THR A O 1
ATOM 3327 N N . LYS A 1 412 ? -32.197 -15.327 14.825 1.00 96.00 412 LYS A N 1
ATOM 3328 C CA . LYS A 1 412 ? -32.619 -15.320 16.233 1.00 96.00 412 LYS A CA 1
ATOM 3329 C C . LYS A 1 412 ? -34.102 -14.960 16.385 1.00 96.00 412 LYS A C 1
ATOM 3331 O O . LYS A 1 412 ? -34.816 -15.629 17.129 1.00 96.00 412 LYS A O 1
ATOM 3336 N N . LEU A 1 413 ? -34.563 -13.916 15.696 1.00 95.69 413 LEU A N 1
ATOM 3337 C CA . LEU A 1 413 ? -35.968 -13.504 15.732 1.00 95.69 413 LEU A CA 1
ATOM 3338 C C . LEU A 1 413 ? -36.892 -14.562 15.118 1.00 95.69 413 LEU A C 1
ATOM 3340 O O . LEU A 1 413 ? -37.976 -14.786 15.648 1.00 95.69 413 LEU A O 1
ATOM 3344 N N . GLU A 1 414 ? -36.462 -15.240 14.056 1.00 96.75 414 GLU A N 1
ATOM 3345 C CA . GLU A 1 414 ? -37.187 -16.366 13.458 1.00 96.75 414 GLU A CA 1
ATOM 3346 C C . GLU A 1 414 ? -37.339 -17.522 14.453 1.00 96.75 414 GLU A C 1
ATOM 3348 O O . GLU A 1 414 ? -38.441 -18.042 14.621 1.00 96.75 414 GLU A O 1
ATOM 3353 N N . MET A 1 415 ? -36.277 -17.881 15.182 1.00 95.50 415 MET A N 1
ATOM 3354 C CA . MET A 1 415 ? -36.362 -18.897 16.239 1.00 95.50 415 MET A CA 1
ATOM 3355 C C . MET A 1 415 ? -37.338 -18.489 17.352 1.00 95.50 415 MET A C 1
ATOM 3357 O O . MET A 1 415 ? -38.185 -19.288 17.752 1.00 95.50 415 MET A O 1
ATOM 3361 N N . GLU A 1 416 ? -37.268 -17.238 17.821 1.00 97.31 416 GLU A N 1
ATOM 3362 C CA . GLU A 1 416 ? -38.200 -16.717 18.830 1.00 97.31 416 GLU A CA 1
ATOM 3363 C C . GLU A 1 416 ? -39.655 -16.699 18.332 1.00 97.31 416 GLU A C 1
ATOM 3365 O O . GLU A 1 416 ? -40.581 -16.927 19.116 1.00 97.31 416 GLU A O 1
ATOM 3370 N N . LEU A 1 417 ? -39.875 -16.423 17.043 1.00 97.12 417 LEU A N 1
ATOM 3371 C C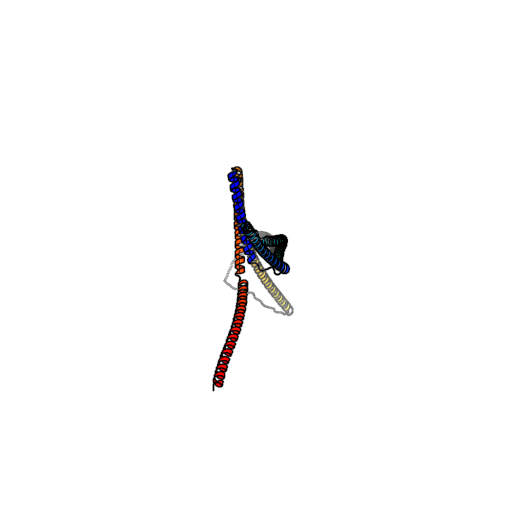A . LEU A 1 417 ? -41.196 -16.469 16.420 1.00 97.12 417 LEU A CA 1
ATOM 3372 C C . LEU A 1 417 ? -41.743 -17.901 16.419 1.00 97.12 417 LEU A C 1
ATOM 3374 O O . LEU A 1 417 ? -42.858 -18.118 16.887 1.00 97.12 417 LEU A O 1
ATOM 3378 N N . VAL A 1 418 ? -40.941 -18.874 15.981 1.00 97.38 418 VAL A N 1
ATOM 3379 C CA . VAL A 1 418 ? -41.320 -20.298 15.951 1.00 97.38 418 VAL A CA 1
ATOM 3380 C C . VAL A 1 418 ? -41.658 -20.814 17.352 1.00 97.38 418 VAL A C 1
ATOM 3382 O O . VAL A 1 418 ? -42.640 -21.538 17.536 1.00 97.38 418 VAL A O 1
ATOM 3385 N N . ASP A 1 419 ? -40.890 -20.427 18.369 1.00 96.56 419 ASP A N 1
ATOM 3386 C CA . ASP A 1 419 ? -41.178 -20.821 19.750 1.00 96.56 419 ASP A CA 1
ATOM 3387 C C . ASP A 1 419 ? -42.474 -20.183 20.273 1.00 96.56 419 ASP A C 1
ATOM 3389 O O . ASP A 1 419 ? -43.264 -20.844 20.960 1.00 96.56 419 ASP A O 1
ATOM 3393 N N . ARG A 1 420 ? -42.751 -18.925 19.902 1.00 96.69 420 ARG A N 1
ATOM 3394 C CA . ARG A 1 420 ? -44.041 -18.283 20.195 1.00 96.69 420 ARG A CA 1
ATOM 3395 C C . ARG A 1 420 ? -45.198 -18.981 19.482 1.00 96.69 420 ARG A C 1
ATOM 3397 O O . ARG A 1 420 ? -46.219 -19.220 20.122 1.00 96.69 420 ARG A O 1
ATOM 3404 N N . GLU A 1 421 ? -45.046 -19.354 18.214 1.00 97.62 421 GLU A N 1
ATOM 3405 C CA . GLU A 1 421 ? -46.064 -20.095 17.456 1.00 97.62 421 GLU A CA 1
ATOM 3406 C C . GLU A 1 421 ? -46.387 -21.443 18.108 1.00 97.62 421 GLU A C 1
ATOM 3408 O O . GLU A 1 421 ? -47.557 -21.758 18.334 1.00 97.62 421 GLU A O 1
ATOM 3413 N N . ARG A 1 422 ? -45.364 -22.211 18.508 1.00 97.38 422 ARG A N 1
ATOM 3414 C CA . ARG A 1 422 ? -45.551 -23.470 19.251 1.00 97.38 422 ARG A CA 1
ATOM 3415 C C . ARG A 1 422 ? -46.289 -23.260 20.569 1.00 97.38 422 ARG A C 1
ATOM 3417 O O . ARG A 1 422 ? -47.168 -24.048 20.913 1.00 97.38 422 ARG A O 1
ATOM 3424 N N . SER A 1 423 ? -45.948 -22.200 21.301 1.00 97.94 423 SER A N 1
ATOM 3425 C CA . SER A 1 423 ? -46.620 -21.846 22.554 1.00 97.94 423 SER A CA 1
ATOM 3426 C C . SER A 1 423 ? -48.103 -21.524 22.334 1.00 97.94 423 SER A C 1
ATOM 3428 O O . SER A 1 423 ? -48.962 -22.008 23.075 1.00 97.94 423 SER A O 1
ATOM 3430 N N . VAL A 1 424 ? -48.425 -20.771 21.276 1.00 97.44 424 VAL A N 1
ATOM 3431 C CA . VAL A 1 424 ? -49.810 -20.455 20.896 1.00 97.44 424 VAL A CA 1
ATOM 3432 C C . VAL A 1 424 ? -50.577 -21.717 20.499 1.00 97.44 424 VAL A C 1
ATOM 3434 O O . VAL A 1 424 ? -51.685 -21.915 20.991 1.00 97.44 424 VAL A O 1
ATOM 3437 N N . LEU A 1 425 ? -49.992 -22.607 19.692 1.00 97.19 425 LEU A N 1
ATOM 3438 C CA . LEU A 1 425 ? -50.621 -23.885 19.332 1.00 97.19 425 LEU A CA 1
ATOM 3439 C C . LEU A 1 425 ? -50.921 -24.742 20.569 1.00 97.19 425 LEU A C 1
ATOM 3441 O O . LEU A 1 425 ? -52.038 -25.232 20.724 1.00 97.19 425 LEU A O 1
ATOM 3445 N N . ALA A 1 426 ? -49.980 -24.831 21.512 1.00 96.19 426 ALA A N 1
ATOM 3446 C CA . ALA A 1 426 ? -50.200 -25.540 22.771 1.00 96.19 426 ALA A CA 1
ATOM 3447 C C . ALA A 1 426 ? -51.326 -24.914 23.621 1.00 96.19 426 ALA A C 1
ATOM 3449 O O . ALA A 1 426 ? -52.023 -25.621 24.355 1.00 96.19 426 ALA A O 1
ATOM 3450 N N . LEU A 1 427 ? -51.521 -23.592 23.553 1.00 97.00 427 LEU A N 1
ATOM 3451 C CA . LEU A 1 427 ? -52.665 -22.920 24.177 1.00 97.00 427 LEU A CA 1
ATOM 3452 C C . LEU A 1 427 ? -53.979 -23.226 23.445 1.00 97.00 427 LEU A C 1
ATOM 3454 O O . LEU A 1 427 ? -54.990 -23.455 24.111 1.00 97.00 427 LEU A O 1
ATOM 3458 N N . CYS A 1 428 ? -53.975 -23.281 22.111 1.00 96.69 428 CYS A N 1
ATOM 3459 C CA . CYS A 1 428 ? -55.135 -23.687 21.315 1.00 96.69 428 CYS A CA 1
ATOM 3460 C C . CYS A 1 428 ? -55.583 -25.117 21.654 1.00 96.69 428 CYS A C 1
ATOM 3462 O O . CYS A 1 428 ? -56.767 -25.322 21.916 1.00 96.69 428 CYS A O 1
ATOM 3464 N N . ASP A 1 429 ? -54.653 -26.068 21.771 1.00 97.12 429 ASP A N 1
ATOM 3465 C CA . ASP A 1 429 ? -54.960 -27.453 22.161 1.00 97.12 429 ASP A CA 1
ATOM 3466 C C . ASP A 1 429 ? -55.617 -27.528 23.548 1.00 97.12 429 ASP A C 1
ATOM 3468 O O . ASP A 1 429 ? -56.599 -28.249 23.757 1.00 97.12 429 ASP A O 1
ATOM 3472 N N . LYS A 1 430 ? -55.113 -26.739 24.508 1.00 97.38 430 LYS A N 1
ATOM 3473 C CA . LYS A 1 430 ? -55.714 -26.624 25.847 1.00 97.38 430 LYS A CA 1
ATOM 3474 C C . LYS A 1 430 ? -57.129 -26.050 25.781 1.00 97.38 430 LYS A C 1
ATOM 3476 O O . LYS A 1 430 ? -58.019 -26.554 26.467 1.00 97.38 430 LYS A O 1
ATOM 3481 N N . LEU A 1 431 ? -57.353 -25.018 24.968 1.00 96.19 431 LEU A N 1
ATOM 3482 C CA . LEU A 1 431 ? -58.679 -24.421 24.784 1.00 96.19 431 LEU A CA 1
ATOM 3483 C C . LEU A 1 431 ? -59.659 -25.398 24.129 1.00 96.19 431 LEU A C 1
ATOM 3485 O O . LEU A 1 431 ? -60.805 -25.493 24.571 1.00 96.19 431 LEU A O 1
ATOM 3489 N N . ASP A 1 432 ? -59.221 -26.165 23.134 1.00 97.00 432 ASP A N 1
ATOM 3490 C CA . ASP A 1 432 ? -60.056 -27.181 22.495 1.00 97.00 432 ASP A CA 1
ATOM 3491 C C . ASP A 1 432 ? -60.372 -28.344 23.435 1.00 97.00 432 ASP A C 1
ATOM 3493 O O . ASP A 1 432 ? -61.503 -28.841 23.436 1.00 97.00 432 ASP A O 1
ATOM 3497 N N . TYR A 1 433 ? -59.431 -28.742 24.295 1.00 97.31 433 TYR A N 1
ATOM 3498 C CA . TYR A 1 433 ? -59.703 -29.698 25.367 1.00 97.31 433 TYR A CA 1
ATOM 3499 C C . TYR A 1 433 ? -60.800 -29.187 26.310 1.00 97.31 433 TYR A C 1
ATOM 3501 O O . TYR A 1 433 ? -61.784 -29.895 26.546 1.00 97.31 433 TYR A O 1
ATOM 3509 N N . VAL A 1 434 ? -60.678 -27.946 26.797 1.00 95.75 434 VAL A N 1
ATOM 3510 C CA . VAL A 1 434 ? -61.693 -27.315 27.659 1.00 95.75 434 VAL A CA 1
ATOM 3511 C C . VAL A 1 434 ? -63.042 -27.243 26.943 1.00 95.75 434 VAL A C 1
ATOM 3513 O O . VAL A 1 434 ? -64.060 -27.622 27.521 1.00 95.75 434 VAL A O 1
ATOM 3516 N N . ARG A 1 435 ? -63.068 -26.840 25.667 1.00 96.56 435 ARG A N 1
ATOM 3517 C CA . ARG A 1 435 ? -64.292 -26.778 24.855 1.00 96.56 435 ARG A CA 1
ATOM 3518 C C . ARG A 1 435 ? -64.956 -28.153 24.723 1.00 96.56 435 ARG A C 1
ATOM 3520 O O . ARG A 1 435 ? -66.162 -28.269 24.935 1.00 96.56 435 ARG A O 1
ATOM 3527 N N . ARG A 1 436 ? -64.189 -29.210 24.426 1.00 96.31 436 ARG A N 1
ATOM 3528 C CA . ARG A 1 436 ? -64.704 -30.593 24.360 1.00 96.31 436 ARG A CA 1
ATOM 3529 C C . ARG A 1 436 ? -65.226 -31.072 25.712 1.00 96.31 436 ARG A C 1
ATOM 3531 O O . ARG A 1 436 ? -66.254 -31.743 25.754 1.00 96.31 436 ARG A O 1
ATOM 3538 N N . TYR A 1 437 ? -64.537 -30.740 26.801 1.00 95.62 437 TYR A N 1
ATOM 3539 C CA . TYR A 1 437 ? -64.957 -31.096 28.154 1.00 95.62 437 TYR A CA 1
ATOM 3540 C C . TYR A 1 437 ? -66.284 -30.424 28.533 1.00 95.62 437 TYR A C 1
ATOM 3542 O O . TYR A 1 437 ? -67.214 -31.106 28.959 1.00 95.62 437 TYR A O 1
ATOM 3550 N N . LEU A 1 438 ? -66.412 -29.117 28.285 1.00 92.75 438 LEU A N 1
ATOM 3551 C CA . LEU A 1 438 ? -67.654 -28.373 28.514 1.00 92.75 438 LEU A CA 1
ATOM 3552 C C . LEU A 1 438 ? -68.817 -28.909 27.665 1.00 92.75 438 LEU A C 1
ATOM 3554 O O . LEU A 1 438 ? -69.926 -29.044 28.173 1.00 92.75 438 LEU A O 1
ATOM 3558 N N . ASN A 1 439 ? -68.569 -29.279 26.404 1.00 93.88 439 ASN A N 1
ATOM 3559 C CA . ASN A 1 439 ? -69.594 -29.893 25.553 1.00 93.88 439 ASN A CA 1
ATOM 3560 C C . ASN A 1 439 ? -70.060 -31.257 26.085 1.00 93.88 439 ASN A C 1
ATOM 3562 O O . ASN A 1 439 ? -71.250 -31.554 26.024 1.00 93.88 439 ASN A O 1
ATOM 3566 N N . LYS A 1 440 ? -69.152 -32.078 26.634 1.00 94.38 440 LYS A N 1
ATOM 3567 C CA . LYS A 1 440 ? -69.521 -33.352 27.276 1.00 94.38 440 LYS A CA 1
ATOM 3568 C C . LYS A 1 440 ? -70.380 -33.140 28.519 1.00 94.38 440 LYS A C 1
ATOM 3570 O O . LYS A 1 440 ? -71.360 -33.854 28.688 1.00 94.38 440 LYS A O 1
ATOM 3575 N N . LEU A 1 441 ? -70.027 -32.164 29.359 1.00 89.94 441 LEU A N 1
ATOM 3576 C CA . LEU A 1 441 ? -70.831 -31.815 30.531 1.00 89.94 441 LEU A CA 1
ATOM 3577 C C . LEU A 1 441 ? -72.240 -31.369 30.122 1.00 89.94 441 LEU A C 1
ATOM 3579 O O . LEU A 1 441 ? -73.214 -31.873 30.674 1.00 89.94 441 LEU A O 1
ATOM 3583 N N . ARG A 1 442 ? -72.350 -30.520 29.090 1.00 90.19 442 ARG A N 1
ATOM 3584 C CA . ARG A 1 442 ? -73.645 -30.083 28.548 1.00 90.19 442 ARG A CA 1
ATOM 3585 C C . ARG A 1 442 ? -74.490 -31.257 28.035 1.00 90.19 442 ARG A C 1
ATOM 3587 O O . ARG A 1 442 ? -75.659 -31.351 28.381 1.00 90.19 442 ARG A O 1
ATOM 3594 N N . ALA A 1 443 ? -73.896 -32.179 27.275 1.00 86.81 443 ALA A N 1
ATOM 3595 C CA . ALA A 1 443 ? -74.602 -33.372 26.798 1.00 86.81 443 ALA A CA 1
ATOM 3596 C C . ALA A 1 443 ? -75.060 -34.283 27.956 1.00 86.81 443 ALA A C 1
ATOM 3598 O O . ALA A 1 443 ? -76.155 -34.834 27.919 1.00 86.81 443 ALA A O 1
ATOM 3599 N N . SER A 1 444 ? -74.254 -34.409 29.018 1.00 81.88 444 SER A N 1
ATOM 3600 C CA . SER A 1 444 ? -74.643 -35.197 30.193 1.00 81.88 444 SER A CA 1
ATOM 3601 C C . SER A 1 444 ? -75.776 -34.563 31.007 1.00 81.88 444 SER A C 1
ATOM 3603 O O . SER A 1 444 ? -76.585 -35.293 31.572 1.00 81.88 444 SER A O 1
ATOM 3605 N N . GLU A 1 445 ? -75.876 -33.229 31.053 1.00 75.50 445 GLU A N 1
ATOM 3606 C CA . GLU A 1 445 ? -77.026 -32.544 31.662 1.00 75.50 445 GLU A CA 1
ATOM 3607 C C . GLU A 1 445 ? -78.321 -32.807 30.884 1.00 75.50 445 GLU A C 1
ATOM 3609 O O . GLU A 1 445 ? -79.361 -33.039 31.501 1.00 75.50 445 GLU A O 1
ATOM 3614 N N . GLU A 1 446 ? -78.262 -32.840 29.549 1.00 72.88 446 GLU A N 1
ATOM 3615 C CA . GLU A 1 446 ? -79.407 -33.201 28.703 1.00 72.88 446 GLU A CA 1
ATOM 3616 C C . GLU A 1 446 ? -79.851 -34.657 28.947 1.00 72.88 446 GLU A C 1
ATOM 3618 O O . GLU A 1 446 ? -81.040 -34.904 29.154 1.00 72.88 446 GLU A O 1
ATOM 3623 N N . ASP A 1 447 ? -78.917 -35.609 29.059 1.00 64.94 447 ASP A N 1
ATOM 3624 C CA . ASP A 1 447 ? -79.226 -37.015 29.383 1.00 64.94 447 ASP A CA 1
ATOM 3625 C C . ASP A 1 447 ? -79.829 -37.197 30.791 1.00 64.94 447 ASP A C 1
ATOM 3627 O O . ASP A 1 447 ? -80.699 -38.050 31.005 1.00 64.94 447 ASP A O 1
ATOM 3631 N N . ILE A 1 448 ? -79.383 -36.402 31.771 1.00 61.22 448 ILE A N 1
ATOM 3632 C CA . ILE A 1 448 ? -79.958 -36.400 33.125 1.00 61.22 448 ILE A CA 1
ATOM 3633 C C . ILE A 1 448 ? -81.360 -35.786 33.095 1.00 61.22 448 ILE A C 1
ATOM 3635 O O . ILE A 1 448 ? -82.271 -36.325 33.723 1.00 61.22 448 ILE A O 1
ATOM 3639 N N . SER A 1 449 ? -81.565 -34.713 32.330 1.00 58.75 449 SER A N 1
ATOM 3640 C CA . SER A 1 449 ? -82.878 -34.085 32.164 1.00 58.75 449 SER A CA 1
ATOM 3641 C C . SER A 1 449 ? -83.894 -35.046 31.530 1.00 58.75 449 SER A C 1
ATOM 3643 O O . SER A 1 449 ? -85.006 -35.178 32.043 1.00 58.75 449 SER A O 1
ATOM 3645 N N . VAL A 1 450 ? -83.494 -35.809 30.505 1.00 58.88 450 VAL A N 1
ATOM 3646 C CA . VAL A 1 450 ? -84.344 -36.831 29.863 1.00 58.88 450 VAL A CA 1
ATOM 3647 C C . VAL A 1 450 ? -84.651 -38.000 30.808 1.00 58.88 450 VAL A C 1
ATOM 3649 O O . VAL A 1 450 ? -85.792 -38.458 30.865 1.00 58.88 450 VAL A O 1
ATOM 3652 N N . LYS A 1 451 ? -83.682 -38.464 31.611 1.00 58.59 451 LYS A N 1
ATOM 3653 C CA . LYS A 1 451 ? -83.925 -39.521 32.615 1.00 58.59 451 LYS A CA 1
ATOM 3654 C C . LYS A 1 451 ? -84.832 -39.075 33.760 1.00 58.59 451 LYS A C 1
ATOM 3656 O O . LYS A 1 451 ? -85.614 -39.885 34.243 1.00 58.59 451 LYS A O 1
ATOM 3661 N N . VAL A 1 452 ? -84.752 -37.815 34.188 1.00 55.75 452 VAL A N 1
ATOM 3662 C CA . VAL A 1 452 ? -85.663 -37.254 35.201 1.00 55.75 452 VAL A CA 1
ATOM 3663 C C . VAL A 1 452 ? -87.075 -37.085 34.635 1.00 55.75 452 VAL A C 1
ATOM 3665 O O . VAL A 1 452 ? -88.045 -37.274 35.364 1.00 55.75 452 VAL A O 1
ATOM 3668 N N . PHE A 1 453 ? -87.208 -36.798 33.338 1.00 50.25 453 PHE A N 1
ATOM 3669 C CA . PHE A 1 453 ? -88.508 -36.772 32.668 1.00 50.25 453 PHE A CA 1
ATOM 3670 C C . PHE A 1 453 ? -89.145 -38.169 32.578 1.00 50.25 453 PHE A C 1
ATOM 3672 O O . PHE A 1 453 ? -90.315 -38.317 32.903 1.00 50.25 453 PHE A O 1
ATOM 3679 N N . LEU A 1 454 ? -88.366 -39.202 32.236 1.00 52.69 454 LEU A N 1
ATOM 3680 C CA . LEU A 1 454 ? -88.841 -40.594 32.140 1.00 52.69 454 LEU A CA 1
ATOM 3681 C C . LEU A 1 454 ? -89.093 -41.287 33.494 1.00 52.69 454 LEU A C 1
ATOM 3683 O O . LEU A 1 454 ? -89.688 -42.356 33.518 1.00 52.69 454 LEU A O 1
ATOM 3687 N N . LEU A 1 455 ? -88.623 -40.724 34.611 1.00 53.28 455 LEU A N 1
ATOM 3688 C CA . LEU A 1 455 ? -88.896 -41.225 35.970 1.00 53.28 455 LEU A CA 1
ATOM 3689 C C . LEU A 1 455 ? -90.136 -40.580 36.616 1.00 53.28 455 LEU A C 1
ATOM 3691 O O . LEU A 1 455 ? -90.516 -40.981 37.714 1.00 53.28 455 LEU A O 1
ATOM 3695 N N . ASN A 1 456 ? -90.729 -39.573 35.966 1.00 51.16 456 ASN A N 1
ATOM 3696 C CA . ASN A 1 456 ? -91.924 -38.860 36.433 1.00 51.16 456 ASN A CA 1
ATOM 3697 C C . ASN A 1 456 ? -93.202 -39.212 35.639 1.00 51.16 456 ASN A C 1
ATOM 3699 O O . ASN A 1 456 ? -94.258 -38.653 35.937 1.00 51.16 456 ASN A O 1
ATOM 3703 N N . GLU A 1 457 ? -93.112 -40.125 34.668 1.00 43.19 457 GLU A N 1
ATOM 3704 C CA . GLU A 1 457 ? -94.241 -40.894 34.112 1.00 43.19 457 GLU A CA 1
ATOM 3705 C C . GLU A 1 457 ? -94.297 -42.272 34.779 1.00 43.19 457 GLU A C 1
ATOM 3707 O O . GLU A 1 457 ? -95.429 -42.753 35.026 1.00 43.19 457 GLU A O 1
#

Foldseek 3Di:
DVVVVVVVVVVVVVVVVVVVVVVVVVVVVVVVPDDDDPPCPPLVVVLVVLVVVLVVLVVVLVVLVVVLVVLVVVLVVLVVVVVVCPPDDDPVVVVVSVVVNVVSVVVSVVSVVVSVVSVVVSVVSVVVSVVSVVVVVVVVVVVVVVVVVVVVVVCVVVVVVVVVVVVVVVVVVVVVVVVVVVVVVVVVVVVVVVVVVVVVVVVVVVVVVVVVVVVVVVVVVVVVVVVVVVVVVVVVVVVVVVVVVVVVVVCVVPDDDDDDDDDDDDDDDDDDDDDDDDDPDPVVVVVVVVVVVVVVVVVVVVVVVVVVVVVVVVVVVVVVVVVVVVVVVVVVVVVVVVVVVVVVVVVVVVVVVVVQVVVCVVVVVPCGPVNVVVVVVVVVVVVVVVVVVVVVVVVVVVVCVDPVVVVVVVVVVVVVVVVVVVVVVVVVVVVVVVVVVVVVVVVVVVVVVVVVVVVVD

Sequence (457 aa):
MLVKTVENLEKNALDRVDTLDSVLRKKTAENESRPPCKNCPDLNVRCDNMKAELENAKKTIIEKECCIQNHLKQIEDMKKTLSKKSAVSNQATQKCMDSEYSQLEEAMLNLKTQLCKNEKLLNLRTEDLKCTKYKLEEMEQMNEMLQAEAEKSRCIPKLQEAIGLLRDAVNEKDCILEQYHQEIDCLKNEMTQMEEQDCKIYQLEDSIKYYEQVLKQKDLMLEKLKAHIKQLRQCLSQLQCQQDREDYRKINRSSSYEENYSVGEVSGYATLRNDDAIMAGGDSELVEELRKKLANEKDMQIALTAEVAEKHDSLMRMKDHMRDLEEQLRQSDMQTHFKDDIIRQLRKEVKLGRAKESLAEMLGLKGGPRAQMKAKIDHLHSELEEREIEISRLESKLEASRLPMLEAKLTKLEMELVDRERSVLALCDKLDYVRRYLNKLRASEEDISVKVFLLNE

Secondary structure (DSSP, 8-state):
-HHHHHHHHHHHHHHHHHHHHHHHHHHHHHHTTSPP-TT-HHHHHHHHHHHHHHHHHHHHHHHHHHHHHHHHHHHHHHHHHHHH-TTS--HHHHHHHHHHHHHHHHHHHHHHHHHHHHHHHHHHHHHHHHHHHHHHHHHHHHHHHHHHHHHHHHHHHHHHHHHHHHHHHHHHHHHHHHHHHHHHHHHHHHHHHHHHHHHHHHHHHHHHHHHHHHHHHHHHHHHHHHHHHHHHHHHHHHHHHHHHHHHHHHHTTS--S----------------------TTTHHHHHHHHHHHHHHHHHHHHHHHHHHHHHHHHHHHHHHHHHHHHHHHHHHHHHHHHHHHHHHHHHHHHHHHHHHHHHHHHTT-TT-HHHHHHHHHHHHHHHHHHHHHHHHHHHHHHHHTSHHHHHHHHHHHHHHHHHHHHHHHHHHHHHHHHHHHHHHHHHHHHHHHHHHHHT--

Organism: Rhodnius prolixus (NCBI:txid13249)

Radius of gyration: 68.02 Å; chains: 1; bounding box: 158×81×219 Å